Protein AF-0000000084739004 (afdb_homodimer)

Secondary structure (DSSP, 8-state):
--------------HHHHHHHHHHHHHHHHHHHHHHHH-BPPPHHHHHHHHHS-HHHHHHHHHHHHHHSPPB---TTTPPPEE-GGGHHHHHHSEEEHHHHHHHHHHHHHHHHHHHHHHHHHHHHHHHHHTTEEESSHHHHHHHHHHHHHHHHHHHHHHHHHHHHHHHHHHHHHHHHT--GGGHHHHHS-----SSEES-HHHHHHHHHHHHHHHHHHHHHHHHHHTTS------------------------------------------------------/--------------HHHHHHHHHHHHHHHHHHHHHHHH-BPPPHHHHHHHHHS-HHHHHHHHHHHHHHS--B---TTTPPPEE-GGGHHHHHH-EEEHHHHHHHHHHHHHHHHHHHHHHHHHHHHHHHHHTTEEESSHHHHHHHHHHHHHHHHHHHHHHHHHHHHHHHHHHHHHHHHT--GGGHHHHHS-----SSEES-HHHHHHHHHHHHHHHHHHHHHHHHHHTTS------------------------------------------------------

Sequence (566 aa):
MGDINDNEPERFLTAADALELFKRLQIEERIRKDEERYGSELPLEISEYLDSTPTYEHKEEFTRFKKQSARYRNDNWNKQHQINKEIIPELKKWKTDTHQVVTSIYKYSENTRIQARATTEIYEQLRYLQGKIQFENPEDKEIFDGIIDQAAKLAMFGFGQAKFQDNDARDYATKALKLPASMQYKGKFPEEDRAENTFDQEFMTDLHQARFQQRLLYNNTNNNQQHGRPYGRGGYRGANRGYTKFISRPFGGNFHQRGNGRGNRFASPINNPNTSTDNNQQQMGDINDNEPERFLTAADALELFKRLQIEERIRKDEERYGSELPLEISEYLDSTPTYEHKEEFTRFKKQSARYRNDNWNKQHQINKEIIPELKKWKTDTHQVVTSIYKYSENTRIQARATTEIYEQLRYLQGKIQFENPEDKEIFDGIIDQAAKLAMFGFGQAKFQDNDARDYATKALKLPASMQYKGKFPEEDRAENTFDQEFMTDLHQARFQQRLLYNNTNNNQQHGRPYGRGGYRGANRGYTKFISRPFGGNFHQRGNGRGNRFASPINNPNTSTDNNQQQ

Nearest PDB structures (foldseek):
  3g6b-assembly1_B  TM=4.082E-01  e=1.829E+00  Thermotoga maritima
  3g67-assembly1_B  TM=4.161E-01  e=2.634E+00  Thermotoga maritima
  3zx6-assembly1_A  TM=4.292E-01  e=6.726E+00  Archaeoglobus fulgidus DSM 4304
  3g6b-assembly1_B  TM=4.080E-01  e=1.830E+00  Thermotoga maritima
  6jx6-assembly1_A  TM=4.382E-01  e=3.766E+00  Homo sapiens

Solvent-accessible surface area (backbone atoms only — not comparable to full-atom values): 33488 Å² total; per-residue (Å²): 132,82,80,80,77,78,71,66,76,75,78,76,66,47,70,65,48,46,49,48,50,48,51,48,47,48,50,49,47,47,48,47,50,41,27,69,70,46,18,40,74,67,57,63,74,52,47,50,50,64,71,69,48,51,70,71,56,50,52,52,50,45,51,52,48,61,70,67,37,64,54,47,35,72,42,96,65,60,56,65,62,40,74,37,73,86,49,44,69,49,22,53,70,25,68,34,48,35,41,60,51,33,53,49,35,39,53,51,20,45,55,35,34,47,53,14,35,42,31,42,51,47,27,52,54,47,60,64,41,62,85,54,52,45,60,83,46,73,65,59,46,50,52,52,55,47,44,43,52,47,28,45,52,48,18,47,46,25,29,52,50,19,50,52,35,47,51,49,30,43,48,57,51,39,63,42,61,61,59,52,81,92,44,46,65,60,55,74,46,72,57,86,59,81,55,52,36,48,66,39,71,68,50,49,52,51,50,52,50,52,52,49,51,50,52,52,54,52,50,52,56,55,54,60,59,57,67,70,58,70,84,70,82,82,71,84,76,78,80,77,77,71,81,77,76,83,75,80,75,76,77,71,74,77,78,80,78,86,83,80,88,95,79,95,78,94,80,88,93,83,86,92,84,87,88,83,87,81,88,81,79,82,136,136,83,81,81,77,78,69,67,75,74,77,75,64,48,71,67,49,46,49,49,49,48,50,48,47,50,51,49,48,47,49,48,47,43,27,72,69,46,19,40,73,68,58,62,76,51,48,51,49,63,72,69,48,52,69,72,55,49,54,52,51,46,51,51,49,60,70,67,39,64,54,48,35,72,41,93,65,60,55,64,63,40,74,36,73,86,49,44,68,50,22,54,70,27,68,34,49,35,42,61,52,34,55,50,36,38,51,52,21,46,54,34,34,49,53,14,35,41,30,42,50,48,27,51,55,46,60,65,42,62,86,55,54,45,60,84,46,73,66,59,47,51,51,52,53,48,44,41,52,48,28,46,50,48,18,48,44,24,28,50,51,20,50,53,35,48,50,50,28,42,47,56,50,38,61,41,61,60,59,52,81,90,44,47,66,61,55,74,45,71,57,86,60,81,54,50,36,49,65,40,70,67,49,50,52,51,50,52,49,52,52,50,52,50,51,52,53,52,52,50,56,54,55,58,59,58,69,67,58,71,83,71,81,82,72,84,76,79,77,80,76,70,83,76,76,82,71,79,76,76,75,77,73,74,80,78,77,82,81,76,89,96,87,90,93,88,86,91,85,93,80,92,80,91,82,91,82,81,83,85,83,83,132

pLDDT: mean 70.31, std 27.02, range [16.25, 97.75]

Organism: Rhizopus delemar (strain RA 99-880 / ATCC MYA-4621 / FGSC 9543 / NRRL 43880) (NCBI:txid246409)

Foldseek 3Di:
DDDPPPCPPPPDQPPVSVVVVVVVVVVVVVQVVCCVVPNDDQPPVLVVCLVVDDLVVLVVLLVVVVVPDDDDPPDPVRDDDDDDPVCVVVVVPDDDDLVVVLVVLLVVLVVLLVVLVVLSVVLVVLVVCLVVDDDPDVVVNVVSVVSSVNSSSSSNSSNSVSVVSNQVSLVSVCVVLVADPVCVVCSNDPDVCPDPDDCDPVNVVVRVVRVVVVVVVVVVVVVVVVVPPPPPDPPPPDPPVPPPDPPPPDPPPDPDDPDDDDDDDDDDDDDDDDDDYDDYDDD/DDDPPPCPPPPDQDPVSVVVVVVVVVVVVVQVVCCVVPNDDQDPVLVVCLVVDDLVVLVVLLVVLVVPDDDDPPDPVRDDDDDDPVCVVVVVPDDDDLVVVLVVLLVVLVVLLVVLVVLSVVLVVLVVCLVVDDDPDVVVNVVSVVSSVNSSSSSNSSNSVSVVSNQVSLVSVCVVLVADPVCVVCSNDPDVCPDPDDCDPVNVVVRVVRVVVVVVVVVVVVVVVVVPPPPPDPPPPDPPVPPPDPPPPPPCPPPDDPDDDDDDDDDDDDDDDDDDDDDDDDD

Radius of gyration: 41.67 Å; Cα contacts (8 Å, |Δi|>4): 449; chains: 2; bounding box: 80×138×150 Å

Structure (mmCIF, N/CA/C/O backbone):
data_AF-0000000084739004-model_v1
#
loop_
_entity.id
_entity.type
_entity.pdbx_description
1 polymer 'Uncharacterized protein'
#
loop_
_atom_site.group_PDB
_atom_site.id
_atom_site.type_symbol
_atom_site.label_atom_id
_atom_site.label_alt_id
_atom_site.label_comp_id
_atom_site.label_asym_id
_atom_site.label_entity_id
_atom_site.label_seq_id
_atom_site.pdbx_PDB_ins_code
_atom_site.Cartn_x
_atom_site.Cartn_y
_atom_site.Cartn_z
_atom_site.occupancy
_atom_site.B_iso_or_equiv
_atom_site.auth_seq_id
_atom_site.auth_comp_id
_atom_site.auth_asym_id
_atom_site.auth_atom_id
_atom_site.pdbx_PDB_model_num
ATOM 1 N N . MET A 1 1 ? -22.547 47.844 44.844 1 30.45 1 MET A N 1
ATOM 2 C CA . MET A 1 1 ? -22.359 46.531 44.188 1 30.45 1 MET A CA 1
ATOM 3 C C . MET A 1 1 ? -23.172 46.438 42.906 1 30.45 1 MET A C 1
ATOM 5 O O . MET A 1 1 ? -24.391 46.312 42.969 1 30.45 1 MET A O 1
ATOM 9 N N . GLY A 1 2 ? -23.062 47.281 41.969 1 35.19 2 GLY A N 1
ATOM 10 C CA . GLY A 1 2 ? -23.891 47.406 40.781 1 35.19 2 GLY A CA 1
ATOM 11 C C . GLY A 1 2 ? -23.859 46.156 39.875 1 35.19 2 GLY A C 1
ATOM 12 O O . GLY A 1 2 ? -22.797 45.594 39.656 1 35.19 2 GLY A O 1
ATOM 13 N N . ASP A 1 3 ? -25.047 45.344 39.75 1 37.59 3 ASP A N 1
ATOM 14 C CA . ASP A 1 3 ? -25.375 44.156 38.969 1 37.59 3 ASP A CA 1
ATOM 15 C C . ASP A 1 3 ? -25.031 44.344 37.5 1 37.59 3 ASP A C 1
ATOM 17 O O . ASP A 1 3 ? -25.484 45.312 36.875 1 37.59 3 ASP A O 1
ATOM 21 N N . ILE A 1 4 ? -23.844 43.969 37.031 1 41.38 4 ILE A N 1
ATOM 22 C CA . ILE A 1 4 ? -23.422 43.969 35.656 1 41.38 4 ILE A CA 1
ATOM 23 C C . ILE A 1 4 ? -24.438 43.219 34.812 1 41.38 4 ILE A C 1
ATOM 25 O O . ILE A 1 4 ? -24.609 42 34.938 1 41.38 4 ILE A O 1
ATOM 29 N N . ASN A 1 5 ? -25.703 43.781 34.406 1 37.31 5 ASN A N 1
ATOM 30 C CA . ASN A 1 5 ? -26.672 43.281 33.438 1 37.31 5 ASN A CA 1
ATOM 31 C C . ASN A 1 5 ? -26 42.906 32.125 1 37.31 5 ASN A C 1
ATOM 33 O O . ASN A 1 5 ? -25.719 43.781 31.312 1 37.31 5 ASN A O 1
ATOM 37 N N . ASP A 1 6 ? -24.969 42.156 32.094 1 40.22 6 ASP A N 1
ATOM 38 C CA . ASP A 1 6 ? -24.406 41.625 30.859 1 40.22 6 ASP A CA 1
ATOM 39 C C . ASP A 1 6 ? -25.484 41.094 29.922 1 40.22 6 ASP A C 1
ATOM 41 O O . ASP A 1 6 ? -25.938 39.938 30.078 1 40.22 6 ASP A O 1
ATOM 45 N N . ASN A 1 7 ? -26.578 41.875 29.562 1 38.41 7 ASN A N 1
ATOM 46 C CA . ASN A 1 7 ? -27.594 41.594 28.547 1 38.41 7 ASN A CA 1
ATOM 47 C C . ASN A 1 7 ? -26.984 41.188 27.219 1 38.41 7 ASN A C 1
ATOM 49 O O . ASN A 1 7 ? -26.609 42 26.391 1 38.41 7 ASN A O 1
ATOM 53 N N . GLU A 1 8 ? -26.094 40.281 27.141 1 42.22 8 GLU A N 1
ATOM 54 C CA . GLU A 1 8 ? -25.891 39.719 25.797 1 42.22 8 GLU A CA 1
ATOM 55 C C . GLU A 1 8 ? -27.219 39.594 25.062 1 42.22 8 GLU A C 1
ATOM 57 O O . GLU A 1 8 ? -28.203 39.094 25.609 1 42.22 8 GLU A O 1
ATOM 62 N N . PRO A 1 9 ? -27.609 40.438 24.109 1 43.38 9 PRO A N 1
ATOM 63 C CA . PRO A 1 9 ? -28.906 40.344 23.453 1 43.38 9 PRO A CA 1
ATOM 64 C C . PRO A 1 9 ? -29.297 38.906 23.125 1 43.38 9 PRO A C 1
ATOM 66 O O . PRO A 1 9 ? -28.469 38.125 22.641 1 43.38 9 PRO A O 1
ATOM 69 N N . GLU A 1 10 ? -30.078 38.188 23.922 1 45.47 10 GLU A N 1
ATOM 70 C CA . GLU A 1 10 ? -30.766 36.969 23.516 1 45.47 10 GLU A CA 1
ATOM 71 C C . GLU A 1 10 ? -31.109 36.969 22.031 1 45.47 10 GLU A C 1
ATOM 73 O O . GLU A 1 10 ? -31.844 37.875 21.578 1 45.47 10 GLU A O 1
ATOM 78 N N . ARG A 1 11 ? -30.156 36.875 21.219 1 55.22 11 ARG A N 1
ATOM 79 C CA . ARG A 1 11 ? -30.531 36.75 19.812 1 55.22 11 ARG A CA 1
ATOM 80 C C . ARG A 1 11 ? -31.781 35.906 19.656 1 55.22 11 ARG A C 1
ATOM 82 O O . ARG A 1 11 ? -31.766 34.688 19.953 1 55.22 11 ARG A O 1
ATOM 89 N N . PHE A 1 12 ? -32.938 36.344 19.781 1 56.91 12 PHE A N 1
ATOM 90 C CA . PHE A 1 12 ? -34.25 35.719 19.562 1 56.91 12 PHE A CA 1
ATOM 91 C C . PHE A 1 12 ? -34.344 35.125 18.156 1 56.91 12 PHE A C 1
ATOM 93 O O . PHE A 1 12 ? -34.031 35.781 17.172 1 56.91 12 PHE A O 1
ATOM 100 N N . LEU A 1 13 ? -34.156 33.875 18.062 1 60.5 13 LEU A N 1
ATOM 101 C CA . LEU A 1 13 ? -34.375 33.188 16.797 1 60.5 13 LEU A CA 1
ATOM 102 C C . LEU A 1 13 ? -35.844 33.125 16.469 1 60.5 13 LEU A C 1
ATOM 104 O O . LEU A 1 13 ? -36.688 32.875 17.344 1 60.5 13 LEU A O 1
ATOM 108 N N . THR A 1 14 ? -36.219 33.844 15.469 1 62.19 14 THR A N 1
ATOM 109 C CA . THR A 1 14 ? -37.625 33.688 15.016 1 62.19 14 THR A CA 1
ATOM 110 C C . THR A 1 14 ? -37.938 32.219 14.773 1 62.19 14 THR A C 1
ATOM 112 O O . THR A 1 14 ? -37.062 31.391 14.688 1 62.19 14 THR A O 1
ATOM 115 N N . ALA A 1 15 ? -39.219 31.906 14.883 1 62.81 15 ALA A N 1
ATOM 116 C CA . ALA A 1 15 ? -39.688 30.562 14.57 1 62.81 15 ALA A CA 1
ATOM 117 C C . ALA A 1 15 ? -39.125 30.078 13.234 1 62.81 15 ALA A C 1
ATOM 119 O O . ALA A 1 15 ? -38.781 28.906 13.094 1 62.81 15 ALA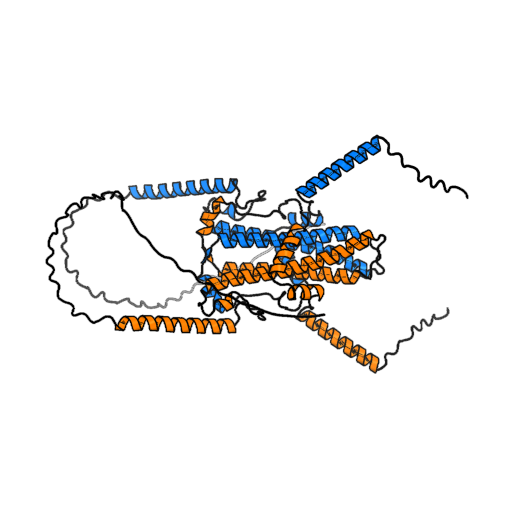 A O 1
ATOM 120 N N . ALA A 1 16 ? -39.094 31.047 12.375 1 65.94 16 ALA A N 1
ATOM 121 C CA . ALA A 1 16 ? -38.562 30.719 11.055 1 65.94 16 ALA A CA 1
ATOM 122 C C . ALA A 1 16 ? -37.062 30.375 11.133 1 65.94 16 ALA A C 1
ATOM 124 O O . ALA A 1 16 ? -36.594 29.438 10.484 1 65.94 16 ALA A O 1
ATOM 125 N N . ASP A 1 17 ? -36.438 31.203 11.984 1 64.94 17 ASP A N 1
ATOM 126 C CA . ASP A 1 17 ? -35.031 30.953 12.164 1 64.94 17 ASP A CA 1
ATOM 127 C C . ASP A 1 17 ? -34.781 29.609 12.852 1 64.94 17 ASP A C 1
ATOM 129 O O . ASP A 1 17 ? -33.875 28.875 12.484 1 64.94 17 ASP A O 1
ATOM 133 N N . ALA A 1 18 ? -35.594 29.375 13.844 1 67.31 18 ALA A N 1
ATOM 134 C CA . ALA A 1 18 ? -35.5 28.109 14.562 1 67.31 18 ALA A CA 1
ATOM 135 C C . ALA A 1 18 ? -35.781 26.922 13.633 1 67.31 18 ALA A C 1
ATOM 137 O O . ALA A 1 18 ? -35.094 25.906 13.695 1 67.31 18 ALA A O 1
ATOM 138 N N . LEU A 1 19 ? -36.844 27.125 12.859 1 67.31 19 LEU A N 1
ATOM 139 C CA . LEU A 1 19 ? -37.188 26.062 11.914 1 67.31 19 LEU A CA 1
ATOM 140 C C . LEU A 1 19 ? -36.062 25.844 10.922 1 67.31 19 LEU A C 1
ATOM 142 O O . LEU A 1 19 ? -35.75 24.703 10.578 1 67.31 19 LEU A O 1
ATOM 146 N N . GLU A 1 20 ? -35.469 26.906 10.438 1 67.25 20 GLU A N 1
ATOM 147 C CA . GLU A 1 20 ? -34.344 26.797 9.508 1 67.25 20 GLU A CA 1
ATOM 148 C C . GLU A 1 20 ? -33.156 26.141 10.164 1 67.25 20 GLU A C 1
ATOM 150 O O . GLU A 1 20 ? -32.469 25.297 9.555 1 67.25 20 GLU A O 1
ATOM 155 N N . LEU A 1 21 ? -32.906 26.547 11.359 1 69.94 21 LEU A N 1
ATOM 156 C CA . LEU A 1 21 ? -31.844 25.922 12.117 1 69.94 21 LEU A CA 1
ATOM 157 C C . LEU A 1 21 ? -32.125 24.438 12.328 1 69.94 21 LEU A C 1
ATOM 159 O O . LEU A 1 21 ? -31.203 23.609 12.234 1 69.94 21 LEU A O 1
ATOM 163 N N . PHE A 1 22 ? -33.375 24.141 12.648 1 65.69 22 PHE A N 1
ATOM 164 C CA . PHE A 1 22 ? -33.781 22.75 12.836 1 65.69 22 PHE A CA 1
ATOM 165 C C . PHE A 1 22 ? -33.594 21.953 11.547 1 65.69 22 PHE A C 1
ATOM 167 O O . PHE A 1 22 ? -33.094 20.828 11.57 1 65.69 22 PHE A O 1
ATOM 174 N N . LYS A 1 23 ? -34.031 22.531 10.453 1 65.44 23 LYS A N 1
ATOM 175 C CA . LYS A 1 23 ? -33.875 21.875 9.156 1 65.44 23 LYS A CA 1
ATOM 176 C C . LYS A 1 23 ? -32.375 21.656 8.859 1 65.44 23 LYS A C 1
ATOM 178 O O . LYS A 1 23 ? -32 20.578 8.375 1 65.44 23 LYS A O 1
ATOM 183 N N . ARG A 1 24 ? -31.594 22.641 9.164 1 68.12 24 ARG A N 1
ATOM 184 C CA . ARG A 1 24 ? -30.156 22.516 8.961 1 68.12 24 ARG A CA 1
ATOM 185 C C . ARG A 1 24 ? -29.562 21.422 9.836 1 68.12 24 ARG A C 1
ATOM 187 O O . ARG A 1 24 ? -28.719 20.641 9.383 1 68.12 24 ARG A O 1
ATOM 194 N N . LEU A 1 25 ? -30.062 21.391 11.023 1 69.19 25 LEU A N 1
ATOM 195 C CA . LEU A 1 25 ? -29.594 20.359 11.945 1 69.19 25 LEU A CA 1
ATOM 196 C C . LEU A 1 25 ? -30 18.969 11.469 1 69.19 25 LEU A C 1
ATOM 198 O O . LEU A 1 25 ? -29.234 18.016 11.594 1 69.19 25 LEU A O 1
ATOM 202 N N . GLN A 1 26 ? -31.188 18.906 10.969 1 66.62 26 GLN A N 1
ATOM 203 C CA . GLN A 1 26 ? -31.672 17.625 10.445 1 66.62 26 GLN A CA 1
ATOM 204 C C . GLN A 1 26 ? -30.828 17.172 9.258 1 66.62 26 GLN A C 1
ATOM 206 O O . GLN A 1 26 ? -30.5 15.992 9.141 1 66.62 26 GLN A O 1
ATOM 211 N N . ILE A 1 27 ? -30.562 18.094 8.391 1 65.44 27 ILE A N 1
ATOM 212 C CA . ILE A 1 27 ? -29.75 17.797 7.219 1 65.44 27 ILE A CA 1
ATOM 213 C C . ILE A 1 27 ? -28.344 17.391 7.664 1 65.44 27 ILE A C 1
ATOM 215 O O . ILE A 1 27 ? -27.781 16.406 7.16 1 65.44 27 ILE A O 1
ATOM 219 N N . GLU A 1 28 ? -27.859 18.141 8.625 1 65.56 28 GLU A N 1
ATOM 220 C CA . GLU A 1 28 ? -26.531 17.828 9.164 1 65.56 28 GLU A CA 1
ATOM 221 C C . GLU A 1 28 ? -26.516 16.453 9.812 1 65.56 28 GLU A C 1
ATOM 223 O O . GLU A 1 28 ? -25.547 15.703 9.664 1 65.56 28 GLU A O 1
ATOM 228 N N . GLU A 1 29 ? -27.578 16.203 10.508 1 65.38 29 GLU A N 1
ATOM 229 C CA . GLU A 1 29 ? -27.672 14.898 11.148 1 65.38 29 GLU A CA 1
ATOM 230 C C . GLU A 1 29 ? -27.734 13.781 10.109 1 65.38 29 GLU A C 1
ATOM 232 O O . GLU A 1 29 ? -27.125 12.727 10.297 1 65.38 29 GLU A O 1
ATOM 237 N N . ARG A 1 30 ? -28.547 14.062 9.133 1 61.84 30 ARG A N 1
ATOM 238 C CA . ARG A 1 30 ? -28.656 13.07 8.062 1 61.84 30 ARG A CA 1
ATOM 239 C C . ARG A 1 30 ? -27.312 12.859 7.371 1 61.84 30 ARG A C 1
ATOM 241 O O . ARG A 1 30 ? -26.938 11.719 7.09 1 61.84 30 ARG A O 1
ATOM 248 N N . ILE A 1 31 ? -26.703 13.945 7.109 1 61.91 31 ILE A N 1
ATOM 249 C CA . ILE A 1 31 ? -25.391 13.867 6.492 1 61.91 31 ILE A CA 1
ATOM 250 C C . ILE A 1 31 ? -24.438 13.094 7.398 1 61.91 31 ILE A C 1
ATOM 252 O O . ILE A 1 31 ? -23.703 12.219 6.934 1 61.91 31 ILE A O 1
ATOM 256 N N . ARG A 1 32 ? -24.578 13.461 8.641 1 65.81 32 ARG A N 1
ATOM 257 C CA . ARG A 1 32 ? -23.734 12.781 9.617 1 65.81 32 ARG A CA 1
ATOM 258 C C . ARG A 1 32 ? -24.031 11.289 9.648 1 65.81 32 ARG A C 1
ATOM 260 O O . ARG A 1 32 ? -23.109 10.469 9.688 1 65.81 32 ARG A O 1
ATOM 267 N N . LYS A 1 33 ? -25.266 11 9.648 1 63.94 33 LYS A N 1
ATOM 268 C CA . LYS A 1 33 ? -25.656 9.586 9.664 1 63.94 33 LYS A CA 1
ATOM 269 C C . LYS A 1 33 ? -25.203 8.875 8.391 1 63.94 33 LYS A C 1
ATOM 271 O O . LYS A 1 33 ? -24.766 7.73 8.438 1 63.94 33 LYS A O 1
ATOM 276 N N . ASP A 1 34 ? -25.406 9.594 7.336 1 62.38 34 ASP A N 1
ATOM 277 C CA . ASP A 1 34 ? -24.969 9.016 6.062 1 62.38 34 ASP A CA 1
ATOM 278 C C . ASP A 1 34 ? -23.453 8.836 6.016 1 62.38 34 ASP A C 1
ATOM 280 O O . ASP A 1 34 ? -22.969 7.809 5.539 1 62.38 34 ASP A O 1
ATOM 284 N N . GLU A 1 35 ? -22.875 9.867 6.543 1 64.56 35 GLU A N 1
ATOM 285 C CA . GLU A 1 35 ? -21.406 9.789 6.621 1 64.56 35 GLU A CA 1
ATOM 286 C C . GLU A 1 35 ? -20.969 8.656 7.539 1 64.56 35 GLU A C 1
ATOM 288 O O . GLU A 1 35 ? -19.969 7.984 7.273 1 64.56 35 GLU A O 1
ATOM 293 N N . GLU A 1 36 ? -21.719 8.555 8.539 1 65.5 36 GLU A N 1
ATOM 294 C CA . GLU A 1 36 ? -21.422 7.457 9.453 1 65.5 36 GLU A CA 1
ATOM 295 C C . GLU A 1 36 ? -21.609 6.102 8.773 1 65.5 36 GLU A C 1
ATOM 297 O O . GLU A 1 36 ? -20.812 5.18 8.992 1 65.5 36 GLU A O 1
ATOM 302 N N . ARG A 1 37 ? -22.641 6.234 7.953 1 62.88 37 ARG A N 1
ATOM 303 C CA . ARG A 1 37 ? -23 4.961 7.324 1 62.88 37 ARG A CA 1
ATOM 304 C C . ARG A 1 37 ? -22.125 4.707 6.09 1 62.88 37 ARG A C 1
ATOM 306 O O . ARG A 1 37 ? -21.641 3.594 5.887 1 62.88 37 ARG A O 1
ATOM 313 N N . TYR A 1 38 ? -22.031 5.809 5.336 1 66.12 38 TYR A N 1
ATOM 314 C CA . TYR A 1 38 ? -21.438 5.574 4.023 1 66.12 38 TYR A CA 1
ATOM 315 C C . TYR A 1 38 ? -20.062 6.234 3.918 1 66.12 38 TYR A C 1
ATOM 317 O O . TYR A 1 38 ? -19.297 5.953 2.99 1 66.12 38 TYR A O 1
ATOM 325 N N . GLY A 1 39 ? -19.734 6.988 4.859 1 75.5 39 GLY A N 1
ATOM 326 C CA . GLY A 1 39 ? -18.484 7.727 4.809 1 75.5 39 GLY A CA 1
ATOM 327 C C . GLY A 1 39 ? -18.609 9.078 4.133 1 75.5 39 GLY A C 1
ATOM 328 O O . GLY A 1 39 ? -19.625 9.359 3.494 1 75.5 39 GLY A O 1
ATOM 329 N N . SER A 1 40 ? -17.781 9.961 4.336 1 82.44 40 SER A N 1
ATOM 330 C CA . SER A 1 40 ? -17.75 11.281 3.723 1 82.44 40 SER A CA 1
ATOM 331 C C . SER A 1 40 ? -17.266 11.211 2.277 1 82.44 40 SER A C 1
ATOM 333 O O . SER A 1 40 ? -16.734 10.188 1.846 1 82.44 40 SER A O 1
ATOM 335 N N . GLU A 1 41 ? -17.656 12.227 1.493 1 86.31 41 GLU A N 1
ATOM 336 C CA . GLU A 1 41 ? -17.078 12.336 0.153 1 86.31 41 GLU A CA 1
ATOM 337 C C . GLU A 1 41 ? -15.609 12.727 0.208 1 86.31 41 GLU A C 1
ATOM 339 O O . GLU A 1 41 ? -15.188 13.461 1.104 1 86.31 41 GLU A O 1
ATOM 344 N N . LEU A 1 42 ? -14.953 12.203 -0.758 1 90.88 42 LEU A N 1
ATOM 345 C CA . LEU A 1 42 ? -13.562 12.633 -0.858 1 90.88 42 LEU A CA 1
ATOM 346 C C . LEU A 1 42 ? -13.477 14.133 -1.128 1 90.88 42 LEU A C 1
ATOM 348 O O . LEU A 1 42 ? -14.328 14.695 -1.826 1 90.88 42 LEU A O 1
ATOM 352 N N . PRO A 1 43 ? -12.5 14.758 -0.549 1 91.69 43 PRO A N 1
ATOM 353 C CA . PRO A 1 43 ? -12.305 16.156 -0.917 1 91.69 43 PRO A CA 1
ATOM 354 C C . PRO A 1 43 ? -12.234 16.375 -2.428 1 91.69 43 PRO A C 1
ATOM 356 O O . PRO A 1 43 ? -11.648 15.547 -3.141 1 91.69 43 PRO A O 1
ATOM 359 N N . LEU A 1 44 ? -12.781 17.453 -2.887 1 91.94 44 LEU A N 1
ATOM 360 C CA . LEU A 1 44 ? -12.93 17.75 -4.309 1 91.94 44 LEU A CA 1
ATOM 361 C C . LEU A 1 44 ? -11.57 17.75 -5.008 1 91.94 44 LEU A C 1
ATOM 363 O O . LEU A 1 44 ? -11.438 17.234 -6.121 1 91.94 44 LEU A O 1
ATOM 367 N N . GLU A 1 45 ? -10.633 18.312 -4.398 1 91.94 45 GLU A N 1
ATOM 368 C CA . GLU A 1 45 ? -9.297 18.406 -4.98 1 91.94 45 GLU A CA 1
ATOM 369 C C . GLU A 1 45 ? -8.75 17.016 -5.309 1 91.94 45 GLU A C 1
ATOM 371 O O . GLU A 1 45 ? -8.133 16.812 -6.355 1 91.94 45 GLU A O 1
ATOM 376 N N . ILE A 1 46 ? -8.961 16.094 -4.445 1 93.19 46 ILE A N 1
ATOM 377 C CA . ILE A 1 46 ? -8.445 14.734 -4.609 1 93.19 46 ILE A CA 1
ATOM 378 C C . ILE A 1 46 ? -9.305 13.977 -5.621 1 93.19 46 ILE A C 1
ATOM 380 O O . ILE A 1 46 ? -8.781 13.367 -6.559 1 93.19 46 ILE A O 1
ATOM 384 N N . SER A 1 47 ? -10.609 14.102 -5.508 1 90.81 47 SER A N 1
ATOM 385 C CA . SER A 1 47 ? -11.5 13.352 -6.387 1 90.81 47 SER A CA 1
ATOM 386 C C . SER A 1 47 ? -11.422 13.867 -7.82 1 90.81 47 SER A C 1
ATOM 388 O O . SER A 1 47 ? -11.414 13.078 -8.766 1 90.81 47 SER A O 1
ATOM 390 N N . GLU A 1 48 ? -11.414 15.141 -8 1 90.62 48 GLU A N 1
ATOM 391 C CA . GLU A 1 48 ? -11.336 15.719 -9.336 1 90.62 48 GLU A CA 1
ATOM 392 C C . GLU A 1 48 ? -10.039 15.328 -10.039 1 90.62 48 GLU A C 1
ATOM 394 O O . GLU A 1 48 ? -10.047 15 -11.227 1 90.62 48 GLU A O 1
ATOM 399 N N . TYR A 1 49 ? -9 15.344 -9.32 1 91.56 49 TYR A N 1
ATOM 400 C CA . TYR A 1 49 ? -7.73 14.945 -9.906 1 91.56 49 TYR A CA 1
ATOM 401 C C . TYR A 1 49 ? -7.77 13.484 -10.352 1 91.56 49 TYR A C 1
ATOM 403 O O . TYR A 1 49 ? -7.363 13.156 -11.469 1 91.56 49 TYR A O 1
ATOM 411 N N . LEU A 1 50 ? -8.227 12.641 -9.523 1 91.38 50 LEU A N 1
ATOM 412 C CA . LEU A 1 50 ? -8.25 11.211 -9.797 1 91.38 50 LEU A CA 1
ATOM 413 C C . LEU A 1 50 ? -9.164 10.891 -10.977 1 91.38 50 LEU A C 1
ATOM 415 O O . LEU A 1 50 ? -8.844 10.039 -11.805 1 91.38 50 LEU A O 1
ATOM 419 N N . ASP A 1 51 ? -10.227 11.594 -11.094 1 87.25 51 ASP A N 1
ATOM 420 C CA . ASP A 1 51 ? -11.219 11.312 -12.117 1 87.25 51 ASP A CA 1
ATOM 421 C C . ASP A 1 51 ? -10.82 11.938 -13.453 1 87.25 51 ASP A C 1
ATOM 423 O O . ASP A 1 51 ? -11.117 11.383 -14.516 1 87.25 51 ASP A O 1
ATOM 427 N N . SER A 1 52 ? -10.203 13.023 -13.391 1 88.31 52 SER A N 1
ATOM 428 C CA . SER A 1 52 ? -9.953 13.781 -14.609 1 88.31 52 SER A CA 1
ATOM 429 C C . SER A 1 52 ? -8.609 13.414 -15.227 1 88.31 52 SER A C 1
ATOM 431 O O . SER A 1 52 ? -8.359 13.695 -16.406 1 88.31 52 SER A O 1
ATOM 433 N N . THR A 1 53 ? -7.762 12.812 -14.516 1 87.56 53 THR A N 1
ATOM 434 C CA . THR A 1 53 ? -6.43 12.492 -15.008 1 87.56 53 THR A CA 1
ATOM 435 C C . THR A 1 53 ? -6.422 11.133 -15.703 1 87.56 53 THR A C 1
ATOM 437 O O . THR A 1 53 ? -6.855 10.133 -15.125 1 87.56 53 THR A O 1
ATOM 440 N N . PRO A 1 54 ? -5.953 11.188 -16.891 1 86.06 54 PRO A N 1
ATOM 441 C CA . PRO A 1 54 ? -5.855 9.906 -17.578 1 86.06 54 PRO A CA 1
ATOM 442 C C . PRO A 1 54 ? -4.875 8.945 -16.906 1 86.06 54 PRO A C 1
ATOM 444 O O . PRO A 1 54 ? -3.941 9.383 -16.234 1 86.06 54 PRO A O 1
ATOM 447 N N . THR A 1 55 ? -5.008 7.688 -17.188 1 85.69 55 THR A N 1
ATOM 448 C CA . THR A 1 55 ? -4.238 6.633 -16.531 1 85.69 55 THR A CA 1
ATOM 449 C C . THR A 1 55 ? -2.746 6.797 -16.812 1 85.69 55 THR A C 1
ATOM 451 O O . THR A 1 55 ? -1.917 6.613 -15.922 1 85.69 55 THR A O 1
ATOM 454 N N . TYR A 1 56 ? -2.379 7.148 -18.031 1 85.88 56 TYR A N 1
ATOM 455 C CA . TYR A 1 56 ? -0.97 7.281 -18.391 1 85.88 56 TYR A CA 1
ATOM 456 C C . TYR A 1 56 ? -0.329 8.438 -17.625 1 85.88 56 TYR A C 1
ATOM 458 O O . TYR A 1 56 ? 0.827 8.344 -17.203 1 85.88 56 TYR A O 1
ATOM 466 N N . GLU A 1 57 ? -1.056 9.438 -17.422 1 87.69 57 GLU A N 1
ATOM 467 C CA . GLU A 1 57 ? -0.55 10.578 -16.672 1 87.69 57 GLU A CA 1
ATOM 468 C C . GLU A 1 57 ? -0.426 10.242 -15.18 1 87.69 57 GLU A C 1
ATOM 470 O O . GLU A 1 57 ? 0.522 10.672 -14.523 1 87.69 57 GLU A O 1
ATOM 475 N N . HIS A 1 58 ? -1.378 9.477 -14.672 1 89.94 58 HIS A N 1
ATOM 476 C CA . HIS A 1 58 ? -1.248 8.992 -13.305 1 89.94 58 HIS A CA 1
ATOM 477 C C . HIS A 1 58 ? 0.074 8.258 -13.109 1 89.94 58 HIS A C 1
ATOM 479 O O . HIS A 1 58 ? 0.782 8.5 -12.125 1 89.94 58 HIS A O 1
ATOM 485 N N . LYS A 1 59 ? 0.404 7.449 -14.023 1 90.5 59 LYS A N 1
ATOM 486 C CA . LYS A 1 59 ? 1.619 6.648 -13.922 1 90.5 59 LYS A CA 1
ATOM 487 C C . LYS A 1 59 ? 2.863 7.531 -13.906 1 90.5 59 LYS A C 1
ATOM 489 O O . LYS A 1 59 ? 3.787 7.301 -13.125 1 90.5 59 LYS A O 1
ATOM 494 N N . GLU A 1 60 ? 2.844 8.523 -14.734 1 89.69 60 GLU A N 1
ATOM 495 C CA . GLU A 1 60 ? 3.971 9.453 -14.773 1 89.69 60 GLU A CA 1
ATOM 496 C C . GLU A 1 60 ? 4.09 10.234 -13.477 1 89.69 60 GLU A C 1
ATOM 498 O O . GLU A 1 60 ? 5.184 10.383 -12.93 1 89.69 60 GLU A O 1
ATOM 503 N N . GLU A 1 61 ? 2.979 10.695 -13.062 1 90.19 61 GLU A N 1
ATOM 504 C CA . GLU A 1 61 ? 2.963 11.469 -11.828 1 90.19 61 GLU A CA 1
ATOM 505 C C . GLU A 1 61 ? 3.385 10.617 -10.633 1 90.19 61 GLU A C 1
ATOM 507 O O . GLU A 1 61 ? 4.086 11.094 -9.742 1 90.19 61 GLU A O 1
ATOM 512 N N . PHE A 1 62 ? 2.945 9.406 -10.648 1 91.94 62 PHE A N 1
ATOM 513 C CA . PHE A 1 62 ? 3.293 8.508 -9.547 1 91.94 62 PHE A CA 1
ATOM 514 C C . PHE A 1 62 ? 4.781 8.18 -9.57 1 91.94 62 PHE A C 1
ATOM 516 O O . PHE A 1 62 ? 5.41 8.062 -8.516 1 91.94 62 PHE A O 1
ATOM 523 N N . THR A 1 63 ? 5.305 8.07 -10.75 1 92.44 63 THR A N 1
ATOM 524 C CA . THR A 1 63 ? 6.742 7.855 -10.867 1 92.44 63 THR A CA 1
ATOM 525 C C . THR A 1 63 ? 7.516 9.062 -10.328 1 92.44 63 THR A C 1
ATOM 527 O O . THR A 1 63 ? 8.508 8.898 -9.625 1 92.44 63 THR A O 1
ATOM 530 N N . ARG A 1 64 ? 7.027 10.219 -10.688 1 91.19 64 ARG A N 1
ATOM 531 C CA . ARG A 1 64 ? 7.641 11.438 -10.172 1 91.19 64 ARG A CA 1
ATOM 532 C C . ARG A 1 64 ? 7.531 11.508 -8.648 1 91.19 64 ARG A C 1
ATOM 534 O O . ARG A 1 64 ? 8.492 11.875 -7.973 1 91.19 64 ARG A O 1
ATOM 541 N N . PHE A 1 65 ? 6.398 11.164 -8.164 1 93.25 65 PHE A N 1
ATOM 542 C CA . PHE A 1 65 ? 6.164 11.164 -6.723 1 93.25 65 PHE A CA 1
ATOM 543 C C . PHE A 1 65 ? 7.141 10.234 -6.016 1 93.25 65 PHE A C 1
ATOM 545 O O . PHE A 1 65 ? 7.707 10.594 -4.98 1 93.25 65 PHE A O 1
ATOM 552 N N . LYS A 1 66 ? 7.387 9.07 -6.527 1 91.12 66 LYS A N 1
ATOM 553 C CA . LYS A 1 66 ? 8.305 8.086 -5.961 1 91.12 66 LYS A CA 1
ATOM 554 C C . LYS A 1 66 ? 9.727 8.633 -5.902 1 91.12 66 LYS A C 1
ATOM 556 O O . LYS A 1 66 ? 10.438 8.438 -4.914 1 91.12 66 LYS A O 1
ATOM 561 N N . LYS A 1 67 ? 10.094 9.375 -6.926 1 87.75 67 LYS A N 1
ATOM 562 C CA . LYS A 1 67 ? 11.445 9.922 -7.016 1 87.75 67 LYS A CA 1
ATOM 563 C C . LYS A 1 67 ? 11.641 11.07 -6.031 1 87.75 67 LYS A C 1
ATOM 565 O O . LYS A 1 67 ? 12.742 11.289 -5.535 1 87.75 67 LYS A O 1
ATOM 570 N N . GLN A 1 68 ? 10.539 11.719 -5.742 1 86.69 68 GLN A N 1
ATOM 571 C CA . GLN A 1 68 ? 10.617 12.922 -4.914 1 86.69 68 GLN A CA 1
ATOM 572 C C . GLN A 1 68 ? 10.445 12.578 -3.438 1 86.69 68 GLN A C 1
ATOM 574 O O . GLN A 1 68 ? 10.75 13.406 -2.568 1 86.69 68 GLN A O 1
ATOM 579 N N . SER A 1 69 ? 9.945 11.383 -3.178 1 86.44 69 SER A N 1
ATOM 580 C CA . SER A 1 69 ? 9.727 11.008 -1.785 1 86.44 69 SER A CA 1
ATOM 581 C C . SER A 1 69 ? 11.047 10.867 -1.04 1 86.44 69 SER A C 1
ATOM 583 O O . SER A 1 69 ? 12.039 10.383 -1.604 1 86.44 69 SER A O 1
ATOM 585 N N . ALA A 1 70 ? 11.008 11.305 0.167 1 84.81 70 ALA A N 1
ATOM 586 C CA . ALA A 1 70 ? 12.203 11.266 1.002 1 84.81 70 ALA A CA 1
ATOM 587 C C . ALA A 1 70 ? 12.742 9.844 1.117 1 84.81 70 ALA A C 1
ATOM 589 O O . ALA A 1 70 ? 11.969 8.875 1.102 1 84.81 70 ALA A O 1
ATOM 590 N N . ARG A 1 71 ? 14.086 9.789 1.214 1 84.94 71 ARG A N 1
ATOM 591 C CA . ARG A 1 71 ? 14.758 8.508 1.411 1 84.94 71 ARG A CA 1
ATOM 592 C C . ARG A 1 71 ? 15.211 8.344 2.857 1 84.94 71 ARG A C 1
ATOM 594 O O . ARG A 1 71 ? 15.688 9.297 3.477 1 84.94 71 ARG A O 1
ATOM 601 N N . TYR A 1 72 ? 14.961 7.23 3.338 1 86 72 TYR A N 1
ATOM 602 C CA . TYR A 1 72 ? 15.414 6.891 4.68 1 86 72 TYR A CA 1
ATOM 603 C C . TYR A 1 72 ? 16.344 5.684 4.652 1 86 72 TYR A C 1
ATOM 605 O O . TYR A 1 72 ? 16.266 4.848 3.75 1 86 72 TYR A O 1
ATOM 613 N N . ARG A 1 73 ? 17.328 5.773 5.551 1 79.5 73 ARG A N 1
ATOM 614 C CA . ARG A 1 73 ? 18.328 4.703 5.598 1 79.5 73 ARG A CA 1
ATOM 615 C C . ARG A 1 73 ? 17.641 3.338 5.715 1 79.5 73 ARG A C 1
ATOM 617 O O . ARG A 1 73 ? 16.594 3.215 6.344 1 79.5 73 ARG A O 1
ATOM 624 N N . ASN A 1 74 ? 18.344 2.516 4.895 1 62.66 74 ASN A N 1
ATOM 625 C CA . ASN A 1 74 ? 17.891 1.137 4.742 1 62.66 74 ASN A CA 1
ATOM 626 C C . ASN A 1 74 ? 17.938 0.38 6.066 1 62.66 74 ASN A C 1
ATOM 628 O O . ASN A 1 74 ? 19 -0.102 6.473 1 62.66 74 ASN A O 1
ATOM 632 N N . ASP A 1 75 ? 17.047 0.712 6.902 1 66.56 75 ASP A N 1
ATOM 633 C CA . ASP A 1 75 ? 16.906 -0.123 8.094 1 66.56 75 ASP A CA 1
ATOM 634 C C . ASP A 1 75 ? 15.984 -1.311 7.82 1 66.56 75 ASP A C 1
ATOM 636 O O . ASP A 1 75 ? 15.578 -1.542 6.68 1 66.56 75 ASP A O 1
ATOM 640 N N . ASN A 1 76 ? 15.789 -2.256 8.656 1 69.88 76 ASN A N 1
ATOM 641 C CA . ASN A 1 76 ? 14.977 -3.469 8.594 1 69.88 76 ASN A CA 1
ATOM 642 C C . ASN A 1 76 ? 13.578 -3.182 8.07 1 69.88 76 ASN A C 1
ATOM 644 O O . ASN A 1 76 ? 12.93 -4.059 7.492 1 69.88 76 ASN A O 1
ATOM 648 N N . TRP A 1 77 ? 13.188 -1.896 7.992 1 80 77 TRP A N 1
ATOM 649 C CA . TRP A 1 77 ? 11.797 -1.583 7.688 1 80 77 TRP A CA 1
ATOM 650 C C . TRP A 1 77 ? 11.68 -0.852 6.355 1 80 77 TRP A C 1
ATOM 652 O O . TRP A 1 77 ? 10.609 -0.828 5.742 1 80 77 TRP A O 1
ATOM 662 N N . ASN A 1 78 ? 12.766 -0.306 5.867 1 78.81 78 ASN A N 1
ATOM 663 C CA . ASN A 1 78 ? 12.719 0.508 4.656 1 78.81 78 ASN A CA 1
ATOM 664 C C . ASN A 1 78 ? 13.5 -0.141 3.518 1 78.81 78 ASN A C 1
ATOM 666 O O . ASN A 1 78 ? 13.617 0.431 2.432 1 78.81 78 ASN A O 1
ATOM 670 N N . LYS A 1 79 ? 13.898 -1.268 3.701 1 76.81 79 LYS A N 1
ATOM 671 C CA . LYS A 1 79 ? 14.695 -1.947 2.684 1 76.81 79 LYS A CA 1
ATOM 672 C C . LYS A 1 79 ? 13.805 -2.588 1.624 1 76.81 79 LYS A C 1
ATOM 674 O O . LYS A 1 79 ? 12.828 -3.27 1.952 1 76.81 79 LYS A O 1
ATOM 679 N N . GLN A 1 80 ? 14.211 -2.252 0.398 1 77 80 GLN A N 1
ATOM 680 C CA . GLN A 1 80 ? 13.516 -2.9 -0.711 1 77 80 GLN A CA 1
ATOM 681 C C . GLN A 1 80 ? 14.055 -4.309 -0.946 1 77 80 GLN A C 1
ATOM 683 O O . GLN A 1 80 ? 15.273 -4.516 -0.993 1 77 80 GLN A O 1
ATOM 688 N N . HIS A 1 81 ? 13.148 -5.23 -1.013 1 80 81 HIS A N 1
ATOM 689 C CA . HIS A 1 81 ? 13.555 -6.613 -1.224 1 80 81 HIS A CA 1
ATOM 690 C C . HIS A 1 81 ? 13.383 -7.023 -2.682 1 80 81 HIS A C 1
ATOM 692 O O . HIS A 1 81 ? 12.492 -6.52 -3.371 1 80 81 HIS A O 1
ATOM 698 N N . GLN A 1 82 ? 14.391 -7.773 -3.082 1 79 82 GLN A N 1
ATOM 699 C CA . GLN A 1 82 ? 14.312 -8.398 -4.398 1 79 82 GLN A CA 1
ATOM 700 C C . GLN A 1 82 ? 14.641 -9.883 -4.32 1 79 82 GLN A C 1
ATOM 702 O O . GLN A 1 82 ? 15.305 -10.328 -3.379 1 79 82 GLN A O 1
ATOM 707 N N . ILE A 1 83 ? 14.172 -10.516 -5.227 1 82.62 83 ILE A N 1
ATOM 708 C CA . ILE A 1 83 ? 14.414 -11.953 -5.246 1 82.62 83 ILE A CA 1
ATOM 709 C C . ILE A 1 83 ? 15.797 -12.227 -5.832 1 82.62 83 ILE A C 1
ATOM 711 O O . ILE A 1 83 ? 16.234 -11.547 -6.766 1 82.62 83 ILE A O 1
ATOM 715 N N . ASN A 1 84 ? 16.438 -13.156 -5.18 1 84.06 84 ASN A N 1
ATOM 716 C CA . ASN A 1 84 ? 17.688 -13.656 -5.727 1 84.06 84 ASN A CA 1
ATOM 717 C C . ASN A 1 84 ? 17.5 -14.266 -7.113 1 84.06 84 ASN A C 1
ATOM 719 O O . ASN A 1 84 ? 16.703 -15.195 -7.281 1 84.06 84 ASN A O 1
ATOM 723 N N . LYS A 1 85 ? 18.266 -13.781 -8.016 1 86.19 85 LYS A N 1
ATOM 724 C CA . LYS A 1 85 ? 18.094 -14.164 -9.414 1 86.19 85 LYS A CA 1
ATOM 725 C C . LYS A 1 85 ? 18.344 -15.656 -9.617 1 86.19 85 LYS A C 1
ATOM 727 O O . LYS A 1 85 ? 17.812 -16.25 -10.562 1 86.19 85 LYS A O 1
ATOM 732 N N . GLU A 1 86 ? 19.047 -16.281 -8.734 1 87.56 86 GLU A N 1
ATOM 733 C CA . GLU A 1 86 ? 19.422 -17.688 -8.867 1 87.56 86 GLU A CA 1
ATOM 734 C C . GLU A 1 86 ? 18.203 -18.594 -8.727 1 87.56 86 GLU A C 1
ATOM 736 O O . GLU A 1 86 ? 18.203 -19.734 -9.219 1 87.56 86 GLU A O 1
ATOM 741 N N . ILE A 1 87 ? 17.219 -18.062 -8.102 1 89.94 87 ILE A N 1
ATOM 742 C CA . ILE A 1 87 ? 16.109 -18.969 -7.82 1 89.94 87 ILE A CA 1
ATOM 743 C C . ILE A 1 87 ? 14.992 -18.75 -8.828 1 89.94 87 ILE A C 1
ATOM 745 O O . ILE A 1 87 ? 13.969 -19.438 -8.797 1 89.94 87 ILE A O 1
ATOM 749 N N . ILE A 1 88 ? 15.141 -17.828 -9.797 1 91.38 88 ILE A N 1
ATOM 750 C CA . ILE A 1 88 ? 14.094 -17.422 -10.727 1 91.38 88 ILE A CA 1
ATOM 751 C C . ILE A 1 88 ? 13.625 -18.625 -11.539 1 91.38 88 ILE A C 1
ATOM 753 O O . ILE A 1 88 ? 12.422 -18.844 -11.695 1 91.38 88 ILE A O 1
ATOM 757 N N . PRO A 1 89 ? 14.586 -19.469 -12.008 1 90.12 89 PRO A N 1
ATOM 758 C CA . PRO A 1 89 ? 14.125 -20.625 -12.781 1 90.12 89 PRO A CA 1
ATOM 759 C C . PRO A 1 89 ? 13.211 -21.547 -11.984 1 90.12 89 PRO A C 1
ATOM 761 O O . PRO A 1 89 ? 12.227 -22.062 -12.516 1 90.12 89 PRO A O 1
ATOM 764 N N . GLU A 1 90 ? 13.484 -21.75 -10.758 1 90.25 90 GLU A N 1
ATOM 765 C CA . GLU A 1 90 ? 12.664 -22.594 -9.906 1 90.25 90 GLU A CA 1
ATOM 766 C C . GLU A 1 90 ? 11.312 -21.953 -9.617 1 90.25 90 GLU A C 1
ATOM 768 O O . GLU A 1 90 ? 10.281 -22.625 -9.594 1 90.25 90 GLU A O 1
ATOM 773 N N . LEU A 1 91 ? 11.336 -20.688 -9.461 1 92.62 91 LEU A N 1
ATOM 774 C CA . LEU A 1 91 ? 10.086 -19.969 -9.219 1 92.62 91 LEU A CA 1
ATOM 775 C C . LEU A 1 91 ? 9.172 -20.047 -10.43 1 92.62 91 LEU A C 1
ATOM 777 O O . LEU A 1 91 ? 7.953 -20.156 -10.289 1 92.62 91 LEU A O 1
ATOM 781 N N . LYS A 1 92 ? 9.734 -19.969 -11.578 1 91.56 92 LYS A N 1
ATOM 782 C CA . LYS A 1 92 ? 8.953 -20.016 -12.812 1 91.56 92 LYS A CA 1
ATOM 783 C C . LYS A 1 92 ? 8.312 -21.375 -13.016 1 91.56 92 LYS A C 1
ATOM 785 O O . LYS A 1 92 ? 7.246 -21.5 -13.617 1 91.56 92 LYS A O 1
ATOM 790 N N . LYS A 1 93 ? 8.906 -22.422 -12.5 1 91.06 93 LYS A N 1
ATOM 791 C CA . LYS A 1 93 ? 8.422 -23.797 -12.656 1 91.06 93 LYS A CA 1
ATOM 792 C C . LYS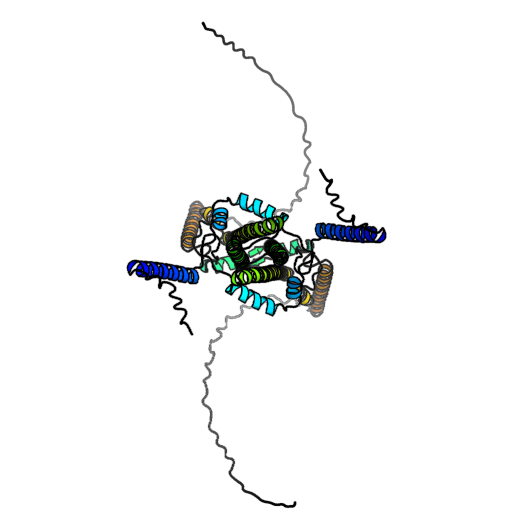 A 1 93 ? 7.262 -24.078 -11.703 1 91.06 93 LYS A C 1
ATOM 794 O O . LYS A 1 93 ? 6.371 -24.875 -12.016 1 91.06 93 LYS A O 1
ATOM 799 N N . TRP A 1 94 ? 7.324 -23.406 -10.625 1 90.31 94 TRP A N 1
ATOM 800 C CA . TRP A 1 94 ? 6.301 -23.641 -9.617 1 90.31 94 TRP A CA 1
ATOM 801 C C . TRP A 1 94 ? 5.059 -22.797 -9.898 1 90.31 94 TRP A C 1
ATOM 803 O O . TRP A 1 94 ? 5.156 -21.594 -10.148 1 90.31 94 TRP A O 1
ATOM 813 N N . LYS A 1 95 ? 3.926 -23.594 -9.797 1 89.25 95 LYS A N 1
ATOM 814 C CA . LYS A 1 95 ? 2.67 -22.922 -10.109 1 89.25 95 LYS A CA 1
ATOM 815 C C . LYS A 1 95 ? 1.837 -22.703 -8.852 1 89.25 95 LYS A C 1
ATOM 817 O O . LYS A 1 95 ? 1.728 -23.594 -8.008 1 89.25 95 LYS A O 1
ATOM 822 N N . THR A 1 96 ? 1.393 -21.469 -8.742 1 92 96 THR A N 1
ATOM 823 C CA . THR A 1 96 ? 0.583 -21.078 -7.598 1 92 96 THR A CA 1
ATOM 824 C C . THR A 1 96 ? -0.882 -20.922 -7.996 1 92 96 THR A C 1
ATOM 826 O O . THR A 1 96 ? -1.184 -20.484 -9.109 1 92 96 THR A O 1
ATOM 829 N N . ASP A 1 97 ? -1.692 -21.234 -7.008 1 91.5 97 ASP A N 1
ATOM 830 C CA . ASP A 1 97 ? -3.137 -21.094 -7.164 1 91.5 97 ASP A CA 1
ATOM 831 C C . ASP A 1 97 ? -3.521 -19.641 -7.387 1 91.5 97 ASP A C 1
ATOM 833 O O . ASP A 1 97 ? -3.27 -18.781 -6.531 1 91.5 97 ASP A O 1
ATOM 837 N N . THR A 1 98 ? -4.312 -19.406 -8.5 1 93.81 98 THR A N 1
ATOM 838 C CA . THR A 1 98 ? -4.633 -18.031 -8.867 1 93.81 98 THR A CA 1
ATOM 839 C C . THR A 1 98 ? -5.609 -17.406 -7.875 1 93.81 98 THR A C 1
ATOM 841 O O . THR A 1 98 ? -5.586 -16.203 -7.641 1 93.81 98 THR A O 1
ATOM 844 N N . HIS A 1 99 ? -6.461 -18.188 -7.297 1 94.38 99 HIS A N 1
ATOM 845 C CA . HIS A 1 99 ? -7.387 -17.672 -6.297 1 94.38 99 HIS A CA 1
ATOM 846 C C . HIS A 1 99 ? -6.637 -17.047 -5.125 1 94.38 99 HIS A C 1
ATOM 848 O O . HIS A 1 99 ? -6.988 -15.961 -4.66 1 94.38 99 HIS A O 1
ATOM 854 N N . GLN A 1 100 ? -5.613 -17.766 -4.691 1 93.62 100 GLN A N 1
ATOM 855 C CA . GLN A 1 100 ? -4.805 -17.25 -3.588 1 93.62 100 GLN A CA 1
ATOM 856 C C . GLN A 1 100 ? -4.121 -15.945 -3.967 1 93.62 100 GLN A C 1
ATOM 858 O O . GLN A 1 100 ? -4.082 -15.008 -3.166 1 93.62 100 GLN A O 1
ATOM 863 N N . VAL A 1 101 ? -3.662 -15.875 -5.168 1 94.94 101 VAL A N 1
ATOM 864 C CA . VAL A 1 101 ? -2.957 -14.695 -5.656 1 94.94 101 VAL A CA 1
ATOM 865 C C . VAL A 1 101 ? -3.912 -13.508 -5.703 1 94.94 101 VAL A C 1
ATOM 867 O O . VAL A 1 101 ? -3.617 -12.445 -5.156 1 94.94 101 VAL A O 1
ATOM 870 N N . VAL A 1 102 ? -5.074 -13.68 -6.27 1 94.5 102 VAL A N 1
ATOM 871 C CA . VAL A 1 102 ? -6.059 -12.617 -6.441 1 94.5 102 VAL A CA 1
ATOM 872 C C . VAL A 1 102 ? -6.535 -12.133 -5.074 1 94.5 102 VAL A C 1
ATOM 874 O O . VAL A 1 102 ? -6.629 -10.922 -4.836 1 94.5 102 VAL A O 1
ATOM 877 N N . THR A 1 103 ? -6.809 -13.008 -4.191 1 93.56 103 THR A N 1
ATOM 878 C CA . THR A 1 103 ? -7.258 -12.664 -2.846 1 93.56 103 THR A CA 1
ATOM 879 C C . THR A 1 103 ? -6.203 -11.836 -2.117 1 93.56 103 THR A C 1
ATOM 881 O O . THR A 1 103 ? -6.531 -10.844 -1.462 1 93.56 103 THR A O 1
ATOM 884 N N . SER A 1 104 ? -4.965 -12.211 -2.244 1 94.19 104 SER A N 1
ATOM 885 C CA . SER A 1 104 ? -3.881 -11.469 -1.604 1 94.19 104 SER A CA 1
ATOM 886 C C . SER A 1 104 ? -3.766 -10.062 -2.166 1 94.19 104 SER A C 1
ATOM 888 O O . SER A 1 104 ? -3.586 -9.102 -1.413 1 94.19 104 SER A O 1
ATOM 890 N N . ILE A 1 105 ? -3.879 -9.945 -3.453 1 95.31 105 ILE A N 1
ATOM 891 C CA . ILE A 1 105 ? -3.738 -8.641 -4.086 1 95.31 105 ILE A CA 1
ATOM 892 C C . ILE A 1 105 ? -4.859 -7.715 -3.621 1 95.31 105 ILE A C 1
ATOM 894 O O . ILE A 1 105 ? -4.629 -6.535 -3.336 1 95.31 105 ILE A O 1
ATOM 898 N N . TYR A 1 106 ? -6.066 -8.211 -3.52 1 92.88 106 TYR A N 1
ATOM 899 C CA . TYR A 1 106 ? -7.172 -7.383 -3.041 1 92.88 106 TYR A CA 1
ATOM 900 C C . TYR A 1 106 ? -6.957 -6.973 -1.591 1 92.88 106 TYR A C 1
ATOM 902 O O . TYR A 1 106 ? -7.328 -5.867 -1.191 1 92.88 106 TYR A O 1
ATOM 910 N N . LYS A 1 107 ? -6.395 -7.855 -0.827 1 92.75 107 LYS A N 1
ATOM 911 C CA . LYS A 1 107 ? -6.043 -7.484 0.542 1 92.75 107 LYS A CA 1
ATOM 912 C C . LYS A 1 107 ? -5.031 -6.344 0.561 1 92.75 107 LYS A C 1
ATOM 914 O O . LYS A 1 107 ? -5.168 -5.398 1.338 1 92.75 107 LYS A O 1
ATOM 919 N N . TYR A 1 108 ? -4 -6.449 -0.305 1 95.81 108 TYR A N 1
ATOM 920 C CA . TYR A 1 108 ? -2.996 -5.395 -0.401 1 95.81 108 TYR A CA 1
ATOM 921 C C . TYR A 1 108 ? -3.625 -4.078 -0.846 1 95.81 108 TYR A C 1
ATOM 923 O O . TYR A 1 108 ? -3.311 -3.02 -0.301 1 95.81 108 TYR A O 1
ATOM 931 N N . SER A 1 109 ? -4.508 -4.211 -1.85 1 94.5 109 SER A N 1
ATOM 932 C CA . SER A 1 109 ? -5.156 -3.016 -2.379 1 94.5 109 SER A CA 1
ATOM 933 C C . SER A 1 109 ? -6 -2.326 -1.309 1 94.5 109 SER A C 1
ATOM 935 O O . SER A 1 109 ? -6.039 -1.096 -1.241 1 94.5 109 SER A O 1
ATOM 937 N N . GLU A 1 110 ? -6.633 -3.092 -0.485 1 93.25 110 GLU A N 1
ATOM 938 C CA . GLU A 1 110 ? -7.434 -2.518 0.592 1 93.25 110 GLU A CA 1
ATOM 939 C C . GLU A 1 110 ? -6.555 -1.791 1.606 1 93.25 110 GLU A C 1
ATOM 941 O O . GLU A 1 110 ? -6.902 -0.701 2.066 1 93.25 110 GLU A O 1
ATOM 946 N N . ASN A 1 111 ? -5.492 -2.428 1.989 1 94.88 111 ASN A N 1
ATOM 947 C CA . ASN A 1 111 ? -4.57 -1.781 2.916 1 94.88 111 ASN A CA 1
ATOM 948 C C . ASN A 1 111 ? -4.016 -0.482 2.338 1 94.88 111 ASN A C 1
ATOM 950 O O . ASN A 1 111 ? -3.83 0.495 3.066 1 94.88 111 ASN A O 1
ATOM 954 N N . THR A 1 112 ? -3.707 -0.497 1.048 1 96.5 112 THR A N 1
ATOM 955 C CA . THR A 1 112 ? -3.244 0.702 0.358 1 96.5 112 THR A CA 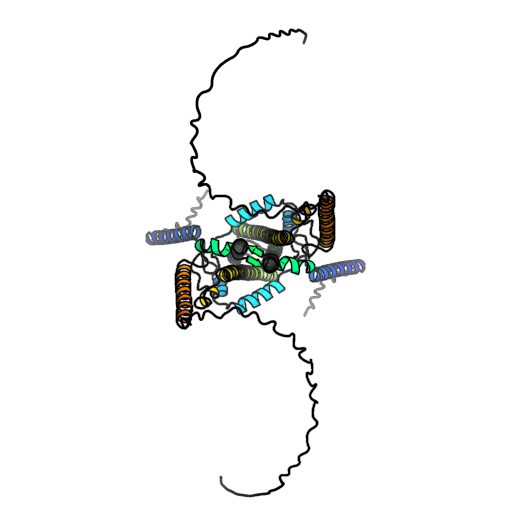1
ATOM 956 C C . THR A 1 112 ? -4.305 1.797 0.403 1 96.5 112 THR A C 1
ATOM 958 O O . THR A 1 112 ? -3.988 2.967 0.623 1 96.5 112 THR A O 1
ATOM 961 N N . ARG A 1 113 ? -5.566 1.427 0.251 1 94.06 113 ARG A N 1
ATOM 962 C CA . ARG A 1 113 ? -6.672 2.377 0.309 1 94.06 113 ARG A CA 1
ATOM 963 C C . ARG A 1 113 ? -6.832 2.947 1.714 1 94.06 113 ARG A C 1
ATOM 965 O O . ARG A 1 113 ? -7.145 4.129 1.879 1 94.06 113 ARG A O 1
ATOM 972 N N . ILE A 1 114 ? -6.664 2.082 2.652 1 94.69 114 ILE A N 1
ATOM 973 C CA . ILE A 1 114 ? -6.762 2.533 4.035 1 94.69 114 ILE A CA 1
ATOM 974 C C . ILE A 1 114 ? -5.711 3.607 4.305 1 94.69 114 ILE A C 1
ATOM 976 O O . ILE A 1 114 ? -5.992 4.609 4.965 1 94.69 114 ILE A O 1
ATOM 980 N N . GLN A 1 115 ? -4.48 3.438 3.799 1 97.25 115 GLN A N 1
ATOM 981 C CA . GLN A 1 115 ? -3.439 4.453 3.934 1 97.25 115 GLN A CA 1
ATOM 982 C C . GLN A 1 115 ? -3.846 5.75 3.246 1 97.25 115 GLN A C 1
ATOM 984 O O . GLN A 1 115 ? -3.623 6.84 3.781 1 97.25 115 GLN A O 1
ATOM 989 N N . ALA A 1 116 ? -4.461 5.598 2.066 1 96.44 116 ALA A N 1
ATOM 990 C CA . ALA A 1 116 ? -4.914 6.77 1.318 1 96.44 116 ALA A CA 1
ATOM 991 C C . ALA A 1 116 ? -6.012 7.508 2.072 1 96.44 116 ALA A C 1
ATOM 993 O O . ALA A 1 116 ? -6.008 8.742 2.135 1 96.44 116 ALA A O 1
ATOM 994 N N . ARG A 1 117 ? -6.926 6.801 2.682 1 94.75 117 ARG A N 1
ATOM 995 C CA . ARG A 1 117 ? -8.008 7.402 3.455 1 94.75 117 ARG A CA 1
ATOM 996 C C . ARG A 1 117 ? -7.469 8.141 4.676 1 94.75 117 ARG A C 1
ATOM 998 O O . ARG A 1 117 ? -7.891 9.258 4.969 1 94.75 117 ARG A O 1
ATOM 1005 N N . ALA A 1 118 ? -6.582 7.445 5.328 1 96 118 ALA A N 1
ATOM 1006 C CA . ALA A 1 118 ? -5.988 8.07 6.508 1 96 118 ALA A CA 1
ATOM 1007 C C . ALA A 1 118 ? -5.25 9.352 6.129 1 96 118 ALA A C 1
ATOM 1009 O O . ALA A 1 118 ? -5.301 10.344 6.863 1 96 118 ALA A O 1
ATOM 1010 N N . THR A 1 119 ? -4.555 9.328 5.023 1 97.69 119 THR A N 1
ATOM 1011 C CA . THR A 1 119 ? -3.859 10.516 4.527 1 97.69 119 THR A CA 1
ATOM 1012 C C . THR A 1 119 ? -4.855 11.617 4.168 1 97.69 119 THR A C 1
ATOM 1014 O O . THR A 1 119 ? -4.586 12.797 4.387 1 97.69 119 THR A O 1
ATOM 1017 N N . THR A 1 120 ? -5.945 11.195 3.562 1 96.25 120 THR A N 1
ATOM 1018 C CA . THR A 1 120 ? -6.992 12.148 3.221 1 96.25 120 THR A CA 1
ATOM 1019 C C . THR A 1 120 ? -7.508 12.852 4.473 1 96.25 120 THR A C 1
ATOM 1021 O O . THR A 1 120 ? -7.746 14.062 4.457 1 96.25 120 THR A O 1
ATOM 1024 N N . GLU A 1 121 ? -7.672 12.078 5.512 1 95.12 121 GLU A N 1
ATOM 1025 C CA . GLU A 1 121 ? -8.102 12.656 6.781 1 95.12 121 GLU A CA 1
ATOM 1026 C C . GLU A 1 121 ? -7.098 13.695 7.281 1 95.12 121 GLU A C 1
ATOM 1028 O O . GLU A 1 121 ? -7.488 14.773 7.734 1 95.12 121 GLU A O 1
ATOM 1033 N N . ILE A 1 122 ? -5.824 13.391 7.184 1 96.31 122 ILE A N 1
ATOM 1034 C CA . ILE A 1 122 ? -4.77 14.328 7.559 1 96.31 122 ILE A CA 1
ATOM 1035 C C . ILE A 1 122 ? -4.879 15.594 6.719 1 96.31 122 ILE A C 1
ATOM 1037 O O . ILE A 1 122 ? -4.797 16.703 7.246 1 96.31 122 ILE A O 1
ATOM 1041 N N . TYR A 1 123 ? -5.105 15.438 5.422 1 97.44 123 TYR A N 1
ATOM 1042 C CA . TYR A 1 123 ? -5.27 16.547 4.5 1 97.44 123 TYR A CA 1
ATOM 1043 C C . TYR A 1 123 ? -6.414 17.453 4.938 1 97.44 123 TYR A C 1
ATOM 1045 O O . TYR A 1 123 ? -6.258 18.688 4.992 1 97.44 123 TYR A O 1
ATOM 1053 N N . GLU A 1 124 ? -7.527 16.859 5.242 1 95.38 124 GLU A N 1
ATOM 1054 C CA . GLU A 1 124 ? -8.719 17.609 5.625 1 95.38 124 GLU A CA 1
ATOM 1055 C C . GLU A 1 124 ? -8.484 18.391 6.914 1 95.38 124 GLU A C 1
ATOM 1057 O O . GLU A 1 124 ? -8.883 19.562 7.027 1 95.38 124 GLU A O 1
ATOM 1062 N N . GLN A 1 125 ? -7.863 17.75 7.871 1 95.38 125 GLN A N 1
ATOM 1063 C CA . GLN A 1 125 ? -7.59 18.406 9.148 1 95.38 125 GLN A CA 1
ATOM 1064 C C . GLN A 1 125 ? -6.605 19.547 8.984 1 95.38 125 GLN A C 1
ATOM 1066 O O . GLN A 1 125 ? -6.766 20.609 9.602 1 95.38 125 GLN A O 1
ATOM 1071 N N . LEU A 1 126 ? -5.605 19.344 8.148 1 96.81 126 LEU A N 1
ATOM 1072 C CA . LEU A 1 126 ? -4.641 20.406 7.883 1 96.81 126 LEU A CA 1
ATOM 1073 C C . LEU A 1 126 ? -5.312 21.594 7.188 1 96.81 126 LEU A C 1
ATOM 1075 O O . LEU A 1 126 ? -5.047 22.75 7.52 1 96.81 126 LEU A O 1
ATOM 1079 N N . ARG A 1 127 ? -6.18 21.312 6.238 1 94.56 127 ARG A N 1
ATOM 1080 C CA . ARG A 1 127 ? -6.922 22.359 5.547 1 94.56 127 ARG A CA 1
ATOM 1081 C C . ARG A 1 127 ? -7.797 23.156 6.516 1 94.56 127 ARG A C 1
ATOM 1083 O O . ARG A 1 127 ? -7.906 24.375 6.406 1 94.56 127 ARG A O 1
ATOM 1090 N N . TYR A 1 128 ? -8.367 22.406 7.391 1 94 128 TYR A N 1
ATOM 1091 C CA . TYR A 1 128 ? -9.195 23.031 8.422 1 94 128 TYR A CA 1
ATOM 1092 C C . TYR A 1 128 ? -8.375 24.016 9.25 1 94 128 TYR A C 1
ATOM 1094 O O . TYR A 1 128 ? -8.844 25.109 9.562 1 94 128 TYR A O 1
ATOM 1102 N N . LEU A 1 129 ? -7.168 23.75 9.57 1 95.19 129 LEU A N 1
ATOM 1103 C CA . LEU A 1 129 ? -6.32 24.531 10.461 1 95.19 129 LEU A CA 1
ATOM 1104 C C . LEU A 1 129 ? -5.648 25.672 9.703 1 95.19 129 LEU A C 1
ATOM 1106 O O . LEU A 1 129 ? -5.152 26.625 10.312 1 95.19 129 LEU A O 1
ATOM 1110 N N . GLN A 1 130 ? -5.523 25.594 8.359 1 93.06 130 GLN A N 1
ATOM 1111 C CA . GLN A 1 130 ? -4.758 26.516 7.516 1 93.06 130 GLN A CA 1
ATOM 1112 C C . GLN A 1 130 ? -5.148 27.953 7.785 1 93.06 130 GLN A C 1
ATOM 1114 O O . GLN A 1 130 ? -4.289 28.828 7.863 1 93.06 130 GLN A O 1
ATOM 1119 N N . GLY A 1 131 ? -6.395 28.266 8.07 1 89.75 131 GLY A N 1
ATOM 1120 C CA . GLY A 1 131 ? -6.844 29.625 8.312 1 89.75 131 GLY A CA 1
ATOM 1121 C C . GLY A 1 131 ? -6.902 29.984 9.781 1 89.75 131 GLY A C 1
ATOM 1122 O O . GLY A 1 131 ? -7.215 31.125 10.141 1 89.75 131 GLY A O 1
ATOM 1123 N N . LYS A 1 132 ? -6.484 29.047 10.617 1 91.44 132 LYS A N 1
ATOM 1124 C CA . LYS A 1 132 ? -6.711 29.234 12.047 1 91.44 132 LYS A CA 1
ATOM 1125 C C . LYS A 1 132 ? -5.387 29.312 12.805 1 91.44 132 LYS A C 1
ATOM 1127 O O . LYS A 1 132 ? -5.375 29.547 14.016 1 91.44 132 LYS A O 1
ATOM 1132 N N . ILE A 1 133 ? -4.301 29.078 12.117 1 92.12 133 ILE A N 1
ATOM 1133 C CA . ILE A 1 133 ? -2.971 29.062 12.719 1 92.12 133 ILE A CA 1
ATOM 1134 C C . ILE A 1 133 ? -2.211 30.328 12.344 1 92.12 133 ILE A C 1
ATOM 1136 O O . ILE A 1 133 ? -2.326 30.828 11.219 1 92.12 133 ILE A O 1
ATOM 1140 N N . GLN A 1 134 ? -1.54 30.891 13.273 1 93 134 GLN A N 1
ATOM 1141 C CA . GLN A 1 134 ? -0.659 32.031 13.055 1 93 134 GLN A CA 1
ATOM 1142 C C . GLN A 1 134 ? 0.804 31.594 13.023 1 93 134 GLN A C 1
ATOM 1144 O O . GLN A 1 134 ? 1.237 30.797 13.859 1 93 134 GLN A O 1
ATOM 1149 N N . PHE A 1 135 ? 1.386 32.094 12.016 1 90.81 135 PHE A N 1
ATOM 1150 C CA . PHE A 1 135 ? 2.793 31.75 11.844 1 90.81 135 PHE A CA 1
ATOM 1151 C C . PHE A 1 135 ? 3.684 32.938 12.195 1 90.81 135 PHE A C 1
ATOM 1153 O O . PHE A 1 135 ? 3.342 34.094 11.906 1 90.81 135 PHE A O 1
ATOM 1160 N N . GLU A 1 136 ? 4.754 32.688 12.883 1 86.38 136 GLU A N 1
ATOM 1161 C CA . GLU A 1 136 ? 5.691 33.75 13.25 1 86.38 136 GLU A CA 1
ATOM 1162 C C . GLU A 1 136 ? 6.477 34.25 12.031 1 86.38 136 GLU A C 1
ATOM 1164 O O . GLU A 1 136 ? 6.797 35.406 11.93 1 86.38 136 GLU A O 1
ATOM 1169 N N . ASN A 1 137 ? 6.863 33.344 11.148 1 90.38 137 ASN A N 1
ATOM 1170 C CA . ASN A 1 137 ? 7.629 33.688 9.945 1 90.38 137 ASN A CA 1
ATOM 1171 C C . ASN A 1 137 ? 6.996 33.062 8.695 1 90.38 137 ASN A C 1
ATOM 1173 O O . ASN A 1 137 ? 6.34 32.031 8.766 1 90.38 137 ASN A O 1
ATOM 1177 N N . PRO A 1 138 ? 7.184 33.781 7.578 1 91.69 138 PRO A N 1
ATOM 1178 C CA . PRO A 1 138 ? 6.59 33.312 6.316 1 91.69 138 PRO A CA 1
ATOM 1179 C C . PRO A 1 138 ? 7.109 31.953 5.887 1 91.69 138 PRO A C 1
ATOM 1181 O O . PRO A 1 138 ? 6.395 31.203 5.215 1 91.69 138 PRO A O 1
ATOM 1184 N N . GLU A 1 139 ? 8.281 31.625 6.262 1 90.38 139 GLU A N 1
ATOM 1185 C CA . GLU A 1 139 ? 8.867 30.344 5.898 1 90.38 139 GLU A CA 1
ATOM 1186 C C . GLU A 1 139 ? 8.102 29.188 6.535 1 90.38 139 GLU A C 1
ATOM 1188 O O . GLU A 1 139 ? 7.898 28.141 5.902 1 90.38 139 GLU A O 1
ATOM 1193 N N . ASP A 1 140 ? 7.68 29.375 7.762 1 91.81 140 ASP A N 1
ATOM 1194 C CA . ASP A 1 140 ? 6.914 28.344 8.453 1 91.81 140 ASP A CA 1
ATOM 1195 C C . ASP A 1 140 ? 5.551 28.125 7.793 1 91.81 140 ASP A C 1
ATOM 1197 O O . ASP A 1 140 ? 5.066 27 7.707 1 91.81 140 ASP A O 1
ATOM 1201 N N . LYS A 1 141 ? 5.012 29.188 7.305 1 93.38 141 LYS A N 1
ATOM 1202 C CA . LYS A 1 141 ? 3.748 29.078 6.582 1 93.38 141 LYS A CA 1
ATOM 1203 C C . LYS A 1 141 ? 3.926 28.297 5.285 1 93.38 141 LYS A C 1
ATOM 1205 O O . LYS A 1 141 ? 3.074 27.484 4.926 1 93.38 141 LYS A O 1
ATOM 1210 N N . GLU A 1 142 ? 5.004 28.547 4.625 1 92.88 142 GLU A N 1
ATOM 1211 C CA . GLU A 1 142 ? 5.289 27.828 3.383 1 92.88 142 GLU A CA 1
ATOM 1212 C C . GLU A 1 142 ? 5.441 26.328 3.633 1 92.88 142 GLU A C 1
ATOM 1214 O O . GLU A 1 142 ? 4.973 25.516 2.84 1 92.88 142 GLU A O 1
ATOM 1219 N N . ILE A 1 143 ? 6.105 25.969 4.691 1 94.75 143 ILE A N 1
ATOM 1220 C CA . ILE A 1 143 ? 6.27 24.578 5.062 1 94.75 143 ILE A CA 1
ATOM 1221 C C . ILE A 1 143 ? 4.902 23.953 5.32 1 94.75 143 ILE A C 1
ATOM 1223 O O . ILE A 1 143 ? 4.613 22.844 4.836 1 94.75 143 ILE A O 1
ATOM 1227 N N . PHE A 1 144 ? 4.07 24.672 6.023 1 96.31 144 PHE A N 1
ATOM 1228 C CA . PHE A 1 144 ? 2.746 24.156 6.352 1 96.31 144 PHE A CA 1
ATOM 1229 C C . PHE A 1 144 ? 1.92 23.938 5.09 1 96.31 144 PHE A C 1
ATOM 1231 O O . PHE A 1 144 ? 1.29 22.891 4.926 1 96.31 144 PHE A O 1
ATOM 1238 N N . ASP A 1 145 ? 1.938 24.938 4.238 1 95 145 ASP A N 1
ATOM 1239 C CA . ASP A 1 145 ? 1.222 24.797 2.971 1 95 145 ASP A CA 1
ATOM 1240 C C . ASP A 1 145 ? 1.771 23.641 2.143 1 95 145 ASP A C 1
ATOM 1242 O O . ASP A 1 145 ? 1.015 22.938 1.472 1 95 145 ASP A O 1
ATOM 1246 N N . GLY A 1 146 ? 3.064 23.453 2.188 1 94.75 146 GLY A N 1
ATOM 1247 C CA . GLY A 1 146 ? 3.691 22.344 1.499 1 94.75 146 GLY A CA 1
ATOM 1248 C C . GLY A 1 146 ? 3.244 20.984 2.021 1 94.75 146 GLY A C 1
ATOM 1249 O O . GLY A 1 146 ? 3.104 20.031 1.254 1 94.75 146 GLY A O 1
ATOM 1250 N N . ILE A 1 147 ? 3.025 20.938 3.35 1 96.5 147 ILE A N 1
ATOM 1251 C CA . ILE A 1 147 ? 2.545 19.688 3.959 1 96.5 147 ILE A CA 1
ATOM 1252 C C . ILE A 1 147 ? 1.151 19.359 3.43 1 96.5 147 ILE A C 1
ATOM 1254 O O . ILE A 1 147 ? 0.843 18.203 3.156 1 96.5 147 ILE A O 1
ATOM 1258 N N . ILE A 1 148 ? 0.315 20.391 3.303 1 96.88 148 ILE A N 1
ATOM 1259 C CA . ILE A 1 148 ? -1.039 20.203 2.793 1 96.88 148 ILE A CA 1
ATOM 1260 C C . ILE A 1 148 ? -0.985 19.625 1.381 1 96.88 148 ILE A C 1
ATOM 1262 O O . ILE A 1 148 ? -1.675 18.656 1.075 1 96.88 148 ILE A O 1
ATOM 1266 N N . ASP A 1 149 ? -0.139 20.172 0.583 1 95 149 ASP A N 1
ATOM 1267 C CA . ASP A 1 149 ? 0.012 19.719 -0.794 1 95 149 ASP A CA 1
ATOM 1268 C C . ASP A 1 149 ? 0.543 18.281 -0.839 1 95 149 ASP A C 1
ATOM 1270 O O . ASP A 1 149 ? 0.07 17.469 -1.63 1 95 149 ASP A O 1
ATOM 1274 N N . GLN A 1 150 ? 1.477 18.031 -0.036 1 95.31 150 GLN A N 1
ATOM 1275 C CA . GLN A 1 150 ? 2.066 16.703 0.019 1 95.31 150 GLN A CA 1
ATOM 1276 C C . GLN A 1 150 ? 1.039 15.656 0.454 1 95.31 150 GLN A C 1
ATOM 1278 O O . GLN A 1 150 ? 1.021 14.539 -0.064 1 95.31 150 GLN A O 1
ATOM 1283 N N . ALA A 1 151 ? 0.256 16.016 1.436 1 97.38 151 ALA A N 1
ATOM 1284 C CA . ALA A 1 151 ? -0.782 15.094 1.905 1 97.38 151 ALA A CA 1
ATOM 1285 C C . ALA A 1 151 ? -1.777 14.773 0.793 1 97.38 151 ALA A C 1
ATOM 1287 O O . ALA A 1 151 ? -2.186 13.625 0.627 1 97.38 151 ALA A O 1
ATOM 1288 N N . ALA A 1 152 ? -2.139 15.805 0.015 1 96.62 152 ALA A N 1
ATOM 1289 C CA . ALA A 1 152 ? -3.049 15.586 -1.108 1 96.62 152 ALA A CA 1
ATOM 1290 C C . ALA A 1 152 ? -2.428 14.656 -2.145 1 96.62 152 ALA A C 1
ATOM 1292 O O . ALA A 1 152 ? -3.062 13.688 -2.578 1 96.62 152 ALA A O 1
ATOM 1293 N N . LYS A 1 153 ? -1.21 14.93 -2.508 1 95.62 153 LYS A N 1
ATOM 1294 C CA . LYS A 1 153 ? -0.512 14.117 -3.502 1 95.62 153 LYS A CA 1
ATOM 1295 C C . LYS A 1 153 ? -0.345 12.68 -3.02 1 95.62 153 LYS A C 1
ATOM 1297 O O . LYS A 1 153 ? -0.485 11.734 -3.803 1 95.62 153 LYS A O 1
ATOM 1302 N N . LEU A 1 154 ? -0.029 12.547 -1.754 1 97.62 154 LEU A N 1
ATOM 1303 C CA . LEU A 1 154 ? 0.127 11.219 -1.168 1 97.62 154 LEU A CA 1
ATOM 1304 C C . LEU A 1 154 ? -1.186 10.445 -1.219 1 97.62 154 LEU A C 1
ATOM 1306 O O . LEU A 1 154 ? -1.196 9.25 -1.539 1 97.62 154 LEU A O 1
ATOM 1310 N N . ALA A 1 155 ? -2.291 11.117 -0.82 1 97 155 ALA A N 1
ATOM 1311 C CA . ALA A 1 155 ? -3.602 10.477 -0.912 1 97 155 ALA A CA 1
ATOM 1312 C C . ALA A 1 155 ? -3.896 10.031 -2.342 1 97 155 ALA A C 1
ATOM 1314 O O . ALA A 1 155 ? -4.324 8.898 -2.57 1 97 155 ALA A O 1
ATOM 1315 N N . MET A 1 156 ? -3.66 10.914 -3.346 1 95.88 156 MET A N 1
ATOM 1316 C CA . MET A 1 156 ? -3.881 10.609 -4.758 1 95.88 156 MET A CA 1
ATOM 1317 C C . MET A 1 156 ? -3.029 9.43 -5.195 1 95.88 156 MET A C 1
ATOM 1319 O O . MET A 1 156 ? -3.512 8.539 -5.898 1 95.88 156 MET A O 1
ATOM 1323 N N . PHE A 1 157 ? -1.787 9.438 -4.758 1 96.62 157 PHE A N 1
ATOM 1324 C CA . PHE A 1 157 ? -0.889 8.32 -5.039 1 96.62 157 PHE A CA 1
ATOM 1325 C C . PHE A 1 157 ? -1.445 7.023 -4.473 1 96.62 157 PHE A C 1
ATOM 1327 O O . PHE A 1 157 ? -1.453 5.996 -5.152 1 96.62 157 PHE A O 1
ATOM 1334 N N . GLY A 1 158 ? -1.887 7.062 -3.209 1 96.81 158 GLY A N 1
ATOM 1335 C CA . GLY A 1 158 ? -2.428 5.879 -2.561 1 96.81 158 GLY A CA 1
ATOM 1336 C C . GLY A 1 158 ? -3.643 5.309 -3.27 1 96.81 158 GLY A C 1
ATOM 1337 O O . GLY A 1 158 ? -3.691 4.113 -3.566 1 96.81 158 GLY A O 1
ATOM 1338 N N . PHE A 1 159 ? -4.629 6.148 -3.576 1 94.25 159 PHE A N 1
ATOM 1339 C CA . PHE A 1 159 ? -5.828 5.699 -4.273 1 94.25 159 PHE A CA 1
ATOM 1340 C C . PHE A 1 159 ? -5.484 5.172 -5.66 1 94.25 159 PHE A C 1
ATOM 1342 O O . PHE A 1 159 ? -6.004 4.141 -6.082 1 94.25 159 PHE A O 1
ATOM 1349 N N . GLY A 1 160 ? -4.645 5.883 -6.352 1 93.56 160 GLY A N 1
ATOM 1350 C CA . GLY A 1 160 ? -4.219 5.434 -7.668 1 93.56 160 GLY A CA 1
ATOM 1351 C C . GLY A 1 160 ? -3.543 4.078 -7.648 1 93.56 160 GLY A C 1
ATOM 1352 O O . GLY A 1 160 ? -3.85 3.213 -8.477 1 93.56 160 GLY A O 1
ATOM 1353 N N . GLN A 1 161 ? -2.631 3.898 -6.699 1 94.88 161 GLN A N 1
ATOM 1354 C CA . GLN A 1 161 ? -1.933 2.623 -6.578 1 94.88 161 GLN A CA 1
ATOM 1355 C C . GLN A 1 161 ? -2.904 1.492 -6.254 1 94.88 161 GLN A C 1
ATOM 1357 O O . GLN A 1 161 ? -2.76 0.378 -6.762 1 94.88 161 GLN A O 1
ATOM 1362 N N . ALA A 1 162 ? -3.857 1.755 -5.355 1 94.31 162 ALA A N 1
ATOM 1363 C CA . ALA A 1 162 ? -4.863 0.746 -5.035 1 94.31 162 ALA A CA 1
ATOM 1364 C C . ALA A 1 162 ? -5.633 0.325 -6.281 1 94.31 162 ALA A C 1
ATOM 1366 O O . ALA A 1 162 ? -5.879 -0.865 -6.496 1 94.31 162 ALA A O 1
ATOM 1367 N N . LYS A 1 163 ? -5.953 1.264 -7.078 1 91.19 163 LYS A N 1
ATOM 1368 C CA . LYS A 1 163 ? -6.676 0.976 -8.312 1 91.19 163 LYS A CA 1
ATOM 1369 C C . LYS A 1 163 ? -5.824 0.134 -9.266 1 91.19 163 LYS A C 1
ATOM 1371 O O . LYS A 1 163 ? -6.332 -0.788 -9.906 1 91.19 163 LYS A O 1
ATOM 1376 N N . PHE A 1 164 ? -4.566 0.458 -9.391 1 91.88 164 PHE A N 1
ATOM 1377 C CA . PHE A 1 164 ? -3.672 -0.337 -10.227 1 91.88 164 PHE A CA 1
ATOM 1378 C C . PHE A 1 164 ? -3.6 -1.774 -9.719 1 91.88 164 PHE A C 1
ATOM 1380 O O . PHE A 1 164 ? -3.566 -2.715 -10.516 1 91.88 164 PHE A O 1
ATOM 1387 N N . GLN A 1 165 ? -3.572 -1.944 -8.391 1 93.56 165 GLN A N 1
ATOM 1388 C CA . GLN A 1 165 ? -3.555 -3.279 -7.801 1 93.56 165 GLN A CA 1
ATOM 1389 C C . GLN A 1 165 ? -4.844 -4.035 -8.117 1 93.56 165 GLN A C 1
ATOM 1391 O O . GLN A 1 165 ? -4.805 -5.223 -8.453 1 93.56 165 GLN A O 1
ATOM 1396 N N . ASP A 1 166 ? -5.941 -3.342 -8.055 1 91.31 166 ASP A N 1
ATOM 1397 C CA . ASP A 1 166 ? -7.211 -3.959 -8.422 1 91.31 166 ASP A CA 1
ATOM 1398 C C . ASP A 1 166 ? -7.188 -4.445 -9.867 1 91.31 166 ASP A C 1
ATOM 1400 O O . ASP A 1 166 ? -7.668 -5.543 -10.164 1 91.31 166 ASP A O 1
ATOM 1404 N N . ASN A 1 167 ? -6.656 -3.611 -10.688 1 89.81 167 ASN A N 1
ATOM 1405 C CA . ASN A 1 167 ? -6.559 -3.977 -12.094 1 89.81 167 ASN A CA 1
ATOM 1406 C C . ASN A 1 167 ? -5.664 -5.195 -12.297 1 89.81 167 ASN A C 1
ATOM 1408 O O . ASN A 1 167 ? -5.957 -6.051 -13.133 1 89.81 167 ASN A O 1
ATOM 1412 N N . ASP A 1 168 ? -4.598 -5.27 -11.539 1 92.62 168 ASP A N 1
ATOM 1413 C CA . ASP A 1 168 ? -3.719 -6.434 -11.609 1 92.62 168 ASP A CA 1
ATOM 1414 C C . ASP A 1 168 ? -4.457 -7.703 -11.195 1 92.62 168 ASP A C 1
ATOM 1416 O O . ASP A 1 168 ? -4.336 -8.742 -11.844 1 92.62 168 ASP A O 1
ATOM 1420 N N . ALA A 1 169 ? -5.164 -7.555 -10.062 1 92.75 169 ALA A N 1
ATOM 1421 C CA . ALA A 1 169 ? -5.945 -8.695 -9.602 1 92.75 169 ALA A CA 1
ATOM 1422 C C . ALA A 1 169 ? -6.934 -9.156 -10.672 1 92.75 169 ALA A C 1
ATOM 1424 O O . ALA A 1 169 ? -7.074 -10.352 -10.922 1 92.75 169 ALA A O 1
ATOM 1425 N N . ARG A 1 170 ? -7.551 -8.234 -11.297 1 90 170 ARG A N 1
ATOM 1426 C CA . ARG A 1 170 ? -8.5 -8.531 -12.367 1 90 170 ARG A CA 1
ATOM 1427 C C . ARG A 1 170 ? -7.801 -9.227 -13.531 1 90 170 ARG A C 1
ATOM 1429 O O . ARG A 1 170 ? -8.359 -10.141 -14.141 1 90 170 ARG A O 1
ATOM 1436 N N . ASP A 1 171 ? -6.633 -8.789 -13.867 1 90.62 171 ASP A N 1
ATOM 1437 C CA . ASP A 1 171 ? -5.863 -9.391 -14.945 1 90.62 171 ASP A CA 1
ATOM 1438 C C . ASP A 1 171 ? -5.551 -10.859 -14.648 1 90.62 171 ASP A C 1
ATOM 1440 O O . ASP A 1 171 ? -5.684 -11.711 -15.523 1 90.62 171 ASP A O 1
ATOM 1444 N N . TYR A 1 172 ? -5.125 -11.094 -13.43 1 92.38 172 TYR A N 1
ATOM 1445 C CA . TYR A 1 172 ? -4.883 -12.477 -13.023 1 92.38 172 TYR A CA 1
ATOM 1446 C C . TYR A 1 172 ? -6.145 -13.312 -13.172 1 92.38 172 TYR A C 1
ATOM 1448 O O . TYR A 1 172 ? -6.098 -14.43 -13.688 1 92.38 172 TYR A O 1
ATOM 1456 N N . ALA A 1 173 ? -7.238 -12.742 -12.758 1 91.19 173 ALA A N 1
ATOM 1457 C CA . ALA A 1 173 ? -8.508 -13.469 -12.805 1 91.19 173 ALA A CA 1
ATOM 1458 C C . ALA A 1 173 ? -8.953 -13.703 -14.242 1 91.19 173 ALA A C 1
ATOM 1460 O O . ALA A 1 173 ? -9.438 -14.781 -14.586 1 91.19 173 ALA A O 1
ATOM 1461 N N . THR A 1 174 ? -8.805 -12.68 -15.031 1 90.25 174 THR A N 1
ATOM 1462 C CA . THR A 1 174 ? -9.211 -12.766 -16.422 1 90.25 174 THR A CA 1
ATOM 1463 C C . THR A 1 174 ? -8.422 -13.859 -17.156 1 90.25 174 THR A C 1
ATOM 1465 O O . THR A 1 174 ? -8.984 -14.617 -17.938 1 90.25 174 THR A O 1
ATOM 1468 N N . LYS A 1 175 ? -7.188 -13.922 -16.953 1 88.88 175 LYS A N 1
ATOM 1469 C CA . LYS A 1 175 ? -6.355 -14.961 -17.562 1 88.88 175 LYS A CA 1
ATOM 1470 C C . LYS A 1 175 ? -6.836 -16.359 -17.172 1 88.88 175 LYS A C 1
ATOM 1472 O O . LYS A 1 175 ? -6.848 -17.266 -18 1 88.88 175 LYS A O 1
ATOM 1477 N N . ALA A 1 176 ? -7.207 -16.469 -15.945 1 90.12 176 ALA A N 1
ATOM 1478 C CA . ALA A 1 176 ? -7.668 -17.75 -15.43 1 90.12 176 ALA A CA 1
ATOM 1479 C C . ALA A 1 176 ? -8.992 -18.156 -16.078 1 90.12 176 ALA A C 1
ATOM 1481 O O . ALA A 1 176 ? -9.281 -19.344 -16.219 1 90.12 176 ALA A O 1
ATOM 1482 N N . LEU A 1 177 ? -9.797 -17.219 -16.438 1 90.06 177 LEU A N 1
ATOM 1483 C CA . LEU A 1 177 ? -11.117 -17.484 -17 1 90.06 177 LEU A CA 1
ATOM 1484 C C . LEU A 1 177 ? -11.023 -17.844 -18.469 1 90.06 177 LEU A C 1
ATOM 1486 O O . LEU A 1 177 ? -12 -18.328 -19.062 1 90.06 177 LEU A O 1
ATOM 1490 N N . LYS A 1 178 ? -9.891 -17.734 -19.047 1 86.12 178 LYS A N 1
ATOM 1491 C CA . LYS A 1 178 ? -9.734 -18.016 -20.484 1 86.12 178 LYS A CA 1
ATOM 1492 C C . LYS A 1 178 ? -10.906 -17.469 -21.281 1 86.12 178 LYS A C 1
ATOM 1494 O O . LYS A 1 178 ? -11.57 -18.203 -22.016 1 86.12 178 LYS A O 1
ATOM 1499 N N . LEU A 1 179 ? -11.039 -16.219 -21.172 1 87.12 179 LEU A N 1
ATOM 1500 C CA . LEU A 1 179 ? -12.195 -15.578 -21.781 1 87.12 179 LEU A CA 1
ATOM 1501 C C . LEU A 1 179 ? -12.227 -15.852 -23.297 1 87.12 179 LEU A C 1
ATOM 1503 O O . LEU A 1 179 ? -11.195 -15.781 -23.953 1 87.12 179 LEU A O 1
ATOM 1507 N N . PRO A 1 180 ? -13.469 -16.141 -23.703 1 86.81 180 PRO A N 1
ATOM 1508 C CA . PRO A 1 180 ? -13.625 -16.234 -25.156 1 86.81 180 PRO A CA 1
ATOM 1509 C C . PRO A 1 180 ? -13.234 -14.945 -25.875 1 86.81 180 PRO A C 1
ATOM 1511 O O . PRO A 1 180 ? -13.227 -13.875 -25.266 1 86.81 180 PRO A O 1
ATOM 1514 N N . ALA A 1 181 ? -12.906 -15.055 -27.156 1 81.44 181 ALA A N 1
ATOM 1515 C CA . ALA A 1 181 ? -12.43 -13.922 -27.938 1 81.44 181 ALA A CA 1
ATOM 1516 C C . ALA A 1 181 ? -13.438 -12.781 -27.922 1 81.44 181 ALA A C 1
ATOM 1518 O O . ALA A 1 181 ? -13.062 -11.609 -27.875 1 81.44 181 ALA A O 1
ATOM 1519 N N . SER A 1 182 ? -14.711 -13.102 -27.938 1 80.38 182 SER A N 1
ATOM 1520 C CA . SER A 1 182 ? -15.781 -12.109 -27.984 1 80.38 182 SER A CA 1
ATOM 1521 C C . SER A 1 182 ? -15.859 -11.305 -26.688 1 80.38 182 SER A C 1
ATOM 1523 O O . SER A 1 182 ? -16.469 -10.234 -26.641 1 80.38 182 SER A O 1
ATOM 1525 N N . MET A 1 183 ? -15.211 -11.836 -25.609 1 85.31 183 MET A N 1
ATOM 1526 C CA . MET A 1 183 ? -15.352 -11.203 -24.297 1 85.31 183 MET A CA 1
ATOM 1527 C C . MET A 1 183 ? -14.031 -10.578 -23.844 1 85.31 183 MET A C 1
ATOM 1529 O O . MET A 1 183 ? -13.953 -10 -22.75 1 85.31 183 MET A O 1
ATOM 1533 N N . GLN A 1 184 ? -13 -10.656 -24.578 1 80.81 184 GLN A N 1
ATOM 1534 C CA . GLN A 1 184 ? -11.672 -10.211 -24.172 1 80.81 184 GLN A CA 1
ATOM 1535 C C . GLN A 1 184 ? -11.664 -8.727 -23.828 1 80.81 184 GLN A C 1
ATOM 1537 O O . GLN A 1 184 ? -10.977 -8.305 -22.906 1 80.81 184 GLN A O 1
ATOM 1542 N N . TYR A 1 185 ? -12.492 -7.996 -24.562 1 77.38 185 TYR A N 1
ATOM 1543 C CA . TYR A 1 185 ? -12.531 -6.555 -24.328 1 77.38 185 TYR A CA 1
ATOM 1544 C C . TYR A 1 185 ? -13.125 -6.246 -22.969 1 77.38 185 TYR A C 1
ATOM 1546 O O . TYR A 1 185 ? -12.734 -5.27 -22.312 1 77.38 185 TYR A O 1
ATOM 1554 N N . LYS A 1 186 ? -13.992 -6.988 -22.469 1 75.75 186 LYS A N 1
ATOM 1555 C CA . LYS A 1 186 ? -14.641 -6.773 -21.172 1 75.75 186 LYS A CA 1
ATOM 1556 C C . LYS A 1 186 ? -13.703 -7.141 -20.031 1 75.75 186 LYS A C 1
ATOM 1558 O O . LYS A 1 186 ? -13.844 -6.629 -18.922 1 75.75 186 LYS A O 1
ATOM 1563 N N . GLY A 1 187 ? -12.781 -8.062 -20.312 1 69.69 187 GLY A N 1
ATOM 1564 C CA . GLY A 1 187 ? -11.812 -8.445 -19.297 1 69.69 187 GLY A CA 1
ATOM 1565 C C . GLY A 1 187 ? -10.797 -7.355 -19 1 69.69 187 GLY A C 1
ATOM 1566 O O . GLY A 1 187 ? -10.336 -7.223 -17.859 1 69.69 187 GLY A O 1
ATOM 1567 N N . LYS A 1 188 ? -10.391 -6.613 -19.953 1 63.75 188 LYS A N 1
ATOM 1568 C CA . LYS A 1 188 ? -9.328 -5.629 -19.844 1 63.75 188 LYS A CA 1
ATOM 1569 C C . LYS A 1 188 ? -9.859 -4.301 -19.297 1 63.75 188 LYS A C 1
ATOM 1571 O O . LYS A 1 188 ? -9.117 -3.543 -18.672 1 63.75 188 LYS A O 1
ATOM 1576 N N . PHE A 1 189 ? -11.031 -3.988 -19.766 1 59.62 189 PHE A N 1
ATOM 1577 C CA . PHE A 1 189 ? -11.516 -2.648 -19.438 1 59.62 189 PHE A CA 1
ATOM 1578 C C . PHE A 1 189 ? -12.664 -2.707 -18.453 1 59.62 189 PHE A C 1
ATOM 1580 O O . PHE A 1 189 ? -13.797 -3.018 -18.812 1 59.62 189 PHE A O 1
ATOM 1587 N N . PRO A 1 190 ? -12.172 -2.756 -17.188 1 56.25 190 PRO A N 1
ATOM 1588 C CA . PRO A 1 190 ? -13.305 -2.766 -16.266 1 56.25 190 PRO A CA 1
ATOM 1589 C C . PRO A 1 190 ? -14.242 -1.579 -16.469 1 56.25 190 PRO A C 1
ATOM 1591 O O . PRO A 1 190 ? -13.789 -0.437 -16.578 1 56.25 190 PRO A O 1
ATOM 1594 N N . GLU A 1 191 ? -15.242 -1.672 -17.203 1 50.75 191 GLU A N 1
ATOM 1595 C CA . GLU A 1 191 ? -16.234 -0.601 -17.078 1 50.75 191 GLU A CA 1
ATOM 1596 C C . GLU A 1 191 ? -16.266 -0.049 -15.656 1 50.75 191 GLU A C 1
ATOM 1598 O O . GLU A 1 191 ? -15.82 -0.706 -14.711 1 50.75 191 GLU A O 1
ATOM 1603 N N . GLU A 1 192 ? -16.703 1.264 -15.484 1 51.25 192 GLU A N 1
ATOM 1604 C CA . GLU A 1 192 ? -16.984 1.904 -14.203 1 51.25 192 GLU A CA 1
ATOM 1605 C C . GLU A 1 192 ? -17.516 0.895 -13.188 1 51.25 192 GLU A C 1
ATOM 1607 O O . GLU A 1 192 ? -18.625 0.375 -13.336 1 51.25 192 GLU A O 1
ATOM 1612 N N . ASP A 1 193 ? -16.766 0.073 -12.945 1 51.47 193 ASP A N 1
ATOM 1613 C CA . ASP A 1 193 ? -17.172 -1.011 -12.055 1 51.47 193 ASP A CA 1
ATOM 1614 C C . ASP A 1 193 ? -17.969 -0.479 -10.867 1 51.47 193 ASP A C 1
ATOM 1616 O O . ASP A 1 193 ? -17.422 0.171 -9.977 1 51.47 193 ASP A O 1
ATOM 1620 N N . ARG A 1 194 ? -19.078 -0.095 -11.133 1 50.56 194 ARG A N 1
ATOM 1621 C CA . ARG A 1 194 ? -20.031 0.275 -10.086 1 50.56 194 ARG A CA 1
ATOM 1622 C C . ARG A 1 194 ? -20.062 -0.771 -8.977 1 50.56 194 ARG A C 1
ATOM 1624 O O . ARG A 1 194 ? -20.5 -0.489 -7.859 1 50.56 194 ARG A O 1
ATOM 1631 N N . ALA A 1 195 ? -19.625 -2.01 -9.328 1 54.84 195 ALA A N 1
ATOM 1632 C CA . ALA A 1 195 ? -19.984 -3.037 -8.359 1 54.84 195 ALA A CA 1
ATOM 1633 C C . ALA A 1 195 ? -18.781 -3.402 -7.48 1 54.84 195 ALA A C 1
ATOM 1635 O O . ALA A 1 195 ? -17.641 -3.264 -7.902 1 54.84 195 ALA A O 1
ATOM 1636 N N . GLU A 1 196 ? -19.078 -3.719 -6.367 1 60.38 196 GLU A N 1
ATOM 1637 C CA . GLU A 1 196 ? -18.188 -4.223 -5.336 1 60.38 196 GLU A CA 1
ATOM 1638 C C . GLU A 1 196 ? -17.453 -5.484 -5.805 1 60.38 196 GLU A C 1
ATOM 1640 O O . GLU A 1 196 ? -16.297 -5.691 -5.477 1 60.38 196 GLU A O 1
ATOM 1645 N N . ASN A 1 197 ? -18.141 -6.215 -6.66 1 66.31 197 ASN A N 1
ATOM 1646 C CA . ASN A 1 197 ? -17.531 -7.465 -7.105 1 66.31 197 ASN A CA 1
ATOM 1647 C C . ASN A 1 197 ? -16.844 -7.297 -8.461 1 66.31 197 ASN A C 1
ATOM 1649 O O . ASN A 1 197 ? -17.438 -6.758 -9.398 1 66.31 197 ASN A O 1
ATOM 1653 N N . THR A 1 198 ? -15.617 -7.699 -8.391 1 76.75 198 THR A N 1
ATOM 1654 C CA . THR A 1 198 ? -14.961 -7.879 -9.68 1 76.75 198 THR A CA 1
ATOM 1655 C C . THR A 1 198 ? -15.641 -8.984 -10.484 1 76.75 198 THR A C 1
ATOM 1657 O O . THR A 1 198 ? -15.875 -10.078 -9.969 1 76.75 198 THR A O 1
ATOM 1660 N N . PHE A 1 199 ? -16.109 -8.695 -11.688 1 80.56 199 PHE A N 1
ATOM 1661 C CA . PHE A 1 199 ? -16.891 -9.586 -12.539 1 80.56 199 PHE A CA 1
ATOM 1662 C C . PHE A 1 199 ? -18.297 -9.773 -11.992 1 80.56 199 PHE A C 1
ATOM 1664 O O . PHE A 1 199 ? -18.641 -10.852 -11.5 1 80.56 199 PHE A O 1
ATOM 1671 N N . ASP A 1 200 ? -19 -8.812 -12.07 1 79.44 200 ASP A N 1
ATOM 1672 C CA . ASP A 1 200 ? -20.344 -8.805 -11.508 1 79.44 200 ASP A CA 1
ATOM 1673 C C . ASP A 1 200 ? -21.266 -9.781 -12.242 1 79.44 200 ASP A C 1
ATOM 1675 O O . ASP A 1 200 ? -20.812 -10.523 -13.109 1 79.44 200 ASP A O 1
ATOM 1679 N N . GLN A 1 201 ? -22.5 -9.797 -11.844 1 81.38 201 GLN A N 1
ATOM 1680 C CA . GLN A 1 201 ? -23.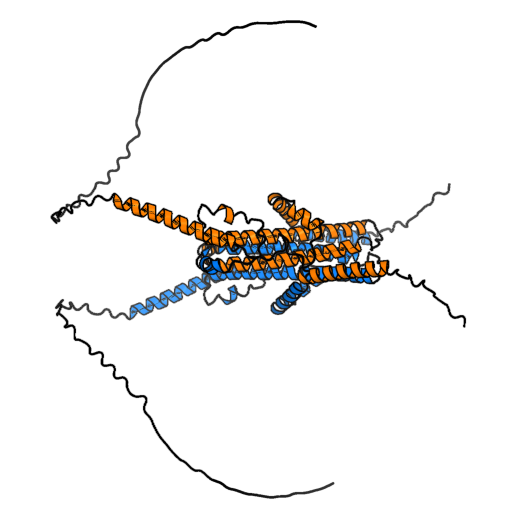453 -10.773 -12.359 1 81.38 201 GLN A CA 1
ATOM 1681 C C . GLN A 1 201 ? -23.672 -10.594 -13.859 1 81.38 201 GLN A C 1
ATOM 1683 O O . GLN A 1 201 ? -23.859 -11.57 -14.586 1 81.38 201 GLN A O 1
ATOM 1688 N N . GLU A 1 202 ? -23.656 -9.414 -14.273 1 81.25 202 GLU A N 1
ATOM 1689 C CA . GLU A 1 202 ? -23.812 -9.148 -15.695 1 81.25 202 GLU A CA 1
ATOM 1690 C C . GLU A 1 202 ? -22.656 -9.742 -16.5 1 81.25 202 GLU A C 1
ATOM 1692 O O . GLU A 1 202 ? -22.875 -10.375 -17.531 1 81.25 202 GLU A O 1
ATOM 1697 N N . PHE A 1 203 ? -21.5 -9.562 -15.945 1 85.06 203 PHE A N 1
ATOM 1698 C CA . PHE A 1 203 ? -20.312 -10.148 -16.578 1 85.06 203 PHE A CA 1
ATOM 1699 C C . PHE A 1 203 ? -20.438 -11.664 -16.625 1 85.06 203 PHE A C 1
ATOM 1701 O O . PHE A 1 203 ? -20.125 -12.281 -17.656 1 85.06 203 PHE A O 1
ATOM 1708 N N . MET A 1 204 ? -20.953 -12.211 -15.562 1 86 204 MET A N 1
ATOM 1709 C CA . MET A 1 204 ? -21.047 -13.672 -15.492 1 86 204 MET A CA 1
ATOM 1710 C C . MET A 1 204 ? -22.047 -14.195 -16.516 1 86 204 MET A C 1
ATOM 1712 O O . MET A 1 204 ? -21.828 -15.227 -17.141 1 86 204 MET A O 1
ATOM 1716 N N . THR A 1 205 ? -23.078 -13.508 -16.656 1 86.38 205 THR A N 1
ATOM 1717 C CA . THR A 1 205 ? -24.094 -13.883 -17.625 1 86.38 205 THR A CA 1
ATOM 1718 C C . THR A 1 205 ? -23.531 -13.836 -19.047 1 86.38 205 THR A C 1
ATOM 1720 O O . THR A 1 205 ? -23.734 -14.766 -19.828 1 86.38 205 THR A O 1
ATOM 1723 N N . ASP A 1 206 ? -22.859 -12.789 -19.297 1 86.25 206 ASP A N 1
ATOM 1724 C CA . ASP A 1 206 ? -22.234 -12.641 -20.609 1 86.25 206 ASP A CA 1
ATOM 1725 C C . ASP A 1 206 ? -21.203 -13.742 -20.859 1 86.25 206 ASP A C 1
ATOM 1727 O O . ASP A 1 206 ? -21.109 -14.273 -21.969 1 86.25 206 ASP A O 1
ATOM 1731 N N . LEU A 1 207 ? -20.484 -14.023 -19.828 1 88.88 207 LEU A N 1
ATOM 1732 C CA . LEU A 1 207 ? -19.453 -15.055 -19.938 1 88.88 207 LEU A CA 1
ATOM 1733 C C . LEU A 1 207 ? -20.062 -16.422 -20.219 1 88.88 207 LEU A C 1
ATOM 1735 O O . LEU A 1 207 ? -19.594 -17.141 -21.094 1 88.88 207 LEU A O 1
ATOM 1739 N N . HIS A 1 208 ? -21.125 -16.719 -19.562 1 89.81 208 HIS A N 1
ATOM 1740 C CA . HIS A 1 208 ? -21.812 -17.984 -19.781 1 89.81 208 HIS A CA 1
ATOM 1741 C C . HIS A 1 208 ? -22.375 -18.078 -21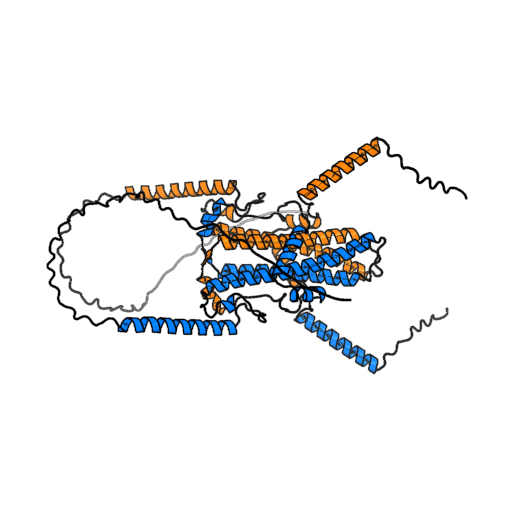.203 1 89.81 208 HIS A C 1
ATOM 1743 O O . HIS A 1 208 ? -22.266 -19.125 -21.844 1 89.81 208 HIS A O 1
ATOM 1749 N N . GLN A 1 209 ? -22.906 -16.984 -21.578 1 88.94 209 GLN A N 1
ATOM 1750 C CA . GLN A 1 209 ? -23.469 -16.953 -22.922 1 88.94 209 GLN A CA 1
ATOM 1751 C C . GLN A 1 209 ? -22.375 -17.109 -23.984 1 88.94 209 GLN A C 1
ATOM 1753 O O . GLN A 1 209 ? -22.547 -17.859 -24.938 1 88.94 209 GLN A O 1
ATOM 1758 N N . ALA A 1 210 ? -21.344 -16.422 -23.812 1 90.25 210 ALA A N 1
ATOM 1759 C CA . ALA A 1 210 ? -20.234 -16.469 -24.766 1 90.25 210 ALA A CA 1
ATOM 1760 C C . ALA A 1 210 ? -19.625 -17.875 -24.812 1 90.25 210 ALA A C 1
ATOM 1762 O O . ALA A 1 210 ? -19.297 -18.375 -25.891 1 90.25 210 ALA A O 1
ATOM 1763 N N . ARG A 1 211 ? -19.516 -18.516 -23.734 1 89.62 211 ARG A N 1
ATOM 1764 C CA . ARG A 1 211 ? -18.953 -19.875 -23.672 1 89.62 211 ARG A CA 1
ATOM 1765 C C . ARG A 1 211 ? -19.906 -20.875 -24.312 1 89.62 211 ARG A C 1
ATOM 1767 O O . ARG A 1 211 ? -19.469 -21.812 -24.984 1 89.62 211 ARG A O 1
ATOM 1774 N N . PHE A 1 212 ? -21.125 -20.594 -24.062 1 88.5 212 PHE A N 1
ATOM 1775 C CA . PHE A 1 212 ? -22.141 -21.438 -24.672 1 88.5 212 PHE A CA 1
ATOM 1776 C C . PHE A 1 212 ? -22.094 -21.328 -26.188 1 88.5 212 PHE A C 1
ATOM 1778 O O . PHE A 1 212 ? -22.109 -22.328 -26.906 1 88.5 212 PHE A O 1
ATOM 1785 N N . GLN A 1 213 ? -22.016 -20.172 -26.609 1 88.19 213 GLN A N 1
ATOM 1786 C CA . GLN A 1 213 ? -21.938 -19.938 -28.047 1 88.19 213 GLN A CA 1
ATOM 1787 C C . GLN A 1 213 ? -20.688 -20.562 -28.656 1 88.19 213 GLN A C 1
ATOM 1789 O O . GLN A 1 213 ? -20.719 -21.125 -29.75 1 88.19 213 GLN A O 1
ATOM 1794 N N . GLN A 1 214 ? -19.609 -20.484 -28.016 1 86.69 214 GLN A N 1
ATOM 1795 C CA . GLN A 1 214 ? -18.359 -21.062 -28.469 1 86.69 214 GLN A CA 1
ATOM 1796 C C . GLN A 1 214 ? -18.469 -22.594 -28.562 1 86.69 214 GLN A C 1
ATOM 1798 O O . GLN A 1 214 ? -17.953 -23.188 -29.5 1 86.69 214 GLN A O 1
ATOM 1803 N N . ARG A 1 215 ? -19.141 -23.188 -27.672 1 84.69 215 ARG A N 1
ATOM 1804 C CA . ARG A 1 215 ? -19.328 -24.625 -27.672 1 84.69 215 ARG A CA 1
ATOM 1805 C C . ARG A 1 215 ? -20.203 -25.062 -28.844 1 84.69 215 ARG A C 1
ATOM 1807 O O . ARG A 1 215 ? -19.953 -26.094 -29.469 1 84.69 215 ARG A O 1
ATOM 1814 N N . LEU A 1 216 ? -21.094 -24.172 -29.094 1 85.56 216 LEU A N 1
ATOM 1815 C CA . LEU A 1 216 ? -21.984 -24.469 -30.219 1 85.56 216 LEU A CA 1
ATOM 1816 C C . LEU A 1 216 ? -21.234 -24.391 -31.547 1 85.56 216 LEU A C 1
ATOM 1818 O O . LEU A 1 216 ? -21.422 -25.219 -32.438 1 85.56 216 LEU A O 1
ATOM 1822 N N . LEU A 1 217 ? -20.359 -23.438 -31.625 1 84.06 217 LEU A N 1
ATOM 1823 C CA . LEU A 1 217 ? -19.578 -23.25 -32.844 1 84.06 217 LEU A CA 1
ATOM 1824 C C . LEU A 1 217 ? -18.578 -24.391 -33.031 1 84.06 217 LEU A C 1
ATOM 1826 O O . LEU A 1 217 ? -18.391 -24.875 -34.156 1 84.06 217 LEU A O 1
ATOM 1830 N N . TYR A 1 218 ? -18.016 -24.875 -31.984 1 81.12 218 TYR A N 1
ATOM 1831 C CA . TYR A 1 218 ? -17.062 -25.969 -32.062 1 81.12 218 TYR A CA 1
ATOM 1832 C C . TYR A 1 218 ? -17.766 -27.281 -32.406 1 81.12 218 TYR A C 1
ATOM 1834 O O . TYR A 1 218 ? -17.25 -28.078 -33.188 1 81.12 218 TYR A O 1
ATOM 1842 N N . ASN A 1 219 ? -18.891 -27.516 -31.875 1 75.75 219 ASN A N 1
ATOM 1843 C CA . ASN A 1 219 ? -19.672 -28.719 -32.156 1 75.75 219 ASN A CA 1
ATOM 1844 C C . ASN A 1 219 ? -20.156 -28.734 -33.594 1 75.75 219 ASN A C 1
ATOM 1846 O O . ASN A 1 219 ? -20.172 -29.781 -34.25 1 75.75 219 ASN A O 1
ATOM 1850 N N . ASN A 1 220 ? -20.438 -27.641 -34.062 1 73.38 220 ASN A N 1
ATOM 1851 C CA . ASN A 1 220 ? -20.891 -27.547 -35.469 1 73.38 220 ASN A CA 1
ATOM 1852 C C . ASN A 1 220 ? -19.734 -27.781 -36.438 1 73.38 220 ASN A C 1
ATOM 1854 O O . ASN A 1 220 ? -19.922 -28.406 -37.5 1 73.38 220 ASN A O 1
ATOM 1858 N N . THR A 1 221 ? -18.609 -27.297 -36.125 1 71.25 221 THR A N 1
ATOM 1859 C CA . THR A 1 221 ? -17.438 -27.469 -37 1 71.25 221 THR A CA 1
ATOM 1860 C C . THR A 1 221 ? -16.969 -28.922 -36.969 1 71.25 221 THR A C 1
ATOM 1862 O O . THR A 1 221 ? -16.547 -29.453 -38 1 71.25 221 THR A O 1
ATOM 1865 N N . ASN A 1 222 ? -17.062 -29.547 -35.875 1 68.94 222 ASN A N 1
ATOM 1866 C CA . ASN A 1 222 ? -16.656 -30.938 -35.75 1 68.94 222 ASN A CA 1
ATOM 1867 C C . ASN A 1 222 ? -17.703 -31.875 -36.375 1 68.94 222 ASN A C 1
ATOM 1869 O O . ASN A 1 222 ? -17.344 -32.906 -36.969 1 68.94 222 ASN A O 1
ATOM 1873 N N . ASN A 1 223 ? -18.906 -31.594 -36.281 1 66.12 223 ASN A N 1
ATOM 1874 C CA . ASN A 1 223 ? -19.953 -32.406 -36.906 1 66.12 223 ASN A CA 1
ATOM 1875 C C . ASN A 1 223 ? -19.938 -32.25 -38.406 1 66.12 223 ASN A C 1
ATOM 1877 O O . ASN A 1 223 ? -20.203 -33.219 -39.125 1 66.12 223 ASN A O 1
ATOM 1881 N N . ASN A 1 224 ? -19.641 -31.203 -38.875 1 58.25 224 ASN A N 1
ATOM 1882 C CA . ASN A 1 224 ? -19.594 -31.047 -40.344 1 58.25 224 ASN A CA 1
ATOM 1883 C C . ASN A 1 224 ? -18.359 -31.688 -40.938 1 58.25 224 ASN A C 1
ATOM 1885 O O . ASN A 1 224 ? -18.328 -32 -42.125 1 58.25 224 ASN A O 1
ATOM 1889 N N . GLN A 1 225 ? -17.375 -31.844 -40.219 1 56.31 225 GLN A N 1
ATOM 1890 C CA . GLN A 1 225 ? -16.188 -32.5 -40.75 1 56.31 225 GLN A CA 1
ATOM 1891 C C . GLN A 1 225 ? -16.344 -34 -40.75 1 56.31 225 GLN A C 1
ATOM 1893 O O . GLN A 1 225 ? -15.672 -34.719 -41.531 1 56.31 225 GLN A O 1
ATOM 1898 N N . GLN A 1 226 ? -17.281 -34.5 -40.031 1 52.44 226 GLN A N 1
ATOM 1899 C CA . GLN A 1 226 ? -17.469 -35.938 -40.062 1 52.44 226 GLN A CA 1
ATOM 1900 C C . GLN A 1 226 ? -18.328 -36.375 -41.25 1 52.44 226 GLN A C 1
ATOM 1902 O O . GLN A 1 226 ? -18.328 -37.531 -41.625 1 52.44 226 GLN A O 1
ATOM 1907 N N . HIS A 1 227 ? -19 -35.438 -41.844 1 48.72 227 HIS A N 1
ATOM 1908 C CA . HIS A 1 227 ? -19.844 -36 -42.906 1 48.72 227 HIS A CA 1
ATOM 1909 C C . HIS A 1 227 ? -19.031 -36.344 -44.156 1 48.72 227 HIS A C 1
ATOM 1911 O O . HIS A 1 227 ? -19.547 -36.906 -45.094 1 48.72 227 HIS A O 1
ATOM 1917 N N . GLY A 1 228 ? -17.844 -35.75 -44.344 1 42.97 228 GLY A N 1
ATOM 1918 C CA . GLY A 1 228 ? -17.188 -36.094 -45.594 1 42.97 228 GLY A CA 1
ATOM 1919 C C . GLY A 1 228 ? -16.391 -37.375 -45.531 1 42.97 228 GLY A C 1
ATOM 1920 O O . GLY A 1 228 ? -15.539 -37.625 -46.375 1 42.97 228 GLY A O 1
ATOM 1921 N N . ARG A 1 229 ? -16.422 -38.031 -44.312 1 43.03 229 ARG A N 1
ATOM 1922 C CA . ARG A 1 229 ? -15.688 -39.281 -44.5 1 43.03 229 ARG A CA 1
ATOM 1923 C C . ARG A 1 229 ? -16.484 -40.281 -45.312 1 43.03 229 ARG A C 1
ATOM 1925 O O . ARG A 1 229 ? -17.609 -40.625 -44.969 1 43.03 229 ARG A O 1
ATOM 1932 N N . PRO A 1 230 ? -16.281 -40.312 -46.625 1 40.16 230 PRO A N 1
ATOM 1933 C CA . PRO A 1 230 ? -16.906 -41.406 -47.406 1 40.16 230 PRO A CA 1
ATOM 1934 C C . PRO A 1 230 ? -16.797 -42.75 -46.719 1 40.16 230 PRO A C 1
ATOM 1936 O O . PRO A 1 230 ? -15.852 -43 -46 1 40.16 230 PRO A O 1
ATOM 1939 N N . TYR A 1 231 ? -17.875 -43.344 -46.312 1 37.34 231 TYR A N 1
ATOM 1940 C CA . TYR A 1 231 ? -17.922 -44.75 -45.906 1 37.34 231 TYR A CA 1
ATOM 1941 C C . TYR A 1 231 ? -17.125 -45.625 -46.87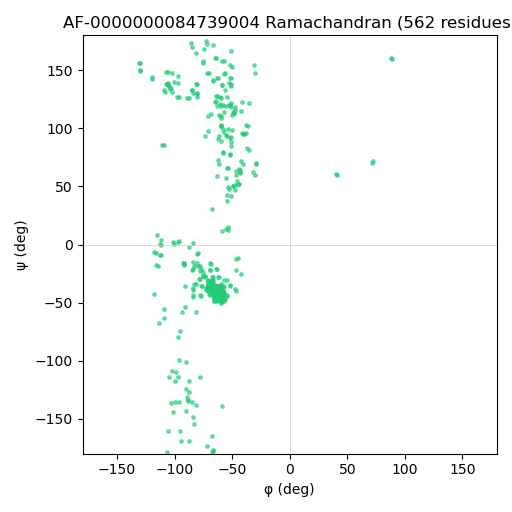5 1 37.34 231 TYR A C 1
ATOM 1943 O O . TYR A 1 231 ? -17.562 -45.875 -48 1 37.34 231 TYR A O 1
ATOM 1951 N N . GLY A 1 232 ? -15.836 -45.5 -47.062 1 33.78 232 GLY A N 1
ATOM 1952 C CA . GLY A 1 232 ? -15.055 -46.406 -47.875 1 33.78 232 GLY A CA 1
ATOM 1953 C C . GLY A 1 232 ? -15.32 -47.875 -47.594 1 33.78 232 GLY A C 1
ATOM 1954 O O . GLY A 1 232 ? -15.594 -48.219 -46.438 1 33.78 232 GLY A O 1
ATOM 1955 N N . ARG A 1 233 ? -15.805 -48.688 -48.531 1 36 233 ARG A N 1
ATOM 1956 C CA . ARG A 1 233 ? -15.93 -50.156 -48.688 1 36 233 ARG A CA 1
ATOM 1957 C C . ARG A 1 233 ? -14.703 -50.844 -48.125 1 36 233 ARG A C 1
ATOM 1959 O O . ARG A 1 233 ? -13.57 -50.562 -48.531 1 36 233 ARG A O 1
ATOM 1966 N N . GLY A 1 234 ? -14.742 -51.312 -46.875 1 33.75 234 GLY A N 1
ATOM 1967 C CA . GLY A 1 234 ? -13.758 -52.125 -46.188 1 33.75 234 GLY A CA 1
ATOM 1968 C C . GLY A 1 234 ? -13.258 -53.312 -47 1 33.75 234 GLY A C 1
ATOM 1969 O O . GLY A 1 234 ? -13.992 -54.281 -47.219 1 33.75 234 GLY A O 1
ATOM 1970 N N . GLY A 1 235 ? -12.641 -53.062 -48.219 1 31.73 235 GLY A N 1
ATOM 1971 C CA . GLY A 1 235 ? -11.984 -54.156 -48.938 1 31.73 235 GLY A CA 1
ATOM 1972 C C . GLY A 1 235 ? -11.062 -54.969 -48.062 1 31.73 235 GLY A C 1
ATOM 1973 O O . GLY A 1 235 ? -10.422 -54.469 -47.156 1 31.73 235 GLY A O 1
ATOM 1974 N N . TYR A 1 236 ? -11.367 -56.281 -47.781 1 33.28 236 TYR A N 1
ATOM 1975 C CA . TYR A 1 236 ? -10.617 -57.375 -47.156 1 33.28 236 TYR A CA 1
ATOM 1976 C C . TYR A 1 236 ? -9.203 -57.469 -47.719 1 33.28 236 TYR A C 1
ATOM 1978 O O . TYR A 1 236 ? -9.008 -57.906 -48.844 1 33.28 236 TYR A O 1
ATOM 1986 N N . ARG A 1 237 ? -8.375 -56.438 -47.719 1 29.34 237 ARG A N 1
ATOM 1987 C CA . ARG A 1 237 ? -7.027 -56.531 -48.25 1 29.34 237 ARG A CA 1
ATOM 1988 C C . ARG A 1 237 ? -6.238 -57.625 -47.531 1 29.34 237 ARG A C 1
ATOM 1990 O O . ARG A 1 237 ? -6.238 -57.688 -46.281 1 29.34 237 ARG A O 1
ATOM 1997 N N . GLY A 1 238 ? -6.098 -58.875 -48.125 1 30.47 238 GLY A N 1
ATOM 1998 C CA . GLY A 1 238 ? -5.219 -60 -47.906 1 30.47 238 GLY A CA 1
ATOM 1999 C C . GLY A 1 238 ? -3.814 -59.594 -47.5 1 30.47 238 GLY A C 1
ATOM 2000 O O . GLY A 1 238 ? -3.346 -58.5 -47.875 1 30.47 238 GLY A O 1
ATOM 2001 N N . ALA A 1 239 ? -3.273 -60.031 -46.312 1 29.09 239 ALA A N 1
ATOM 2002 C CA . ALA A 1 239 ? -2.094 -59.875 -45.438 1 29.09 239 ALA A CA 1
ATOM 2003 C C . ALA A 1 239 ? -0.813 -60.125 -46.25 1 29.09 239 ALA A C 1
ATOM 2005 O O . ALA A 1 239 ? -0.116 -61.125 -46.031 1 29.09 239 ALA A O 1
ATOM 2006 N N . ASN A 1 240 ? -0.815 -60.188 -47.594 1 27.5 240 ASN A N 1
ATOM 2007 C CA . ASN A 1 240 ? 0.474 -60.719 -48.062 1 27.5 240 ASN A CA 1
ATOM 2008 C C . ASN A 1 240 ? 1.624 -59.812 -47.594 1 27.5 240 ASN A C 1
ATOM 2010 O O . ASN A 1 240 ? 1.674 -58.625 -47.969 1 27.5 240 ASN A O 1
ATOM 2014 N N . ARG A 1 241 ? 2.199 -60.031 -46.406 1 29.14 241 ARG A N 1
ATOM 2015 C CA . ARG A 1 241 ? 3.322 -59.469 -45.688 1 29.14 241 ARG A CA 1
ATOM 2016 C C . ARG A 1 241 ? 4.586 -59.438 -46.531 1 29.14 241 ARG A C 1
ATOM 2018 O O . ARG A 1 241 ? 5.301 -60.438 -46.594 1 29.14 241 ARG A O 1
ATOM 2025 N N . GLY A 1 242 ? 4.449 -59.062 -47.844 1 26.12 242 GLY A N 1
ATOM 2026 C CA . GLY A 1 242 ? 5.711 -59.219 -48.562 1 26.12 242 GLY A CA 1
ATOM 2027 C C . GLY A 1 242 ? 6.848 -58.438 -47.906 1 26.12 242 GLY A C 1
ATOM 2028 O O . GLY A 1 242 ? 6.613 -57.469 -47.188 1 26.12 242 GLY A O 1
ATOM 2029 N N . TYR A 1 243 ? 8.078 -59.031 -47.688 1 28.05 243 TYR A N 1
ATOM 2030 C CA . TYR A 1 243 ? 9.414 -58.781 -47.188 1 28.05 243 TYR A CA 1
ATOM 2031 C C . TYR A 1 243 ? 10.047 -57.594 -47.906 1 28.05 243 TYR A C 1
ATOM 2033 O O . TYR A 1 243 ? 10.297 -57.656 -49.094 1 28.05 243 TYR A O 1
ATOM 2041 N N . THR A 1 244 ? 9.445 -56.375 -47.688 1 26.42 244 THR A N 1
ATOM 2042 C CA . THR A 1 244 ? 9.906 -55.219 -48.469 1 26.42 244 THR A CA 1
ATOM 2043 C C . THR A 1 244 ? 11.391 -54.969 -48.219 1 26.42 244 THR A C 1
ATOM 2045 O O . THR A 1 244 ? 11.844 -54.969 -47.062 1 26.42 244 THR A O 1
ATOM 2048 N N . LYS A 1 245 ? 12.227 -55.219 -49.219 1 27.14 245 LYS A N 1
ATOM 2049 C CA . LYS A 1 245 ? 13.664 -55.094 -49.438 1 27.14 245 LYS A CA 1
ATOM 2050 C C . LYS A 1 245 ? 14.141 -53.688 -49.094 1 27.14 245 LYS A C 1
ATOM 2052 O O . LYS A 1 245 ? 13.438 -52.688 -49.344 1 27.14 245 LYS A O 1
ATOM 2057 N N . PHE A 1 246 ? 15.07 -53.531 -48.125 1 27.44 246 PHE A N 1
ATOM 2058 C CA . PHE A 1 246 ? 15.828 -52.469 -47.5 1 27.44 246 PHE A CA 1
ATOM 2059 C C . PHE A 1 246 ? 16.562 -51.625 -48.531 1 27.44 246 PHE A C 1
ATOM 2061 O O . PHE A 1 246 ? 17.609 -52.031 -49.031 1 27.44 246 PHE A O 1
ATOM 2068 N N . ILE A 1 247 ? 15.875 -51.188 -49.625 1 22.7 247 ILE A N 1
ATOM 2069 C CA . ILE A 1 247 ? 16.734 -50.594 -50.656 1 22.7 247 ILE A CA 1
ATOM 2070 C C . ILE A 1 247 ? 17.453 -49.375 -50.062 1 22.7 247 ILE A C 1
ATOM 2072 O O . ILE A 1 247 ? 16.844 -48.562 -49.375 1 22.7 247 ILE A O 1
ATOM 2076 N N . SER A 1 248 ? 18.859 -49.375 -50.062 1 24.2 248 SER A N 1
ATOM 2077 C CA . SER A 1 248 ? 20.016 -48.562 -49.719 1 24.2 248 SER A CA 1
ATOM 2078 C C . SER A 1 248 ? 19.953 -47.188 -50.375 1 24.2 248 SER A C 1
ATOM 2080 O O . SER A 1 248 ? 20 -47.094 -51.594 1 24.2 248 SER A O 1
ATOM 2082 N N . ARG A 1 249 ? 18.969 -46.375 -49.969 1 23.75 249 ARG A N 1
ATOM 2083 C CA . ARG A 1 249 ? 18.781 -45.156 -50.719 1 23.75 249 ARG A CA 1
ATOM 2084 C C . ARG A 1 249 ? 20.047 -44.281 -50.688 1 23.75 249 ARG A C 1
ATOM 2086 O O . ARG A 1 249 ? 20.594 -44.031 -49.625 1 23.75 249 ARG A O 1
ATOM 2093 N N . PRO A 1 250 ? 20.734 -44.375 -51.812 1 23.95 250 PRO A N 1
ATOM 2094 C CA . PRO A 1 250 ? 22 -43.656 -51.969 1 23.95 250 PRO A CA 1
ATOM 2095 C C . PRO A 1 250 ? 21.875 -42.156 -51.656 1 23.95 250 PRO A C 1
ATOM 2097 O O . PRO A 1 250 ? 20.781 -41.594 -51.781 1 23.95 250 PRO A O 1
ATOM 2100 N N . PHE A 1 251 ? 22.609 -41.625 -50.688 1 24.52 251 PHE A N 1
ATOM 2101 C CA . PHE A 1 251 ? 22.812 -40.344 -50.031 1 24.52 251 PHE A CA 1
ATOM 2102 C C . PHE A 1 251 ? 23.125 -39.25 -51.062 1 24.52 251 PHE A C 1
ATOM 2104 O O . PHE A 1 251 ? 23.531 -38.156 -50.719 1 24.52 251 PHE A O 1
ATOM 2111 N N . GLY A 1 252 ? 22.859 -39.531 -52.375 1 21.73 252 GLY A N 1
ATOM 2112 C CA . GLY A 1 252 ? 23.719 -38.719 -53.219 1 21.73 252 GLY A CA 1
ATOM 2113 C C . GLY A 1 252 ? 23.391 -37.25 -53.156 1 21.73 252 GLY A C 1
ATOM 2114 O O . GLY A 1 252 ? 22.75 -36.688 -54.062 1 21.73 252 GLY A O 1
ATOM 2115 N N . GLY A 1 253 ? 22.906 -36.625 -52.125 1 21.77 253 GLY A N 1
ATOM 2116 C CA . GLY A 1 253 ? 22.453 -35.281 -52.469 1 21.77 253 GLY A CA 1
ATOM 2117 C C . GLY A 1 253 ? 23.547 -34.406 -53.031 1 21.77 253 GLY A C 1
ATOM 2118 O O . GLY A 1 253 ? 24.672 -34.406 -52.531 1 21.77 253 GLY A O 1
ATOM 2119 N N . ASN A 1 254 ? 23.516 -34.25 -54.375 1 20.05 254 ASN A N 1
ATOM 2120 C CA . ASN A 1 254 ? 24.375 -33.406 -55.219 1 20.05 254 ASN A CA 1
ATOM 2121 C C . ASN A 1 254 ? 24.438 -31.969 -54.688 1 20.05 254 ASN A C 1
ATOM 2123 O O . ASN A 1 254 ? 23.422 -31.406 -54.281 1 20.05 254 ASN A O 1
ATOM 2127 N N . PHE A 1 255 ? 25.562 -31.469 -54.156 1 23.91 255 PHE A N 1
ATOM 2128 C CA . PHE A 1 255 ? 26.047 -30.156 -53.75 1 23.91 255 PHE A CA 1
ATOM 2129 C C . PHE A 1 255 ? 25.922 -29.156 -54.906 1 23.91 255 PHE A C 1
ATOM 2131 O O . PHE A 1 255 ? 26.797 -29.094 -55.781 1 23.91 255 PHE A O 1
ATOM 2138 N N . HIS A 1 256 ? 24.766 -29.062 -55.562 1 21.48 256 HIS A N 1
ATOM 2139 C CA . HIS A 1 256 ? 24.922 -28.203 -56.719 1 21.48 256 HIS A CA 1
ATOM 2140 C C . HIS A 1 256 ? 25.578 -26.875 -56.312 1 21.48 256 HIS A C 1
ATOM 2142 O O . HIS A 1 256 ? 25.359 -26.375 -55.219 1 21.48 256 HIS A O 1
ATOM 2148 N N . GLN A 1 257 ? 26.578 -26.391 -57.156 1 18.91 257 GLN A N 1
ATOM 2149 C CA . GLN A 1 257 ? 27.562 -25.344 -57.469 1 18.91 257 GLN A CA 1
ATOM 2150 C C . GLN A 1 257 ? 26.891 -23.984 -57.562 1 18.91 257 GLN A C 1
ATOM 2152 O O . GLN A 1 257 ? 25.75 -23.875 -58.031 1 18.91 257 GLN A O 1
ATOM 2157 N N . ARG A 1 258 ? 27.281 -22.984 -56.688 1 21.53 258 ARG A N 1
ATOM 2158 C CA . ARG A 1 258 ? 27.141 -21.531 -56.594 1 21.53 258 ARG A CA 1
ATOM 2159 C C . ARG A 1 258 ? 27.469 -20.875 -57.938 1 21.53 258 ARG A C 1
ATOM 2161 O O . ARG A 1 258 ? 28.641 -20.797 -58.312 1 21.53 258 ARG A O 1
ATOM 2168 N N . GLY A 1 259 ? 26.75 -21.109 -59 1 17.39 259 GLY A N 1
ATOM 2169 C CA . GLY A 1 259 ? 27.188 -20.5 -60.25 1 17.39 259 GLY A CA 1
ATOM 2170 C C . GLY A 1 259 ? 27.438 -19 -60.125 1 17.39 259 GLY A C 1
ATOM 2171 O O . GLY A 1 259 ? 26.969 -18.359 -59.188 1 17.39 259 GLY A O 1
ATOM 2172 N N . ASN A 1 260 ? 28.203 -18.281 -61.25 1 17.92 260 ASN A N 1
ATOM 2173 C CA . ASN A 1 260 ? 29.094 -17.266 -61.812 1 17.92 260 ASN A CA 1
ATOM 2174 C C . ASN A 1 260 ? 28.312 -16.016 -62.25 1 17.92 260 ASN A C 1
ATOM 2176 O O . ASN A 1 260 ? 28.906 -14.961 -62.438 1 17.92 260 ASN A O 1
ATOM 2180 N N . GLY A 1 261 ? 27.094 -15.984 -62.781 1 16.81 261 GLY A N 1
ATOM 2181 C CA . GLY A 1 261 ? 27 -15.375 -64.125 1 16.81 261 GLY A CA 1
ATOM 2182 C C . GLY A 1 261 ? 27.297 -13.891 -64.062 1 16.81 261 GLY A C 1
ATOM 2183 O O . GLY A 1 261 ? 27.312 -13.258 -63.031 1 16.81 261 GLY A O 1
ATOM 2184 N N . ARG A 1 262 ? 26.891 -12.992 -65.312 1 17.06 262 ARG A N 1
ATOM 2185 C CA . ARG A 1 262 ? 27.328 -12.242 -66.5 1 17.06 262 ARG A CA 1
ATOM 2186 C C . ARG A 1 262 ? 27.234 -10.742 -66.25 1 17.06 262 ARG A C 1
ATOM 2188 O O . ARG A 1 262 ? 26.547 -10.297 -65.312 1 17.06 262 ARG A O 1
ATOM 2195 N N . GLY A 1 263 ? 27.641 -9.875 -67.438 1 17.42 263 GLY A N 1
ATOM 2196 C CA . GLY A 1 263 ? 28.203 -8.711 -68.125 1 17.42 263 GLY A CA 1
ATOM 2197 C C . GLY A 1 263 ? 27.234 -7.551 -68.188 1 17.42 263 GLY A C 1
ATOM 2198 O O . GLY A 1 263 ? 27.641 -6.387 -68.25 1 17.42 263 GLY A O 1
ATOM 2199 N N . ASN A 1 264 ? 25.969 -7.543 -68.75 1 16.95 264 ASN A N 1
ATOM 2200 C CA . ASN A 1 264 ? 25.844 -6.629 -69.938 1 16.95 264 ASN A CA 1
ATOM 2201 C C . ASN A 1 264 ? 25.859 -5.172 -69.438 1 16.95 264 ASN A C 1
ATOM 2203 O O . ASN A 1 264 ? 25.516 -4.871 -68.312 1 16.95 264 ASN A O 1
ATOM 2207 N N . ARG A 1 265 ? 25.859 -4.109 -70.562 1 16.73 265 ARG A N 1
ATOM 2208 C CA . ARG A 1 265 ? 26.359 -2.947 -71.312 1 16.73 265 ARG A CA 1
ATOM 2209 C C . ARG A 1 265 ? 25.453 -1.741 -71.125 1 16.73 265 ARG A C 1
ATOM 2211 O O . ARG A 1 265 ? 25.922 -0.603 -71.062 1 16.73 265 ARG A O 1
ATOM 2218 N N . PHE A 1 266 ? 24.109 -1.67 -71.375 1 17.44 266 PHE A N 1
ATOM 2219 C CA . PHE A 1 266 ? 23.828 -0.64 -72.375 1 17.44 266 PHE A CA 1
ATOM 2220 C C . PHE A 1 266 ? 24.016 0.751 -71.812 1 17.44 266 PHE A C 1
ATOM 2222 O O . PHE A 1 266 ? 23.953 0.924 -70.562 1 17.44 266 PHE A O 1
ATOM 2229 N N . ALA A 1 267 ? 23.594 1.949 -72.75 1 17.11 267 ALA A N 1
ATOM 2230 C CA . ALA A 1 267 ? 23.922 3.107 -73.562 1 17.11 267 ALA A CA 1
ATOM 2231 C C . ALA A 1 267 ? 23.359 4.391 -72.938 1 17.11 267 ALA A C 1
ATOM 2233 O O . ALA A 1 267 ? 24 5.441 -73 1 17.11 267 ALA A O 1
ATOM 2234 N N . SER A 1 268 ? 22.016 4.617 -72.875 1 17.28 268 SER A N 1
ATOM 2235 C CA . SER A 1 268 ? 21.594 5.727 -73.688 1 17.28 268 SER A CA 1
ATOM 2236 C C . SER A 1 268 ? 22.016 7.07 -73.125 1 17.28 268 SER A C 1
ATOM 2238 O O . SER A 1 268 ? 22.125 7.203 -71.875 1 17.28 268 SER A O 1
ATOM 2240 N N . PRO A 1 269 ? 21.766 8.25 -74 1 18.06 269 PRO A N 1
ATOM 2241 C CA . PRO A 1 269 ? 22.359 9.477 -74.562 1 18.06 269 PRO A CA 1
ATOM 2242 C C . PRO A 1 269 ? 22.172 10.68 -73.625 1 18.06 269 PRO A C 1
ATOM 2244 O O . PRO A 1 269 ? 21.359 10.625 -72.688 1 18.06 269 PRO A O 1
ATOM 2247 N N . ILE A 1 270 ? 22.531 11.953 -74.312 1 18.88 270 ILE A N 1
ATOM 2248 C CA . ILE A 1 270 ? 23.203 13.25 -74.25 1 18.88 270 ILE A CA 1
ATOM 2249 C C . ILE A 1 270 ? 22.219 14.344 -73.875 1 18.88 270 ILE A C 1
ATOM 2251 O O . ILE A 1 270 ? 22.516 15.195 -73.062 1 18.88 270 ILE A O 1
ATOM 2255 N N . ASN A 1 271 ? 21.219 14.812 -74.938 1 16.25 271 ASN A N 1
ATOM 2256 C CA . ASN A 1 271 ? 21.359 16.156 -75.438 1 16.25 271 ASN A CA 1
ATOM 2257 C C . ASN A 1 271 ? 20.812 17.219 -74.5 1 16.25 271 ASN A C 1
ATOM 2259 O O . ASN A 1 271 ? 21.5 18.203 -74.188 1 16.25 271 ASN A O 1
ATOM 2263 N N . ASN A 1 272 ? 19.625 17.969 -75 1 16.95 272 ASN A N 1
ATOM 2264 C CA . ASN A 1 272 ? 19.562 19.297 -75.625 1 16.95 272 ASN A CA 1
ATOM 2265 C C . ASN A 1 272 ? 19.266 20.391 -74.625 1 16.95 272 ASN A C 1
ATOM 2267 O O . ASN A 1 272 ? 18.688 20.125 -73.562 1 16.95 272 ASN A O 1
ATOM 2271 N N . PRO A 1 273 ? 18.953 21.656 -75.25 1 18.88 273 PRO A N 1
ATOM 2272 C CA . PRO A 1 273 ? 19.281 23.078 -75.375 1 18.88 273 PRO A CA 1
ATOM 2273 C C . PRO A 1 273 ? 18.391 23.953 -74.5 1 18.88 273 PRO A C 1
ATOM 2275 O O . PRO A 1 273 ? 18.891 24.859 -73.812 1 18.88 273 PRO A O 1
ATOM 2278 N N . ASN A 1 274 ? 17.031 24.266 -75 1 16.8 274 ASN A N 1
ATOM 2279 C CA . ASN A 1 274 ? 16.703 25.578 -75.562 1 16.8 274 ASN A CA 1
ATOM 2280 C C . ASN A 1 274 ? 16.406 26.594 -74.438 1 16.8 274 ASN A C 1
ATOM 2282 O O . ASN A 1 274 ? 16.172 26.219 -73.312 1 16.8 274 ASN A O 1
ATOM 2286 N N . THR A 1 275 ? 15.242 27.422 -74.812 1 18.08 275 THR A N 1
ATOM 2287 C CA . THR A 1 275 ? 14.938 28.75 -75.375 1 18.08 275 THR A CA 1
ATOM 2288 C C . THR A 1 275 ? 14.531 29.703 -74.25 1 18.08 275 THR A C 1
ATOM 2290 O O . THR A 1 275 ? 14.18 29.281 -73.188 1 18.08 275 THR A O 1
ATOM 2293 N N . SER A 1 276 ? 13.5 30.656 -74.625 1 17.75 276 SER A N 1
ATOM 2294 C CA . SER A 1 276 ? 13.352 32.062 -75 1 17.75 276 SER A CA 1
ATOM 2295 C C . SER A 1 276 ? 12.828 32.875 -73.812 1 17.75 276 SER A C 1
ATOM 2297 O O . SER A 1 276 ? 13.406 33.906 -73.438 1 17.75 276 SER A O 1
ATOM 2299 N N . THR A 1 277 ? 11.516 33.312 -73.938 1 18.66 277 THR A N 1
ATOM 2300 C CA . THR A 1 277 ? 11.023 34.625 -74.438 1 18.66 277 THR A CA 1
ATOM 2301 C C . THR A 1 277 ? 10.766 35.531 -73.25 1 18.66 277 THR A C 1
ATOM 2303 O O . THR A 1 277 ? 10.617 35.094 -72.125 1 18.66 277 THR A O 1
ATOM 2306 N N . ASP A 1 278 ? 9.562 36.25 -73.312 1 17.91 278 ASP A N 1
ATOM 2307 C CA . ASP A 1 278 ? 9.156 37.625 -73.625 1 17.91 278 ASP A CA 1
ATOM 2308 C C . ASP A 1 278 ? 8.938 38.406 -72.312 1 17.91 278 ASP A C 1
ATOM 2310 O O . ASP A 1 278 ? 9.461 39.531 -72.188 1 17.91 278 ASP A O 1
ATOM 2314 N N . ASN A 1 279 ? 7.668 38.656 -72.125 1 19.39 279 ASN A N 1
ATOM 2315 C CA . ASN A 1 279 ? 7.062 39.969 -72.375 1 19.39 279 ASN A CA 1
ATOM 2316 C C . ASN A 1 279 ? 7.219 40.906 -71.188 1 19.39 279 ASN A C 1
ATOM 2318 O O . ASN A 1 279 ? 7.457 40.469 -70.062 1 19.39 279 ASN A O 1
ATOM 2322 N N . ASN A 1 280 ? 6.211 41.719 -71.125 1 19.58 280 ASN A N 1
ATOM 2323 C CA . ASN A 1 280 ? 5.895 43.156 -71.188 1 19.58 280 ASN A CA 1
ATOM 2324 C C . ASN A 1 280 ? 5.992 43.844 -69.875 1 19.58 280 ASN A C 1
ATOM 2326 O O . ASN A 1 280 ? 6.684 44.844 -69.75 1 19.58 280 ASN A O 1
ATOM 2330 N N . GLN A 1 281 ? 4.867 44.5 -69.625 1 19.08 281 GLN A N 1
ATOM 2331 C CA . GLN A 1 281 ? 4.523 45.906 -69.625 1 19.08 281 GLN A CA 1
ATOM 2332 C C . GLN A 1 281 ? 4.762 46.562 -68.25 1 19.08 281 GLN A C 1
ATOM 2334 O O . GLN A 1 281 ? 5.441 47.594 -68.188 1 19.08 281 GLN A O 1
ATOM 2339 N N . GLN A 1 282 ? 3.584 47.312 -67.875 1 20.97 282 GLN A N 1
ATOM 2340 C CA . GLN A 1 282 ? 3.299 48.719 -67.688 1 20.97 282 GLN A CA 1
ATOM 2341 C C . GLN A 1 282 ? 3.689 49.156 -66.25 1 20.97 282 GLN A C 1
ATOM 2343 O O . GLN A 1 282 ? 4.172 48.344 -65.438 1 20.97 282 GLN A O 1
ATOM 2348 N N . GLN A 1 283 ? 2.568 50.062 -65.625 1 23.84 283 GLN A N 1
ATOM 2349 C CA . GLN A 1 283 ? 2.736 51.281 -64.812 1 23.84 283 GLN A CA 1
ATOM 2350 C C . GLN A 1 283 ? 3.258 50.969 -63.406 1 23.84 283 GLN A C 1
ATOM 2352 O O . GLN A 1 283 ? 2.812 50.031 -62.781 1 23.84 283 GLN A O 1
ATOM 2357 N N . MET B 1 1 ? 23.141 64.625 7.926 1 30.52 1 MET B N 1
ATOM 2358 C CA . MET B 1 1 ? 23.094 63.281 7.277 1 30.52 1 MET B CA 1
ATOM 2359 C C . MET B 1 1 ? 23.859 62.25 8.094 1 30.52 1 MET B C 1
ATOM 2361 O O . MET B 1 1 ? 25.094 62.219 8.07 1 30.52 1 MET B O 1
ATOM 2365 N N . GLY B 1 2 ? 23.656 62.094 9.367 1 34.81 2 GLY B N 1
ATOM 2366 C CA . GLY B 1 2 ? 24.422 61.281 10.297 1 34.81 2 GLY B CA 1
ATOM 2367 C C . GLY B 1 2 ? 24.438 59.812 9.922 1 34.81 2 GLY B C 1
ATOM 2368 O O . GLY B 1 2 ? 23.391 59.25 9.586 1 34.81 2 GLY B O 1
ATOM 2369 N N . ASP B 1 3 ? 25.641 59.188 9.414 1 36.38 3 ASP B N 1
ATOM 2370 C CA . ASP B 1 3 ? 25.969 57.812 9.039 1 36.38 3 ASP B CA 1
ATOM 2371 C C . ASP B 1 3 ? 25.609 56.844 10.164 1 36.38 3 ASP B C 1
ATOM 2373 O O . ASP B 1 3 ? 26.078 57 11.289 1 36.38 3 ASP B O 1
ATOM 2377 N N . ILE B 1 4 ? 24.406 56.25 10.219 1 40.16 4 ILE B N 1
ATOM 2378 C CA . ILE B 1 4 ? 23.984 55.219 11.141 1 40.16 4 ILE B CA 1
ATOM 2379 C C . ILE B 1 4 ? 25 54.062 11.133 1 40.16 4 ILE B C 1
ATOM 2381 O O . ILE B 1 4 ? 25.172 53.375 10.117 1 40.16 4 ILE B O 1
ATOM 2385 N N . ASN B 1 5 ? 26.25 54.156 11.828 1 36.78 5 ASN B N 1
ATOM 2386 C CA . ASN B 1 5 ? 27.203 53.062 12.086 1 36.78 5 ASN B CA 1
ATOM 2387 C C . ASN B 1 5 ? 26.516 51.812 12.641 1 36.78 5 ASN B C 1
ATOM 2389 O O . ASN B 1 5 ? 26.203 51.75 13.828 1 36.78 5 ASN B O 1
ATOM 2393 N N . ASP B 1 6 ? 25.484 51.281 12.055 1 39.41 6 ASP B N 1
ATOM 2394 C CA . ASP B 1 6 ? 24.906 50 12.438 1 39.41 6 ASP B CA 1
ATOM 2395 C C . ASP B 1 6 ? 25.984 48.938 12.664 1 39.41 6 ASP B C 1
ATOM 2397 O O . ASP B 1 6 ? 26.453 48.312 11.719 1 39.41 6 ASP B O 1
ATOM 2401 N N . ASN B 1 7 ? 27.062 49.156 13.508 1 38.25 7 ASN B N 1
ATOM 2402 C CA . ASN B 1 7 ? 28.062 48.219 14 1 38.25 7 ASN B CA 1
ATOM 2403 C C . ASN B 1 7 ? 27.406 46.938 14.523 1 38.25 7 ASN B C 1
ATOM 2405 O O . ASN B 1 7 ? 27.016 46.875 15.688 1 38.25 7 ASN B O 1
ATOM 2409 N N . GLU B 1 8 ? 26.5 46.312 13.883 1 42.22 8 GLU B N 1
ATOM 2410 C CA . GLU B 1 8 ? 26.281 44.938 14.336 1 42.22 8 GLU B CA 1
ATOM 2411 C C . GLU B 1 8 ? 27.578 44.281 14.75 1 42.22 8 GLU B C 1
ATOM 2413 O O . GLU B 1 8 ? 28.578 44.344 14.031 1 42.22 8 GLU B O 1
ATOM 2418 N N . PRO B 1 9 ? 27.953 44.125 16.031 1 44.09 9 PRO B N 1
ATOM 2419 C CA . PRO B 1 9 ? 29.25 43.531 16.406 1 44.09 9 PRO B CA 1
ATOM 2420 C C . PRO B 1 9 ? 29.641 42.344 15.539 1 44.09 9 PRO B C 1
ATOM 2422 O O . PRO B 1 9 ? 28.812 41.469 15.273 1 44.09 9 PRO B O 1
ATOM 2425 N N . GLU B 1 10 ? 30.422 42.469 14.477 1 46.62 10 GLU B N 1
ATOM 2426 C CA . GLU B 1 10 ? 31.125 41.375 13.844 1 46.62 10 GLU B CA 1
ATOM 2427 C C . GLU B 1 10 ? 31.469 40.281 14.859 1 46.62 10 GLU B C 1
ATOM 2429 O O . GLU B 1 10 ? 32.188 40.531 15.828 1 46.62 10 GLU B O 1
ATOM 2434 N N . ARG B 1 11 ? 30.531 39.594 15.328 1 55.34 11 ARG B N 1
ATOM 2435 C CA . ARG B 1 11 ? 30.891 38.438 16.172 1 55.34 11 ARG B CA 1
ATOM 2436 C C . ARG B 1 11 ? 32.156 37.781 15.672 1 55.34 11 ARG B C 1
ATOM 2438 O O . ARG B 1 11 ? 32.156 37.188 14.578 1 55.34 11 ARG B O 1
ATOM 2445 N N . PHE B 1 12 ? 33.312 38.188 15.914 1 57.12 12 PHE B N 1
ATOM 2446 C CA . PHE B 1 12 ? 34.625 37.594 15.641 1 57.12 12 PHE B CA 1
ATOM 2447 C C . PHE B 1 12 ? 34.688 36.156 16.125 1 57.12 12 PHE B C 1
ATOM 2449 O O . PHE B 1 12 ? 34.344 35.875 17.281 1 57.12 12 PHE B O 1
ATOM 2456 N N . LEU B 1 13 ? 34.5 35.25 15.266 1 60.56 13 LEU B N 1
ATOM 2457 C CA . LEU B 1 13 ? 34.719 33.844 15.609 1 60.56 13 LEU B CA 1
ATOM 2458 C C . LEU B 1 13 ? 36.188 33.562 15.828 1 60.56 13 LEU B C 1
ATOM 2460 O O . LEU B 1 13 ? 37.062 34.062 15.086 1 60.56 13 LEU B O 1
ATOM 2464 N N . THR B 1 14 ? 36.531 33.281 17.031 1 63.06 14 THR B N 1
ATOM 2465 C CA . THR B 1 14 ? 37.906 32.812 17.234 1 63.06 14 THR B CA 1
ATOM 2466 C C . THR B 1 14 ? 38.25 31.688 16.266 1 63.06 14 THR B C 1
ATOM 2468 O O . THR B 1 14 ? 37.375 31.109 15.656 1 63.06 14 THR B O 1
ATOM 2471 N N . ALA B 1 15 ? 39.531 31.578 15.969 1 62.56 15 ALA B N 1
ATOM 2472 C CA . ALA B 1 15 ? 40 30.484 15.125 1 62.56 15 ALA B CA 1
ATOM 2473 C C . ALA B 1 15 ? 39.406 29.156 15.578 1 62.56 15 ALA B C 1
ATOM 2475 O O . ALA B 1 15 ? 39.062 28.312 14.75 1 62.56 15 ALA B O 1
ATOM 2476 N N . ALA B 1 16 ? 39.375 29.094 16.875 1 66.5 16 ALA B N 1
ATOM 2477 C CA . ALA B 1 16 ? 38.812 27.859 17.438 1 66.5 16 ALA B CA 1
ATOM 2478 C C . ALA B 1 16 ? 37.344 27.719 17.109 1 66.5 16 ALA B C 1
ATOM 2480 O O . ALA B 1 16 ? 36.875 26.641 16.766 1 66.5 16 ALA B O 1
ATOM 2481 N N . ASP B 1 17 ? 36.719 28.906 17.188 1 65.88 17 ASP B N 1
ATOM 2482 C CA . ASP B 1 17 ? 35.281 28.891 16.875 1 65.88 17 ASP B CA 1
ATOM 2483 C C . ASP B 1 17 ? 35.062 28.609 15.391 1 65.88 17 ASP B C 1
ATOM 2485 O O . ASP B 1 17 ? 34.156 27.859 15.031 1 65.88 17 ASP B O 1
ATOM 2489 N N . ALA B 1 18 ? 35.906 29.219 14.617 1 67.69 18 ALA B N 1
ATOM 2490 C CA . ALA B 1 18 ? 35.812 29 13.172 1 67.69 18 ALA B CA 1
ATOM 2491 C C . ALA B 1 18 ? 36.094 27.531 12.836 1 67.69 18 ALA B C 1
ATOM 2493 O O . ALA B 1 18 ? 35.406 26.953 11.992 1 67.69 18 ALA B O 1
ATOM 2494 N N . LEU B 1 19 ? 37.156 27.031 13.477 1 67.62 19 LEU B N 1
ATOM 2495 C CA . LEU B 1 19 ? 37.469 25.641 13.242 1 67.62 19 LEU B CA 1
ATOM 2496 C C . LEU B 1 19 ? 36.312 24.734 13.68 1 67.62 19 LEU B C 1
ATOM 2498 O O . LEU B 1 19 ? 36 23.75 13 1 67.62 19 LEU B O 1
ATOM 2502 N N . GLU B 1 20 ? 35.75 25.047 14.828 1 67.25 20 GLU B N 1
ATOM 2503 C CA . GLU B 1 20 ? 34.625 24.25 15.312 1 67.25 20 GLU B CA 1
ATOM 2504 C C . GLU B 1 20 ? 33.406 24.375 14.383 1 67.25 20 GLU B C 1
ATOM 2506 O O . GLU B 1 20 ? 32.75 23.375 14.117 1 67.25 20 GLU B O 1
ATOM 2511 N N . LEU B 1 21 ? 33.188 25.578 13.945 1 70.88 21 LEU B N 1
ATOM 2512 C CA . LEU B 1 21 ? 32.125 25.781 12.969 1 70.88 21 LEU B CA 1
ATOM 2513 C C . LEU B 1 21 ? 32.406 25 11.688 1 70.88 21 LEU B C 1
ATOM 2515 O O . LEU B 1 21 ? 31.5 24.422 11.102 1 70.88 21 LEU B O 1
ATOM 2519 N N . PHE B 1 22 ? 33.656 25.078 11.266 1 66.12 22 PHE B N 1
ATOM 2520 C CA . PHE B 1 22 ? 34.062 24.344 10.07 1 66.12 22 PHE B CA 1
ATOM 2521 C C . PHE B 1 22 ? 33.844 22.844 10.258 1 66.12 22 PHE B C 1
ATOM 2523 O O . PHE B 1 22 ? 33.344 22.172 9.359 1 66.12 22 PHE B O 1
ATOM 2530 N N . LYS B 1 23 ? 34.312 22.344 11.398 1 65.62 23 LYS B N 1
ATOM 2531 C CA . LYS B 1 23 ? 34.125 20.922 11.695 1 65.62 23 LYS B CA 1
ATOM 2532 C C . LYS B 1 23 ? 32.625 20.562 11.695 1 65.62 23 LYS B C 1
ATOM 2534 O O . LYS B 1 23 ? 32.25 19.516 11.164 1 65.62 23 LYS B O 1
ATOM 2539 N N . ARG B 1 24 ? 31.828 21.438 12.273 1 68.94 24 ARG B N 1
ATOM 2540 C CA . ARG B 1 24 ? 30.375 21.203 12.297 1 68.94 24 ARG B CA 1
ATOM 2541 C C . ARG B 1 24 ? 29.797 21.203 10.891 1 68.94 24 ARG B C 1
ATOM 2543 O O . ARG B 1 24 ? 28.953 20.375 10.555 1 68.94 24 ARG B O 1
ATOM 2550 N N . LEU B 1 25 ? 30.312 22.109 10.133 1 69.81 25 LEU B N 1
ATOM 2551 C CA . LEU B 1 25 ? 29.844 22.203 8.758 1 69.81 25 LEU B CA 1
ATOM 2552 C C . LEU B 1 25 ? 30.25 20.953 7.965 1 69.81 25 LEU B C 1
ATOM 2554 O O . LEU B 1 25 ? 29.484 20.469 7.141 1 69.81 25 LEU B O 1
ATOM 2558 N N . GLN B 1 26 ? 31.453 20.531 8.219 1 67 26 GLN B N 1
ATOM 2559 C CA . GLN B 1 26 ? 31.922 19.328 7.555 1 67 26 GLN B CA 1
ATOM 2560 C C . GLN B 1 26 ? 31.078 18.125 7.938 1 67 26 GLN B C 1
ATOM 2562 O O . GLN B 1 26 ? 30.734 17.297 7.086 1 67 26 GLN B O 1
ATOM 2567 N N . ILE B 1 27 ? 30.797 18.016 9.219 1 65.88 27 ILE B N 1
ATOM 2568 C CA . ILE B 1 27 ? 29.969 16.922 9.703 1 65.88 27 ILE B CA 1
ATOM 2569 C C . ILE B 1 27 ? 28.578 17.016 9.102 1 65.88 27 ILE B C 1
ATOM 2571 O O . ILE B 1 27 ? 28.016 16.016 8.648 1 65.88 27 ILE B O 1
ATOM 2575 N N . GLU B 1 28 ? 28.094 18.234 9.086 1 66.12 28 GLU B N 1
ATOM 2576 C CA . GLU B 1 28 ? 26.766 18.484 8.5 1 66.12 28 GLU B CA 1
ATOM 2577 C C . GLU B 1 28 ? 26.75 18.125 7.016 1 66.12 28 GLU B C 1
ATOM 2579 O O . GLU B 1 28 ? 25.781 17.562 6.52 1 66.12 28 GLU B O 1
ATOM 2584 N N . GLU B 1 29 ? 27.812 18.531 6.406 1 65.31 29 GLU B N 1
ATOM 2585 C CA . GLU B 1 29 ? 27.906 18.219 4.984 1 65.31 29 GLU B CA 1
ATOM 2586 C C . GLU B 1 29 ? 27.969 16.703 4.75 1 65.31 29 GLU B C 1
ATOM 2588 O O . GLU B 1 29 ? 27.359 16.203 3.805 1 65.31 29 GLU B O 1
ATOM 2593 N N . ARG B 1 30 ? 28.75 16.109 5.594 1 62.28 30 ARG B N 1
ATOM 2594 C CA . ARG B 1 30 ? 28.859 14.656 5.48 1 62.28 30 ARG B CA 1
ATOM 2595 C C . ARG B 1 30 ? 27.5 13.992 5.742 1 62.28 30 ARG B C 1
ATOM 2597 O O . ARG B 1 30 ? 27.109 13.07 5.023 1 62.28 30 ARG B O 1
ATOM 2604 N N . ILE B 1 31 ? 26.906 14.461 6.75 1 62.38 31 ILE B N 1
ATOM 2605 C CA . ILE B 1 31 ? 25.578 13.93 7.07 1 62.38 31 ILE B CA 1
ATOM 2606 C C . ILE B 1 31 ? 24.641 14.164 5.895 1 62.38 31 ILE B C 1
ATOM 2608 O O . ILE B 1 31 ? 23.891 13.266 5.5 1 62.38 31 ILE B O 1
ATOM 2612 N N . ARG B 1 32 ? 24.781 15.359 5.406 1 66.44 32 ARG B N 1
ATOM 2613 C CA . ARG B 1 32 ? 23.938 15.703 4.266 1 66.44 32 ARG B CA 1
ATOM 2614 C C . ARG B 1 32 ? 24.219 14.797 3.074 1 66.44 32 ARG B C 1
ATOM 2616 O O . ARG B 1 32 ? 23.297 14.328 2.404 1 66.44 32 ARG B O 1
ATOM 2623 N N . LYS B 1 33 ? 25.453 14.617 2.855 1 64.06 33 LYS B N 1
ATOM 2624 C CA . LYS B 1 33 ? 25.844 13.758 1.74 1 64.06 33 LYS B CA 1
ATOM 2625 C C . LYS B 1 33 ? 25.391 12.32 1.971 1 64.06 33 LYS B C 1
ATOM 2627 O O . LYS B 1 33 ? 24.938 11.648 1.04 1 64.06 33 LYS B O 1
ATOM 2632 N N . ASP B 1 34 ? 25.594 11.922 3.182 1 62.66 34 ASP B N 1
ATOM 2633 C CA . ASP B 1 34 ? 25.172 10.57 3.52 1 62.66 34 ASP B CA 1
ATOM 2634 C C . ASP B 1 34 ? 23.656 10.43 3.396 1 62.66 34 ASP B C 1
ATOM 2636 O O . ASP B 1 34 ? 23.156 9.414 2.895 1 62.66 34 ASP B O 1
ATOM 2640 N N . GLU B 1 35 ? 23.031 11.484 3.869 1 65.31 35 GLU B N 1
ATOM 2641 C CA . GLU B 1 35 ? 21.578 11.5 3.752 1 65.31 35 GLU B CA 1
ATOM 2642 C C . GLU B 1 35 ? 21.141 11.516 2.291 1 65.31 35 GLU B C 1
ATOM 2644 O O . GLU B 1 35 ? 20.141 10.891 1.927 1 65.31 35 GLU B O 1
ATOM 2649 N N . GLU B 1 36 ? 21.906 12.258 1.596 1 66.25 36 GLU B N 1
ATOM 2650 C CA . GLU B 1 36 ? 21.594 12.305 0.169 1 66.25 36 GLU B CA 1
ATOM 2651 C C . GLU B 1 36 ? 21.797 10.93 -0.478 1 66.25 36 GLU B C 1
ATOM 2653 O O . GLU B 1 36 ? 21 10.531 -1.342 1 66.25 36 GLU B O 1
ATOM 2658 N N . ARG B 1 37 ? 22.844 10.352 0.13 1 63.75 37 ARG B N 1
ATOM 2659 C CA . ARG B 1 37 ? 23.188 9.078 -0.485 1 63.75 37 ARG B CA 1
ATOM 2660 C C . ARG B 1 37 ? 22.328 7.949 0.068 1 63.75 37 ARG B C 1
ATOM 2662 O O . ARG B 1 37 ? 21.844 7.098 -0.685 1 63.75 37 ARG B O 1
ATOM 2669 N N . TYR B 1 38 ? 22.203 8.031 1.389 1 66.44 38 TYR B N 1
ATOM 2670 C CA . TYR B 1 38 ? 21.625 6.852 2.006 1 66.44 38 TYR B CA 1
ATOM 2671 C C . TYR B 1 38 ? 20.25 7.164 2.588 1 66.44 38 TYR B C 1
ATOM 2673 O O . TYR B 1 38 ? 19.484 6.258 2.936 1 66.44 38 TYR B O 1
ATOM 2681 N N . GLY B 1 39 ? 19.922 8.375 2.598 1 76.12 39 GLY B N 1
ATOM 2682 C CA . GLY B 1 39 ? 18.672 8.781 3.207 1 76.12 39 GLY B CA 1
ATOM 2683 C C . GLY B 1 39 ? 18.781 9.062 4.695 1 76.12 39 GLY B C 1
ATOM 2684 O O . GLY B 1 39 ? 19.812 8.742 5.309 1 76.12 39 GLY B O 1
ATOM 2685 N N . SER B 1 40 ? 17.938 9.742 5.285 1 82.81 40 SER B N 1
ATOM 2686 C CA . SER B 1 40 ? 17.906 10.055 6.707 1 82.81 40 SER B CA 1
ATOM 2687 C C . SER B 1 40 ? 17.438 8.859 7.527 1 82.81 40 SER B C 1
ATOM 2689 O O . SER B 1 40 ? 16.922 7.879 6.977 1 82.81 40 SER B O 1
ATOM 2691 N N . GLU B 1 41 ? 17.797 8.875 8.812 1 86.69 41 GLU B N 1
ATOM 2692 C CA . GLU B 1 41 ? 17.234 7.863 9.711 1 86.69 41 GLU B CA 1
ATOM 2693 C C . GLU B 1 41 ? 15.758 8.117 9.992 1 86.69 41 GLU B C 1
ATOM 2695 O O . GLU B 1 41 ? 15.32 9.273 10.039 1 86.69 41 GLU B O 1
ATOM 2700 N N . LEU B 1 42 ? 15.109 7.02 10.172 1 91.06 42 LEU B N 1
ATOM 2701 C CA . LEU B 1 42 ? 13.719 7.18 10.57 1 91.06 42 LEU B CA 1
ATOM 2702 C C . LEU B 1 42 ? 13.617 7.871 11.922 1 91.06 42 LEU B C 1
ATOM 2704 O O . LEU B 1 42 ? 14.461 7.66 12.797 1 91.06 42 LEU B O 1
ATOM 2708 N N . PRO B 1 43 ? 12.617 8.695 12.055 1 92 43 PRO B N 1
ATOM 2709 C CA . PRO B 1 43 ? 12.406 9.25 13.391 1 92 43 PRO B CA 1
ATOM 2710 C C . PRO B 1 43 ? 12.344 8.18 14.477 1 92 43 PRO B C 1
ATOM 2712 O O . PRO B 1 43 ? 11.773 7.105 14.258 1 92 43 PRO B O 1
ATOM 2715 N N . LEU B 1 44 ? 12.875 8.477 15.633 1 92.25 44 LEU B N 1
ATOM 2716 C CA . LEU B 1 44 ? 13.031 7.516 16.719 1 92.25 44 LEU B CA 1
ATOM 2717 C C . LEU B 1 44 ? 11.68 6.953 17.141 1 92.25 44 LEU B C 1
ATOM 2719 O O . LEU B 1 44 ? 11.555 5.754 17.406 1 92.25 44 LEU B O 1
ATOM 2723 N N . GLU B 1 45 ? 10.727 7.77 17.219 1 92.25 45 GLU B N 1
ATOM 2724 C CA . GLU B 1 45 ? 9.391 7.34 17.641 1 92.25 45 GLU B CA 1
ATOM 2725 C C . GLU B 1 45 ? 8.867 6.234 16.719 1 92.25 45 GLU B C 1
ATOM 2727 O O . GLU B 1 45 ? 8.266 5.27 17.203 1 92.25 45 GLU B O 1
ATOM 2732 N N . ILE B 1 46 ? 9.102 6.355 15.469 1 93.38 46 ILE B N 1
ATOM 2733 C CA . ILE B 1 46 ? 8.602 5.395 14.492 1 93.38 46 ILE B CA 1
ATOM 2734 C C . ILE B 1 46 ? 9.469 4.141 14.508 1 93.38 46 ILE B C 1
ATOM 2736 O O . ILE B 1 46 ? 8.953 3.023 14.586 1 93.38 46 ILE B O 1
ATOM 2740 N N . SER B 1 47 ? 10.781 4.32 14.562 1 91.12 47 SER B N 1
ATOM 2741 C CA . SER B 1 47 ? 11.688 3.174 14.508 1 91.12 47 SER B CA 1
ATOM 2742 C C . SER B 1 47 ? 11.609 2.35 15.789 1 91.12 47 SER B C 1
ATOM 2744 O O . SER B 1 47 ? 11.625 1.118 15.742 1 91.12 47 SER B O 1
ATOM 2746 N N . GLU B 1 48 ? 11.562 2.979 16.906 1 90.94 48 GLU B N 1
ATOM 2747 C CA . GLU B 1 48 ? 11.492 2.271 18.172 1 90.94 48 GLU B CA 1
ATOM 2748 C C . GLU B 1 48 ? 10.203 1.462 18.297 1 90.94 48 GLU B C 1
ATOM 2750 O O . GLU B 1 48 ? 10.219 0.318 18.75 1 90.94 48 GLU B O 1
ATOM 2755 N N . TYR B 1 49 ? 9.164 2.021 17.844 1 91.88 49 TYR B N 1
ATOM 2756 C CA . TYR B 1 49 ? 7.895 1.298 17.875 1 91.88 49 TYR B CA 1
ATOM 2757 C C . TYR B 1 49 ? 7.961 0.057 16.984 1 91.88 49 TYR B C 1
ATOM 2759 O O . TYR B 1 49 ? 7.566 -1.033 17.406 1 91.88 49 TYR B O 1
ATOM 2767 N N . LEU B 1 50 ? 8.43 0.216 15.82 1 91.5 50 LEU B N 1
ATOM 2768 C CA . LEU B 1 50 ? 8.477 -0.874 14.852 1 91.5 50 LEU B CA 1
ATOM 2769 C C . LEU B 1 50 ? 9.398 -1.988 15.328 1 91.5 50 LEU B C 1
ATOM 2771 O O . LEU B 1 50 ? 9.102 -3.17 15.156 1 91.5 50 LEU B O 1
ATOM 2775 N N . ASP B 1 51 ? 10.453 -1.636 15.953 1 87.5 51 ASP B N 1
ATOM 2776 C CA . ASP B 1 51 ? 11.461 -2.607 16.375 1 87.5 51 ASP B CA 1
ATOM 2777 C C . ASP B 1 51 ? 11.055 -3.295 17.672 1 87.5 51 ASP B C 1
ATOM 2779 O O . ASP B 1 51 ? 11.367 -4.469 17.875 1 87.5 51 ASP B O 1
ATOM 2783 N N . SER B 1 52 ? 10.414 -2.598 18.484 1 88.94 52 SER B N 1
ATOM 2784 C CA . SER B 1 52 ? 10.156 -3.107 19.828 1 88.94 52 SER B CA 1
ATOM 2785 C C . SER B 1 52 ? 8.82 -3.842 19.906 1 88.94 52 SER B C 1
ATOM 2787 O O . SER B 1 52 ? 8.578 -4.609 20.828 1 88.94 52 SER B O 1
ATOM 2789 N N . THR B 1 53 ? 7.98 -3.641 18.984 1 87.75 53 THR B N 1
ATOM 2790 C CA . THR B 1 53 ? 6.652 -4.246 19.016 1 87.75 53 THR B CA 1
ATOM 2791 C C . THR B 1 53 ? 6.672 -5.625 18.375 1 87.75 53 THR B C 1
ATOM 2793 O O . THR B 1 53 ? 7.117 -5.773 17.234 1 87.75 53 THR B O 1
ATOM 2796 N N . PRO B 1 54 ? 6.203 -6.516 19.125 1 85.75 54 PRO B N 1
ATOM 2797 C CA . PRO B 1 54 ? 6.133 -7.852 18.531 1 85.75 54 PRO B CA 1
ATOM 2798 C C . PRO B 1 54 ? 5.164 -7.926 17.359 1 85.75 54 PRO B C 1
ATOM 2800 O O . PRO B 1 54 ? 4.223 -7.133 17.281 1 85.75 54 PRO B O 1
ATOM 2803 N N . THR B 1 55 ? 5.312 -8.914 16.531 1 85.62 55 THR B N 1
ATOM 2804 C CA . THR B 1 55 ? 4.562 -9.047 15.281 1 85.62 55 THR B CA 1
ATOM 2805 C C . THR B 1 55 ? 3.07 -9.195 15.562 1 85.62 55 THR B C 1
ATOM 2807 O O . THR B 1 55 ? 2.24 -8.617 14.867 1 85.62 55 THR B O 1
ATOM 2810 N N . TYR B 1 56 ? 2.717 -9.961 16.578 1 86.44 56 TYR B N 1
ATOM 2811 C CA . TYR B 1 56 ? 1.306 -10.18 16.891 1 86.44 56 TYR B CA 1
ATOM 2812 C C . TYR B 1 56 ? 0.64 -8.883 17.328 1 86.44 56 TYR B C 1
ATOM 2814 O O . TYR B 1 56 ? -0.512 -8.617 16.969 1 86.44 56 TYR B O 1
ATOM 2822 N N . GLU B 1 57 ? 1.33 -8.109 18.016 1 87.81 57 GLU B N 1
ATOM 2823 C CA . GLU B 1 57 ? 0.801 -6.82 18.453 1 87.81 57 GLU B CA 1
ATOM 2824 C C . GLU B 1 57 ? 0.679 -5.852 17.281 1 87.81 57 GLU B C 1
ATOM 2826 O O . GLU B 1 57 ? -0.281 -5.082 17.203 1 87.81 57 GLU B O 1
ATOM 2831 N N . HIS B 1 58 ? 1.656 -5.891 16.375 1 90.31 58 HIS B N 1
ATOM 2832 C CA . HIS B 1 58 ? 1.533 -5.102 15.164 1 90.31 58 HIS B CA 1
ATOM 2833 C C . HIS B 1 58 ? 0.225 -5.406 14.438 1 90.31 58 HIS B C 1
ATOM 2835 O O . HIS B 1 58 ? -0.487 -4.488 14.023 1 90.31 58 HIS B O 1
ATOM 2841 N N . LYS B 1 59 ? -0.088 -6.621 14.352 1 90.44 59 LYS B N 1
ATOM 2842 C CA . LYS B 1 59 ? -1.287 -7.039 13.633 1 90.44 59 LYS B CA 1
ATOM 2843 C C . LYS B 1 59 ? -2.547 -6.512 14.312 1 90.44 59 LYS B C 1
ATOM 2845 O O . LYS B 1 59 ? -3.471 -6.043 13.641 1 90.44 59 LYS B O 1
ATOM 2850 N N . GLU B 1 60 ? -2.551 -6.582 15.602 1 89.69 60 GLU B N 1
ATOM 2851 C CA . GLU B 1 60 ? -3.695 -6.074 16.344 1 89.69 60 GLU B CA 1
ATOM 2852 C C . GLU B 1 60 ? -3.834 -4.562 16.188 1 89.69 60 GLU B C 1
ATOM 2854 O O . GLU B 1 60 ? -4.934 -4.055 15.961 1 89.69 60 GLU B O 1
ATOM 2859 N N . GLU B 1 61 ? -2.746 -3.93 16.328 1 90 61 GLU B N 1
ATOM 2860 C CA . GLU B 1 61 ? -2.75 -2.477 16.203 1 90 61 GLU B CA 1
ATOM 2861 C C . GLU B 1 61 ? -3.16 -2.051 14.789 1 90 61 GLU B C 1
ATOM 2863 O O . GLU B 1 61 ? -3.873 -1.06 14.617 1 90 61 GLU B O 1
ATOM 2868 N N . PHE B 1 62 ? -2.684 -2.77 13.836 1 91.62 62 PHE B N 1
ATOM 2869 C CA . PHE B 1 62 ? -3.018 -2.441 12.453 1 91.62 62 PHE B CA 1
ATOM 2870 C C . PHE B 1 62 ? -4.5 -2.676 12.188 1 91.62 62 PHE B C 1
ATOM 2872 O O . PHE B 1 62 ? -5.129 -1.912 11.453 1 91.62 62 PHE B O 1
ATOM 2879 N N . THR B 1 63 ? -5.016 -3.693 12.805 1 92.31 63 THR B N 1
ATOM 2880 C CA . THR B 1 63 ? -6.449 -3.939 12.688 1 92.31 63 THR B CA 1
ATOM 2881 C C . THR B 1 63 ? -7.246 -2.801 13.32 1 92.31 63 THR B C 1
ATOM 2883 O O . THR B 1 63 ? -8.242 -2.35 12.75 1 92.31 63 THR B O 1
ATOM 2886 N N . ARG B 1 64 ? -6.781 -2.375 14.461 1 91 64 ARG B N 1
ATOM 2887 C CA . ARG B 1 64 ? -7.418 -1.239 15.117 1 91 64 ARG B CA 1
ATOM 2888 C C . ARG B 1 64 ? -7.32 0.016 14.258 1 91 64 ARG B C 1
ATOM 2890 O O . ARG B 1 64 ? -8.289 0.769 14.141 1 91 64 ARG B O 1
ATOM 2897 N N . PHE B 1 65 ? -6.184 0.219 13.703 1 93 65 PHE B N 1
ATOM 2898 C CA . PHE B 1 65 ? -5.957 1.374 12.844 1 93 65 PHE B CA 1
ATOM 2899 C C . PHE B 1 65 ? -6.918 1.361 11.664 1 93 65 PHE B C 1
ATOM 2901 O O . PHE B 1 65 ? -7.5 2.393 11.312 1 93 65 PHE B O 1
ATOM 2908 N N . LYS B 1 66 ? -7.137 0.249 11.039 1 90.88 66 LYS B N 1
ATOM 2909 C CA . LYS B 1 66 ? -8.039 0.094 9.906 1 90.88 66 LYS B CA 1
ATOM 2910 C C . LYS B 1 66 ? -9.477 0.449 10.289 1 90.88 66 LYS B C 1
ATOM 2912 O O . LYS B 1 66 ? -10.18 1.113 9.531 1 90.88 66 LYS B O 1
ATOM 2917 N N . LYS B 1 67 ? -9.836 0.069 11.484 1 87.38 67 LYS B N 1
ATOM 2918 C CA . LYS B 1 67 ? -11.195 0.301 11.961 1 87.38 67 LYS B CA 1
ATOM 2919 C C . LYS B 1 67 ? -11.422 1.775 12.289 1 87.38 67 LYS B C 1
ATOM 2921 O O . LYS B 1 67 ? -12.539 2.281 12.156 1 87.38 67 LYS B O 1
ATOM 2926 N N . GLN B 1 68 ? -10.352 2.414 12.625 1 86.31 68 GLN B N 1
ATOM 2927 C CA . GLN B 1 68 ? -10.461 3.795 13.086 1 86.31 68 GLN B CA 1
ATOM 2928 C C . GLN B 1 68 ? -10.297 4.773 11.922 1 86.31 68 GLN B C 1
ATOM 2930 O O . GLN B 1 68 ? -10.625 5.957 12.055 1 86.31 68 GLN B O 1
ATOM 2935 N N . SER B 1 69 ? -9.773 4.262 10.82 1 85.94 69 SER B N 1
ATOM 2936 C CA . SER B 1 69 ? -9.562 5.145 9.68 1 85.94 69 SER B CA 1
ATOM 2937 C C . SER B 1 69 ? -10.891 5.633 9.109 1 85.94 69 SER B C 1
ATOM 2939 O O . SER B 1 69 ? -11.859 4.879 9.047 1 85.94 69 SER B O 1
ATOM 2941 N N . ALA B 1 70 ? -10.867 6.867 8.734 1 84.19 70 ALA B N 1
ATOM 2942 C CA . ALA B 1 70 ? -12.062 7.488 8.18 1 84.19 70 ALA B CA 1
ATOM 2943 C C . ALA B 1 70 ? -12.578 6.715 6.969 1 84.19 70 ALA B C 1
ATOM 2945 O O . ALA B 1 70 ? -11.789 6.121 6.23 1 84.19 70 ALA B O 1
ATOM 2946 N N . ARG B 1 71 ? -13.922 6.766 6.844 1 84.12 71 ARG B N 1
ATOM 2947 C CA . ARG B 1 71 ? -14.562 6.148 5.688 1 84.12 71 ARG B CA 1
ATOM 2948 C C . ARG B 1 71 ? -15.023 7.203 4.691 1 84.12 71 ARG B C 1
ATOM 2950 O O . ARG B 1 71 ? -15.523 8.258 5.082 1 84.12 71 ARG B O 1
ATOM 2957 N N . TYR B 1 72 ? -14.766 6.922 3.516 1 85.56 72 TYR B N 1
ATOM 2958 C CA . TYR B 1 72 ? -15.219 7.793 2.436 1 85.56 72 TYR B CA 1
ATOM 2959 C C . TYR B 1 72 ? -16.141 7.039 1.486 1 85.56 72 TYR B C 1
ATOM 2961 O O . TYR B 1 72 ? -16.047 5.816 1.357 1 85.56 72 TYR B O 1
ATOM 2969 N N . ARG B 1 73 ? -17.141 7.789 1.029 1 78.81 73 ARG B N 1
ATOM 2970 C CA . ARG B 1 73 ? -18.125 7.176 0.15 1 78.81 73 ARG B CA 1
ATOM 2971 C C . ARG B 1 73 ? -17.453 6.449 -1.009 1 78.81 73 ARG B C 1
ATOM 2973 O O . ARG B 1 73 ? -16.391 6.875 -1.488 1 78.81 73 ARG B O 1
ATOM 2980 N N . ASN B 1 74 ? -18.109 5.297 -1.173 1 62.03 74 ASN B N 1
ATOM 2981 C CA . ASN B 1 74 ? -17.656 4.312 -2.154 1 62.03 74 ASN B CA 1
ATOM 2982 C C . ASN B 1 74 ? -17.688 4.887 -3.568 1 62.03 74 ASN B C 1
ATOM 2984 O O . ASN B 1 74 ? -18.688 4.785 -4.27 1 62.03 74 ASN B O 1
ATOM 2988 N N . ASP B 1 75 ? -16.812 5.789 -3.77 1 66.88 75 ASP B N 1
ATOM 2989 C CA . ASP B 1 75 ? -16.641 6.215 -5.156 1 66.88 75 ASP B CA 1
ATOM 2990 C C . ASP B 1 75 ? -15.68 5.285 -5.898 1 66.88 75 ASP B C 1
ATOM 2992 O O . ASP B 1 75 ? -15.234 4.277 -5.348 1 66.88 75 ASP B O 1
ATOM 2996 N N . ASN B 1 76 ? -15.508 5.324 -7.164 1 69.75 76 ASN B N 1
ATOM 2997 C CA . ASN B 1 76 ? -14.688 4.527 -8.07 1 69.75 76 ASN B CA 1
ATOM 2998 C C . ASN B 1 76 ? -13.281 4.316 -7.523 1 69.75 76 ASN B C 1
ATOM 3000 O O . ASN B 1 76 ? -12.625 3.326 -7.848 1 69.75 76 ASN B O 1
ATOM 3004 N N . TRP B 1 77 ? -12.93 5.066 -6.461 1 79.31 77 TRP B N 1
ATOM 3005 C CA . TRP B 1 77 ? -11.539 5.035 -6.023 1 79.31 77 TRP B CA 1
ATOM 3006 C C . TRP B 1 77 ? -11.422 4.414 -4.633 1 79.31 77 TRP B C 1
ATOM 3008 O O . TRP B 1 77 ? -10.352 3.936 -4.246 1 79.31 77 TRP B O 1
ATOM 3018 N N . ASN B 1 78 ? -12.516 4.367 -3.912 1 77.75 78 ASN B N 1
ATOM 3019 C CA . ASN B 1 78 ? -12.469 3.898 -2.529 1 77.75 78 ASN B CA 1
ATOM 3020 C C . ASN B 1 78 ? -13.188 2.566 -2.363 1 77.75 78 ASN B C 1
ATOM 3022 O O . ASN B 1 78 ? -13.203 1.995 -1.271 1 77.75 78 ASN B O 1
ATOM 3026 N N . LYS B 1 79 ? -13.625 2.062 -3.395 1 76.06 79 LYS B N 1
ATOM 3027 C CA . LYS B 1 79 ? -14.391 0.822 -3.326 1 76.06 79 LYS B CA 1
ATOM 3028 C C . LYS B 1 79 ? -13.469 -0.387 -3.201 1 76.06 79 LYS B C 1
ATOM 3030 O O . LYS B 1 79 ? -12.484 -0.507 -3.939 1 76.06 79 LYS B O 1
ATOM 3035 N N . GLN B 1 80 ? -13.852 -1.184 -2.189 1 76.56 80 GLN B N 1
ATOM 3036 C CA . GLN B 1 80 ? -13.133 -2.445 -2.041 1 76.56 80 GLN B CA 1
ATOM 3037 C C . GLN B 1 80 ? -13.656 -3.494 -3.021 1 76.56 80 GLN B C 1
ATOM 3039 O O . GLN B 1 80 ? -14.867 -3.713 -3.117 1 76.56 80 GLN B O 1
ATOM 3044 N N . HIS B 1 81 ? -12.758 -4.043 -3.748 1 79.25 81 HIS B N 1
ATOM 3045 C CA . HIS B 1 81 ? -13.141 -5.059 -4.719 1 79.25 81 HIS B CA 1
ATOM 3046 C C . HIS B 1 81 ? -12.945 -6.465 -4.16 1 79.25 81 HIS B C 1
ATOM 3048 O O . HIS B 1 81 ? -12.047 -6.688 -3.338 1 79.25 81 HIS B O 1
ATOM 3054 N N . GLN B 1 82 ? -13.938 -7.246 -4.504 1 79 82 GLN B N 1
ATOM 3055 C CA . GLN B 1 82 ? -13.836 -8.672 -4.195 1 79 82 GLN B CA 1
ATOM 3056 C C . GLN B 1 82 ? -14.164 -9.523 -5.418 1 79 82 GLN B C 1
ATOM 3058 O O . GLN B 1 82 ? -14.844 -9.062 -6.34 1 79 82 GLN B O 1
ATOM 3063 N N . ILE B 1 83 ? -13.664 -10.609 -5.352 1 83.12 83 ILE B N 1
ATOM 3064 C CA . ILE B 1 83 ? -13.906 -11.508 -6.48 1 83.12 83 ILE B CA 1
ATOM 3065 C C . ILE B 1 83 ? -15.281 -12.148 -6.34 1 83.12 83 ILE B C 1
ATOM 3067 O O . ILE B 1 83 ? -15.711 -12.477 -5.234 1 83.12 83 ILE B O 1
ATOM 3071 N N . ASN B 1 84 ? -15.93 -12.211 -7.48 1 84.12 84 ASN B N 1
ATOM 3072 C CA . ASN B 1 84 ? -17.188 -12.961 -7.539 1 84.12 84 ASN B CA 1
ATOM 3073 C C . ASN B 1 84 ? -16.969 -14.43 -7.172 1 84.12 84 ASN B C 1
ATOM 3075 O O . ASN B 1 84 ? -16.172 -15.125 -7.801 1 84.12 84 ASN B O 1
ATOM 3079 N N . LYS B 1 85 ? -17.75 -14.867 -6.238 1 86.44 85 LYS B N 1
ATOM 3080 C CA . LYS B 1 85 ? -17.562 -16.203 -5.684 1 86.44 85 LYS B CA 1
ATOM 3081 C C . LYS B 1 85 ? -17.797 -17.281 -6.742 1 86.44 85 LYS B C 1
ATOM 3083 O O . LYS B 1 85 ? -17.266 -18.375 -6.641 1 86.44 85 LYS B O 1
ATOM 3088 N N . GLU B 1 86 ? -18.5 -16.953 -7.793 1 87.38 86 GLU B N 1
ATOM 3089 C CA . GLU B 1 86 ? -18.859 -17.922 -8.828 1 87.38 86 GLU B CA 1
ATOM 3090 C C . GLU B 1 86 ? -17.641 -18.359 -9.625 1 87.38 86 GLU B C 1
ATOM 3092 O O . GLU B 1 86 ? -17.625 -19.438 -10.219 1 87.38 86 GLU B O 1
ATOM 3097 N N . ILE B 1 87 ? -16.672 -17.531 -9.578 1 90.25 87 ILE B N 1
ATOM 3098 C CA . ILE B 1 87 ? -15.555 -17.859 -10.461 1 90.25 87 ILE B CA 1
ATOM 3099 C C . ILE B 1 87 ? -14.43 -18.5 -9.656 1 90.25 87 ILE B C 1
ATOM 3101 O O . ILE B 1 87 ? -13.398 -18.875 -10.211 1 90.25 87 ILE B O 1
ATOM 3105 N N . ILE B 1 88 ? -14.578 -18.719 -8.336 1 91.19 88 ILE B N 1
ATOM 3106 C CA . ILE B 1 88 ? -13.539 -19.203 -7.438 1 91.19 88 ILE B CA 1
ATOM 3107 C C . ILE B 1 88 ? -13.055 -20.578 -7.898 1 91.19 88 ILE B C 1
ATOM 3109 O O . ILE B 1 88 ? -11.852 -20.844 -7.965 1 91.19 88 ILE B O 1
ATOM 3113 N N . PRO B 1 89 ? -14.008 -21.484 -8.289 1 90 89 PRO B N 1
ATOM 3114 C CA . PRO B 1 89 ? -13.539 -22.797 -8.719 1 90 89 PRO B CA 1
ATOM 3115 C C . PRO B 1 89 ? -12.617 -22.719 -9.938 1 90 89 PRO B C 1
ATOM 3117 O O . PRO B 1 89 ? -11.633 -23.453 -10.016 1 90 89 PRO B O 1
ATOM 3120 N N . GLU B 1 90 ? -12.891 -21.859 -10.852 1 90.31 90 GLU B N 1
ATOM 3121 C CA . GLU B 1 90 ? -12.055 -21.703 -12.039 1 90.31 90 GLU B CA 1
ATOM 3122 C C . GLU B 1 90 ? -10.711 -21.062 -11.68 1 90.31 90 GLU B C 1
ATOM 3124 O O . GLU B 1 90 ? -9.68 -21.453 -12.234 1 90.31 90 GLU B O 1
ATOM 3129 N N . LEU B 1 91 ? -10.75 -20.156 -10.766 1 92.75 91 LEU B N 1
ATOM 3130 C CA . LEU B 1 91 ? -9.508 -19.531 -10.328 1 92.75 91 LEU B CA 1
ATOM 3131 C C . LEU B 1 91 ? -8.594 -20.531 -9.641 1 92.75 91 LEU B C 1
ATOM 3133 O O . LEU B 1 91 ? -7.371 -20.484 -9.812 1 92.75 91 LEU B O 1
ATOM 3137 N N . LYS B 1 92 ? -9.156 -21.406 -8.883 1 91.44 92 LYS B N 1
ATOM 3138 C CA . LYS B 1 92 ? -8.375 -22.406 -8.164 1 91.44 92 LYS B CA 1
ATOM 3139 C C . LYS B 1 92 ? -7.723 -23.391 -9.125 1 91.44 92 LYS B C 1
ATOM 3141 O O . LYS B 1 92 ? -6.652 -23.938 -8.844 1 91.44 92 LYS B O 1
ATOM 3146 N N . LYS B 1 93 ? -8.305 -23.625 -10.281 1 90.94 93 LYS B N 1
ATOM 3147 C CA . LYS B 1 93 ? -7.805 -24.562 -11.273 1 90.94 93 LYS B CA 1
ATOM 3148 C C . LYS B 1 93 ? -6.645 -23.984 -12.062 1 90.94 93 LYS B C 1
ATOM 3150 O O . LYS B 1 93 ? -5.75 -24.703 -12.508 1 90.94 93 LYS B O 1
ATOM 3155 N N . TRP B 1 94 ? -6.719 -22.719 -12.172 1 90.44 94 TRP B N 1
ATOM 3156 C CA . TRP B 1 94 ? -5.691 -22.047 -12.961 1 90.44 94 TRP B CA 1
ATOM 3157 C C . TRP B 1 94 ? -4.457 -21.75 -12.109 1 90.44 94 TRP B C 1
ATOM 3159 O O . TRP B 1 94 ? -4.574 -21.25 -10.992 1 90.44 94 TRP B O 1
ATOM 3169 N N . LYS B 1 95 ? -3.312 -22.141 -12.805 1 89.62 95 LYS B N 1
ATOM 3170 C CA . LYS B 1 95 ? -2.062 -21.953 -12.07 1 89.62 95 LYS B CA 1
ATOM 3171 C C . LYS B 1 95 ? -1.237 -20.812 -12.664 1 89.62 95 LYS B C 1
ATOM 3173 O O . LYS B 1 95 ? -1.142 -20.672 -13.883 1 89.62 95 LYS B O 1
ATOM 3178 N N . THR B 1 96 ? -0.791 -20 -11.75 1 91.81 96 THR B N 1
ATOM 3179 C CA . THR B 1 96 ? 0.01 -18.844 -12.133 1 91.81 96 THR B CA 1
ATOM 3180 C C . THR B 1 96 ? 1.474 -19.047 -11.75 1 91.81 96 THR B C 1
ATOM 3182 O O . THR B 1 96 ? 1.773 -19.656 -10.727 1 91.81 96 THR B O 1
ATOM 3185 N N . ASP B 1 97 ? 2.277 -18.438 -12.602 1 91.38 97 ASP B N 1
ATOM 3186 C CA . ASP B 1 97 ? 3.719 -18.469 -12.375 1 91.38 97 ASP B CA 1
ATOM 3187 C C . ASP B 1 97 ? 4.09 -17.75 -11.078 1 91.38 97 ASP B C 1
ATOM 3189 O O . ASP B 1 97 ? 3.822 -16.562 -10.922 1 91.38 97 ASP B O 1
ATOM 3193 N N . THR B 1 98 ? 4.887 -18.5 -10.219 1 93.88 98 THR B N 1
ATOM 3194 C CA . THR B 1 98 ? 5.195 -17.953 -8.898 1 93.88 98 THR B CA 1
ATOM 3195 C C . THR B 1 98 ? 6.156 -16.781 -9.016 1 93.88 98 THR B C 1
ATOM 3197 O O . THR B 1 98 ? 6.121 -15.852 -8.203 1 93.88 98 THR B O 1
ATOM 3200 N N . HIS B 1 99 ? 7.008 -16.766 -9.992 1 94.19 99 HIS B N 1
ATOM 3201 C CA . HIS B 1 99 ? 7.918 -15.648 -10.188 1 94.19 99 HIS B CA 1
ATOM 3202 C C . HIS B 1 99 ? 7.152 -14.352 -10.414 1 94.19 99 HIS B C 1
ATOM 3204 O O . HIS B 1 99 ? 7.492 -13.312 -9.836 1 94.19 99 HIS B O 1
ATOM 3210 N N . GLN B 1 100 ? 6.129 -14.445 -11.242 1 93.69 100 GLN B N 1
ATOM 3211 C CA . GLN B 1 100 ? 5.301 -13.281 -11.516 1 93.69 100 GLN B CA 1
ATOM 3212 C C . GLN B 1 100 ? 4.613 -12.781 -10.242 1 93.69 100 GLN B C 1
ATOM 3214 O O . GLN B 1 100 ? 4.551 -11.578 -9.992 1 93.69 100 GLN B O 1
ATOM 3219 N N . VAL B 1 101 ? 4.176 -13.703 -9.469 1 95.06 101 VAL B N 1
ATOM 3220 C CA . VAL B 1 101 ? 3.467 -13.383 -8.242 1 95.06 101 VAL B CA 1
ATOM 3221 C C . VAL B 1 101 ? 4.414 -12.68 -7.266 1 95.06 101 VAL B C 1
ATOM 3223 O O . VAL B 1 101 ? 4.105 -11.602 -6.758 1 95.06 101 VAL B O 1
ATOM 3226 N N . VAL B 1 102 ? 5.578 -13.227 -7.059 1 94.44 102 VAL B N 1
ATOM 3227 C CA . VAL B 1 102 ? 6.559 -12.695 -6.117 1 94.44 102 VAL B CA 1
ATOM 3228 C C . VAL B 1 102 ? 7.016 -11.312 -6.566 1 94.44 102 VAL B C 1
ATOM 3230 O O . VAL B 1 102 ? 7.098 -10.383 -5.758 1 94.44 102 VAL B O 1
ATOM 3233 N N . THR B 1 103 ? 7.285 -11.141 -7.801 1 93.38 103 THR B N 1
ATOM 3234 C CA . THR B 1 103 ? 7.719 -9.859 -8.352 1 93.38 103 THR B CA 1
ATOM 3235 C C . THR B 1 103 ? 6.652 -8.789 -8.141 1 93.38 103 THR B C 1
ATOM 3237 O O . THR B 1 103 ? 6.965 -7.656 -7.762 1 93.38 103 THR B O 1
ATOM 3240 N N . SER B 1 104 ? 5.414 -9.133 -8.359 1 94.38 104 SER B N 1
ATOM 3241 C CA . SER B 1 104 ? 4.316 -8.188 -8.164 1 94.38 104 SER B CA 1
ATOM 3242 C C . SER B 1 104 ? 4.199 -7.773 -6.699 1 94.38 104 SER B C 1
ATOM 3244 O O . SER B 1 104 ? 4.008 -6.594 -6.398 1 94.38 104 SER B O 1
ATOM 3246 N N . ILE B 1 105 ? 4.32 -8.727 -5.812 1 95.25 105 ILE B N 1
ATOM 3247 C CA . ILE B 1 105 ? 4.176 -8.43 -4.391 1 95.25 105 ILE B CA 1
ATOM 3248 C C . ILE B 1 105 ? 5.289 -7.48 -3.947 1 95.25 105 ILE B C 1
ATOM 3250 O O . ILE B 1 105 ? 5.043 -6.539 -3.193 1 95.25 105 ILE B O 1
ATOM 3254 N N . TYR B 1 106 ? 6.504 -7.695 -4.406 1 92.94 106 TYR B N 1
ATOM 3255 C CA . TYR B 1 106 ? 7.598 -6.801 -4.047 1 92.94 106 TYR B CA 1
ATOM 3256 C C . TYR B 1 106 ? 7.367 -5.402 -4.605 1 92.94 106 TYR B C 1
ATOM 3258 O O . TYR B 1 106 ? 7.73 -4.406 -3.977 1 92.94 106 TYR B O 1
ATOM 3266 N N . LYS B 1 107 ? 6.797 -5.328 -5.766 1 93 107 LYS B N 1
ATOM 3267 C CA . LYS B 1 107 ? 6.43 -4.023 -6.309 1 93 107 LYS B CA 1
ATOM 3268 C C . LYS B 1 107 ? 5.406 -3.322 -5.418 1 93 107 LYS B C 1
ATOM 3270 O O . LYS B 1 107 ? 5.531 -2.127 -5.141 1 93 107 LYS B O 1
ATOM 3275 N N . TYR B 1 108 ? 4.395 -4.082 -4.984 1 95.94 108 TYR B N 1
ATOM 3276 C CA . TYR B 1 108 ? 3.381 -3.525 -4.094 1 95.94 108 TYR B CA 1
ATOM 3277 C C . TYR B 1 108 ? 4 -3.072 -2.777 1 95.94 108 TYR B C 1
ATOM 3279 O O . TYR B 1 108 ? 3.666 -2 -2.266 1 95.94 108 TYR B O 1
ATOM 3287 N N . SER B 1 109 ? 4.887 -3.934 -2.273 1 94.5 109 SER B N 1
ATOM 3288 C CA . SER B 1 109 ? 5.535 -3.619 -1.003 1 94.5 109 SER B CA 1
ATOM 3289 C C . SER B 1 109 ? 6.359 -2.342 -1.104 1 94.5 109 SER B C 1
ATOM 3291 O O . SER B 1 109 ? 6.391 -1.54 -0.167 1 94.5 109 SER B O 1
ATOM 3293 N N . GLU B 1 110 ? 7 -2.137 -2.207 1 93.25 110 GLU B N 1
ATOM 3294 C CA . GLU B 1 110 ? 7.785 -0.921 -2.408 1 93.25 110 GLU B CA 1
ATOM 3295 C C . GLU B 1 110 ? 6.891 0.313 -2.451 1 93.25 110 GLU B C 1
ATOM 3297 O O . GLU B 1 110 ? 7.223 1.347 -1.865 1 93.25 110 GLU B O 1
ATOM 3302 N N . ASN B 1 111 ? 5.828 0.214 -3.182 1 94.94 111 ASN B N 1
ATOM 3303 C CA . ASN B 1 111 ? 4.887 1.329 -3.232 1 94.94 111 ASN B CA 1
ATOM 3304 C C . ASN B 1 111 ? 4.332 1.654 -1.85 1 94.94 111 ASN B C 1
ATOM 3306 O O . ASN B 1 111 ? 4.129 2.822 -1.516 1 94.94 111 ASN B O 1
ATOM 3310 N N . THR B 1 112 ? 4.043 0.616 -1.083 1 96.56 112 THR B N 1
ATOM 3311 C CA . THR B 1 112 ? 3.574 0.788 0.287 1 96.56 112 THR B CA 1
ATOM 3312 C C . THR B 1 112 ? 4.625 1.504 1.133 1 96.56 112 THR B C 1
ATOM 3314 O O . THR B 1 112 ? 4.293 2.383 1.931 1 96.56 112 THR B O 1
ATOM 3317 N N . ARG B 1 113 ? 5.891 1.168 0.946 1 94.19 113 ARG B N 1
ATOM 3318 C CA . ARG B 1 113 ? 6.98 1.811 1.671 1 94.19 113 ARG B CA 1
ATOM 3319 C C . ARG B 1 113 ? 7.121 3.275 1.268 1 94.19 113 ARG B C 1
ATOM 3321 O O . ARG B 1 113 ? 7.414 4.129 2.105 1 94.19 113 ARG B O 1
ATOM 3328 N N . ILE B 1 114 ? 6.945 3.494 0.012 1 94.81 114 ILE B N 1
ATOM 3329 C CA . ILE B 1 114 ? 7.02 4.871 -0.469 1 94.81 114 ILE B CA 1
ATOM 3330 C C . ILE B 1 114 ? 5.949 5.715 0.216 1 94.81 114 ILE B C 1
ATOM 3332 O O . ILE B 1 114 ? 6.211 6.852 0.617 1 94.81 114 ILE B O 1
ATOM 3336 N N . GLN B 1 115 ? 4.727 5.195 0.377 1 97.25 115 GLN B N 1
ATOM 3337 C CA . GLN B 1 115 ? 3.67 5.898 1.1 1 97.25 115 GLN B CA 1
ATOM 3338 C C . GLN B 1 115 ? 4.074 6.156 2.549 1 97.25 115 GLN B C 1
ATOM 3340 O O . GLN B 1 115 ? 3.842 7.242 3.08 1 97.25 115 GLN B O 1
ATOM 3345 N N . ALA B 1 116 ? 4.695 5.121 3.139 1 96.5 116 ALA B N 1
ATOM 3346 C CA . ALA B 1 116 ? 5.133 5.246 4.527 1 96.5 116 ALA B CA 1
ATOM 3347 C C . ALA B 1 116 ? 6.219 6.312 4.664 1 96.5 116 ALA B C 1
ATOM 3349 O O . ALA B 1 116 ? 6.195 7.109 5.605 1 96.5 116 ALA B O 1
ATOM 3350 N N . ARG B 1 117 ? 7.145 6.383 3.738 1 95 117 ARG B N 1
ATOM 3351 C CA . ARG B 1 117 ? 8.211 7.375 3.754 1 95 117 ARG B CA 1
ATOM 3352 C C . ARG B 1 117 ? 7.656 8.781 3.596 1 95 117 ARG B C 1
ATOM 3354 O O . ARG B 1 117 ? 8.062 9.703 4.312 1 95 117 ARG B O 1
ATOM 3361 N N . ALA B 1 118 ? 6.762 8.867 2.645 1 96.19 118 ALA B N 1
ATOM 3362 C CA . ALA B 1 118 ? 6.148 10.18 2.428 1 96.19 118 ALA B CA 1
ATOM 3363 C C . ALA B 1 118 ? 5.395 10.641 3.672 1 96.19 118 ALA B C 1
ATOM 3365 O O . ALA B 1 118 ? 5.426 11.828 4.016 1 96.19 118 ALA B O 1
ATOM 3366 N N . THR B 1 119 ? 4.715 9.734 4.316 1 97.75 119 THR B N 1
ATOM 3367 C CA . THR B 1 119 ? 4.004 10.047 5.551 1 97.75 119 THR B CA 1
ATOM 3368 C C . THR B 1 119 ? 4.984 10.438 6.652 1 97.75 119 THR B C 1
ATOM 3370 O O . THR B 1 119 ? 4.699 11.328 7.457 1 97.75 119 THR B O 1
ATOM 3373 N N . THR B 1 120 ? 6.086 9.719 6.699 1 96.44 120 THR B N 1
ATOM 3374 C CA . THR B 1 120 ? 7.121 10.047 7.676 1 96.44 120 THR B CA 1
ATOM 3375 C C . THR B 1 120 ? 7.617 11.477 7.48 1 96.44 120 THR B C 1
ATOM 3377 O O . THR B 1 120 ? 7.836 12.203 8.453 1 96.44 120 THR B O 1
ATOM 3380 N N . GLU B 1 121 ? 7.789 11.836 6.238 1 95.31 121 GLU B N 1
ATOM 3381 C CA . GLU B 1 121 ? 8.195 13.203 5.934 1 95.31 121 GLU B CA 1
ATOM 3382 C C . GLU B 1 121 ? 7.18 14.211 6.453 1 95.31 121 GLU B C 1
ATOM 3384 O O . GLU B 1 121 ? 7.551 15.234 7.039 1 95.31 121 GLU B O 1
ATOM 3389 N N . ILE B 1 122 ? 5.906 13.938 6.258 1 96.31 122 ILE B N 1
ATOM 3390 C CA . ILE B 1 122 ? 4.836 14.789 6.766 1 96.31 122 ILE B CA 1
ATOM 3391 C C . ILE B 1 122 ? 4.938 14.891 8.289 1 96.31 122 ILE B C 1
ATOM 3393 O O . ILE B 1 122 ? 4.84 15.984 8.852 1 96.31 122 ILE B O 1
ATOM 3397 N N . TYR B 1 123 ? 5.172 13.766 8.945 1 97.44 123 TYR B N 1
ATOM 3398 C CA . TYR B 1 123 ? 5.324 13.711 10.391 1 97.44 123 TYR B CA 1
ATOM 3399 C C . TYR B 1 123 ? 6.457 14.617 10.859 1 97.44 123 TYR B C 1
ATOM 3401 O O . TYR B 1 123 ? 6.289 15.398 11.797 1 97.44 123 TYR B O 1
ATOM 3409 N N . GLU B 1 124 ? 7.578 14.516 10.211 1 95.69 124 GLU B N 1
ATOM 3410 C CA . GLU B 1 124 ? 8.75 15.289 10.586 1 95.69 124 GLU B CA 1
ATOM 3411 C C . GLU B 1 124 ? 8.5 16.781 10.422 1 95.69 124 GLU B C 1
ATOM 3413 O O . GLU B 1 124 ? 8.883 17.578 11.281 1 95.69 124 GLU B O 1
ATOM 3418 N N . GLN B 1 125 ? 7.875 17.156 9.328 1 95.5 125 GLN B N 1
ATOM 3419 C CA . GLN B 1 125 ? 7.586 18.562 9.07 1 95.5 125 GLN B CA 1
ATOM 3420 C C . GLN B 1 125 ? 6.582 19.109 10.078 1 95.5 125 GLN B C 1
ATOM 3422 O O . GLN B 1 125 ? 6.723 20.234 10.547 1 95.5 125 GLN B O 1
ATOM 3427 N N . LEU B 1 126 ? 5.598 18.312 10.422 1 96.94 126 LEU B N 1
ATOM 3428 C CA . LEU B 1 126 ? 4.621 18.719 11.422 1 96.94 126 LEU B CA 1
ATOM 3429 C C . LEU B 1 126 ? 5.281 18.891 12.781 1 96.94 126 LEU B C 1
ATOM 3431 O O . LEU B 1 126 ? 4.996 19.859 13.5 1 96.94 126 LEU B O 1
ATOM 3435 N N . ARG B 1 127 ? 6.152 17.984 13.148 1 94.75 127 ARG B N 1
ATOM 3436 C CA . ARG B 1 127 ? 6.879 18.062 14.414 1 94.75 127 ARG B CA 1
ATOM 3437 C C . ARG B 1 127 ? 7.742 19.328 14.461 1 94.75 127 ARG B C 1
ATOM 3439 O O . ARG B 1 127 ? 7.84 19.984 15.5 1 94.75 127 ARG B O 1
ATOM 3446 N N . TYR B 1 128 ? 8.328 19.594 13.328 1 94.06 128 TYR B N 1
ATOM 3447 C CA . TYR B 1 128 ? 9.141 20.797 13.219 1 94.06 128 TYR B CA 1
ATOM 3448 C C . TYR B 1 128 ? 8.312 22.047 13.484 1 94.06 128 TYR B C 1
ATOM 3450 O O . TYR B 1 128 ? 8.766 22.969 14.172 1 94.06 128 TYR B O 1
ATOM 3458 N N . LEU B 1 129 ? 7.09 22.125 13.078 1 95.12 129 LEU B N 1
ATOM 3459 C CA . LEU B 1 129 ? 6.23 23.297 13.164 1 95.12 129 LEU B CA 1
ATOM 3460 C C . LEU B 1 129 ? 5.555 23.375 14.523 1 95.12 129 LEU B C 1
ATOM 3462 O O . LEU B 1 129 ? 5.039 24.422 14.906 1 95.12 129 LEU B O 1
ATOM 3466 N N . GLN B 1 130 ? 5.438 22.25 15.266 1 93.19 130 GLN B N 1
ATOM 3467 C CA . GLN B 1 130 ? 4.668 22.125 16.5 1 93.19 130 GLN B CA 1
ATOM 3468 C C . GLN B 1 130 ? 5.043 23.219 17.5 1 93.19 130 GLN B C 1
ATOM 3470 O O . GLN B 1 130 ? 4.172 23.797 18.141 1 93.19 130 GLN B O 1
ATOM 3475 N N . GLY B 1 131 ? 6.266 23.656 17.578 1 89.69 131 GLY B N 1
ATOM 3476 C CA . GLY B 1 131 ? 6.699 24.672 18.516 1 89.69 131 GLY B CA 1
ATOM 3477 C C . GLY B 1 131 ? 6.75 26.062 17.906 1 89.69 131 GLY B C 1
ATOM 3478 O O . GLY B 1 131 ? 7.047 27.031 18.609 1 89.69 131 GLY B O 1
ATOM 3479 N N . LYS B 1 132 ? 6.352 26.156 16.656 1 91.62 132 LYS B N 1
ATOM 3480 C CA . LYS B 1 132 ? 6.566 27.406 15.945 1 91.62 132 LYS B CA 1
ATOM 3481 C C . LYS B 1 132 ? 5.238 28.047 15.555 1 91.62 132 LYS B C 1
ATOM 3483 O O . LYS B 1 132 ? 5.215 29.156 15.023 1 91.62 132 LYS B O 1
ATOM 3488 N N . ILE B 1 133 ? 4.164 27.344 15.773 1 91.94 133 ILE B N 1
ATOM 3489 C CA . ILE B 1 133 ? 2.836 27.797 15.383 1 91.94 133 ILE B CA 1
ATOM 3490 C C . ILE B 1 133 ? 2.059 28.234 16.625 1 91.94 133 ILE B C 1
ATOM 3492 O O . ILE B 1 133 ? 2.182 27.625 17.688 1 91.94 133 ILE B O 1
ATOM 3496 N N . GLN B 1 134 ? 1.351 29.312 16.5 1 93.06 134 GLN B N 1
ATOM 3497 C CA . GLN B 1 134 ? 0.456 29.797 17.547 1 93.06 134 GLN B CA 1
ATOM 3498 C C . GLN B 1 134 ? -1.002 29.5 17.203 1 93.06 134 GLN B C 1
ATOM 3500 O O . GLN B 1 134 ? -1.42 29.672 16.047 1 93.06 134 GLN B O 1
ATOM 3505 N N . PHE B 1 135 ? -1.588 29.016 18.203 1 91 135 PHE B N 1
ATOM 3506 C CA . PHE B 1 135 ? -2.99 28.656 18.016 1 91 135 PHE B CA 1
ATOM 3507 C C . PHE B 1 135 ? -3.898 29.641 18.734 1 91 135 PHE B C 1
ATOM 3509 O O . PHE B 1 135 ? -3.568 30.125 19.812 1 91 135 PHE B O 1
ATOM 3516 N N . GLU B 1 136 ? -4.988 30.031 18.109 1 86.62 136 GLU B N 1
ATOM 3517 C CA . GLU B 1 136 ? -5.949 30.938 18.719 1 86.62 136 GLU B CA 1
ATOM 3518 C C . GLU B 1 136 ? -6.723 30.266 19.844 1 86.62 136 GLU B C 1
ATOM 3520 O O . GLU B 1 136 ? -7.051 30.891 20.844 1 86.62 136 GLU B O 1
ATOM 3525 N N . ASN B 1 137 ? -7.09 29 19.672 1 90.94 137 ASN B N 1
ATOM 3526 C CA . ASN B 1 137 ? -7.844 28.25 20.656 1 90.94 137 ASN B CA 1
ATOM 3527 C C . ASN B 1 137 ? -7.199 26.891 20.938 1 90.94 137 ASN B C 1
ATOM 3529 O O . ASN B 1 137 ? -6.539 26.328 20.062 1 90.94 137 ASN B O 1
ATOM 3533 N N . PRO B 1 138 ? -7.395 26.422 22.172 1 92.06 138 PRO B N 1
ATOM 3534 C CA . PRO B 1 138 ? -6.793 25.141 22.562 1 92.06 138 PRO B CA 1
ATOM 3535 C C . PRO B 1 138 ? -7.301 23.969 21.734 1 92.06 138 PRO B C 1
ATOM 3537 O O . PRO B 1 138 ? -6.578 22.984 21.547 1 92.06 138 PRO B O 1
ATOM 3540 N N . GLU B 1 139 ? -8.469 24.047 21.234 1 90.31 139 GLU B N 1
ATOM 3541 C CA . GLU B 1 139 ? -9.039 22.984 20.422 1 90.31 139 GLU B CA 1
ATOM 3542 C C . GLU B 1 139 ? -8.258 22.797 19.125 1 90.31 139 GLU B C 1
ATOM 3544 O O . GLU B 1 139 ? -8.039 21.672 18.688 1 90.31 139 GLU B O 1
ATOM 3549 N N . ASP B 1 140 ? -7.836 23.891 18.547 1 91.88 140 ASP B N 1
ATOM 3550 C CA . ASP B 1 140 ? -7.059 23.828 17.312 1 91.88 140 ASP B CA 1
ATOM 3551 C C . ASP B 1 140 ? -5.691 23.203 17.562 1 91.88 140 ASP B C 1
ATOM 3553 O O . ASP B 1 140 ? -5.188 22.453 16.719 1 91.88 140 ASP B O 1
ATOM 3557 N N . LYS B 1 141 ? -5.172 23.469 18.719 1 93.69 141 LYS B N 1
ATOM 3558 C CA . LYS B 1 141 ? -3.9 22.844 19.062 1 93.69 141 LYS B CA 1
ATOM 3559 C C . LYS B 1 141 ? -4.055 21.344 19.219 1 93.69 141 LYS B C 1
ATOM 3561 O O . LYS B 1 141 ? -3.186 20.578 18.797 1 93.69 141 LYS B O 1
ATOM 3566 N N . GLU B 1 142 ? -5.137 20.953 19.812 1 93.12 142 GLU B N 1
ATOM 3567 C CA . GLU B 1 142 ? -5.402 19.531 19.984 1 93.12 142 GLU B CA 1
ATOM 3568 C C . GLU B 1 142 ? -5.531 18.828 18.641 1 93.12 142 GLU B C 1
ATOM 3570 O O . GLU B 1 142 ? -5.039 17.703 18.484 1 93.12 142 GLU B O 1
ATOM 3575 N N . ILE B 1 143 ? -6.195 19.422 17.719 1 94.94 143 ILE B N 1
ATOM 3576 C CA . ILE B 1 143 ? -6.34 18.875 16.391 1 94.94 143 ILE B CA 1
ATOM 3577 C C . ILE B 1 143 ? -4.965 18.719 15.734 1 94.94 143 ILE B C 1
ATOM 3579 O O . ILE B 1 143 ? -4.656 17.672 15.156 1 94.94 143 ILE B O 1
ATOM 3583 N N . PHE B 1 144 ? -4.141 19.719 15.875 1 96.25 144 PHE B N 1
ATOM 3584 C CA . PHE B 1 144 ? -2.812 19.688 15.273 1 96.25 144 PHE B CA 1
ATOM 3585 C C . PHE B 1 144 ? -1.973 18.562 15.875 1 96.25 144 PHE B C 1
ATOM 3587 O O . PHE B 1 144 ? -1.324 17.812 15.141 1 96.25 144 PHE B O 1
ATOM 3594 N N . ASP B 1 145 ? -2.006 18.5 17.188 1 95 145 ASP B N 1
ATOM 3595 C CA . ASP B 1 145 ? -1.277 17.422 17.859 1 95 145 ASP B CA 1
ATOM 3596 C C . ASP B 1 145 ? -1.802 16.062 17.438 1 95 145 ASP B C 1
ATOM 3598 O O . ASP B 1 145 ? -1.028 15.109 17.281 1 95 145 ASP B O 1
ATOM 3602 N N . GLY B 1 146 ? -3.094 15.953 17.234 1 94.75 146 GLY B N 1
ATOM 3603 C CA . GLY B 1 146 ? -3.697 14.719 16.75 1 94.75 146 GLY B CA 1
ATOM 3604 C C . GLY B 1 146 ? -3.234 14.32 15.367 1 94.75 146 GLY B C 1
ATOM 3605 O O . GLY B 1 146 ? -3.068 13.133 15.078 1 94.75 146 GLY B O 1
ATOM 3606 N N . ILE B 1 147 ? -3.023 15.352 14.523 1 96.62 147 ILE B N 1
ATOM 3607 C CA . ILE B 1 147 ? -2.529 15.102 13.172 1 96.62 147 ILE B CA 1
ATOM 3608 C C . ILE B 1 147 ? -1.128 14.492 13.242 1 96.62 147 ILE B C 1
ATOM 3610 O O . ILE B 1 147 ? -0.801 13.578 12.484 1 96.62 147 ILE B O 1
ATOM 3614 N N . ILE B 1 148 ? -0.293 15.023 14.141 1 96.88 148 ILE B N 1
ATOM 3615 C CA . ILE B 1 148 ? 1.067 14.531 14.312 1 96.88 148 ILE B CA 1
ATOM 3616 C C . ILE B 1 148 ? 1.032 13.055 14.711 1 96.88 148 ILE B C 1
ATOM 3618 O O . ILE B 1 148 ? 1.736 12.227 14.117 1 96.88 148 ILE B O 1
ATOM 3622 N N . ASP B 1 149 ? 0.186 12.727 15.633 1 95.12 149 ASP B N 1
ATOM 3623 C CA . ASP B 1 149 ? 0.052 11.352 16.094 1 95.12 149 ASP B CA 1
ATOM 3624 C C . ASP B 1 149 ? -0.46 10.445 14.984 1 95.12 149 ASP B C 1
ATOM 3626 O O . ASP B 1 149 ? 0.03 9.32 14.82 1 95.12 149 ASP B O 1
ATOM 3630 N N . GLN B 1 150 ? -1.397 10.922 14.297 1 95.19 150 GLN B N 1
ATOM 3631 C CA . GLN B 1 150 ? -1.972 10.148 13.203 1 95.19 150 GLN B CA 1
ATOM 3632 C C . GLN B 1 150 ? -0.934 9.875 12.117 1 95.19 150 GLN B C 1
ATOM 3634 O O . GLN B 1 150 ? -0.898 8.781 11.539 1 95.19 150 GLN B O 1
ATOM 3639 N N . ALA B 1 151 ? -0.161 10.875 11.797 1 97.31 151 ALA B N 1
ATOM 3640 C CA . ALA B 1 151 ? 0.884 10.711 10.789 1 97.31 151 ALA B CA 1
ATOM 3641 C C . ALA B 1 151 ? 1.895 9.648 11.219 1 97.31 151 ALA B C 1
ATOM 3643 O O . ALA B 1 151 ? 2.322 8.828 10.406 1 97.31 151 ALA B O 1
ATOM 3644 N N . ALA B 1 152 ? 2.252 9.656 12.5 1 96.62 152 ALA B N 1
ATOM 3645 C CA . ALA B 1 152 ? 3.174 8.648 13.016 1 96.62 152 ALA B CA 1
ATOM 3646 C C . ALA B 1 152 ? 2.576 7.25 12.898 1 96.62 152 ALA B C 1
ATOM 3648 O O . ALA B 1 152 ? 3.227 6.332 12.398 1 96.62 152 ALA B O 1
ATOM 3649 N N . LYS B 1 153 ? 1.355 7.102 13.336 1 95.56 153 LYS B N 1
ATOM 3650 C CA . LYS B 1 153 ? 0.679 5.809 13.297 1 95.56 153 LYS B CA 1
ATOM 3651 C C . LYS B 1 153 ? 0.524 5.316 11.859 1 95.56 153 LYS B C 1
ATOM 3653 O O . LYS B 1 153 ? 0.683 4.125 11.586 1 95.56 153 LYS B O 1
ATOM 3658 N N . LEU B 1 154 ? 0.201 6.246 10.984 1 97.5 154 LEU B N 1
ATOM 3659 C CA . LEU B 1 154 ? 0.054 5.902 9.578 1 97.5 154 LEU B CA 1
ATOM 3660 C C . LEU B 1 154 ? 1.376 5.41 9 1 97.5 154 LEU B C 1
ATOM 3662 O O . LEU B 1 154 ? 1.403 4.434 8.25 1 97.5 154 LEU B O 1
ATOM 3666 N N . ALA B 1 155 ? 2.473 6.156 9.281 1 97.06 155 ALA B N 1
ATOM 3667 C CA . ALA B 1 155 ? 3.791 5.715 8.836 1 97.06 155 ALA B CA 1
ATOM 3668 C C . ALA B 1 155 ? 4.105 4.312 9.359 1 97.06 155 ALA B C 1
ATOM 3670 O O . ALA B 1 155 ? 4.551 3.449 8.602 1 97.06 155 ALA B O 1
ATOM 3671 N N . MET B 1 156 ? 3.873 4.051 10.664 1 95.88 156 MET B N 1
ATOM 3672 C CA . MET B 1 156 ? 4.105 2.746 11.281 1 95.88 156 MET B CA 1
ATOM 3673 C C . MET B 1 156 ? 3.275 1.665 10.602 1 95.88 156 MET B C 1
ATOM 3675 O O . MET B 1 156 ? 3.775 0.575 10.32 1 95.88 156 MET B O 1
ATOM 3679 N N . PHE B 1 157 ? 2.035 1.995 10.336 1 96.62 157 PHE B N 1
ATOM 3680 C CA . PHE B 1 157 ? 1.153 1.084 9.617 1 96.62 157 PHE B CA 1
ATOM 3681 C C . PHE B 1 157 ? 1.723 0.754 8.242 1 96.62 157 PHE B C 1
ATOM 3683 O O . PHE B 1 157 ? 1.755 -0.412 7.84 1 96.62 157 PHE B O 1
ATOM 3690 N N . GLY B 1 158 ? 2.146 1.792 7.5 1 96.75 158 GLY B N 1
ATOM 3691 C CA . GLY B 1 158 ? 2.695 1.598 6.168 1 96.75 158 GLY B CA 1
ATOM 3692 C C . GLY B 1 158 ? 3.922 0.706 6.152 1 96.75 158 GLY B C 1
ATOM 3693 O O . GLY B 1 158 ? 3.988 -0.255 5.383 1 96.75 158 GLY B O 1
ATOM 3694 N N . PHE B 1 159 ? 4.887 0.986 7.016 1 94.25 159 PHE B N 1
ATOM 3695 C CA . PHE B 1 159 ? 6.098 0.175 7.09 1 94.25 159 PHE B CA 1
ATOM 3696 C C . PHE B 1 159 ? 5.77 -1.252 7.512 1 94.25 159 PHE B C 1
ATOM 3698 O O . PHE B 1 159 ? 6.305 -2.211 6.953 1 94.25 159 PHE B O 1
ATOM 3705 N N . GLY B 1 160 ? 4.922 -1.385 8.492 1 93.5 160 GLY B N 1
ATOM 3706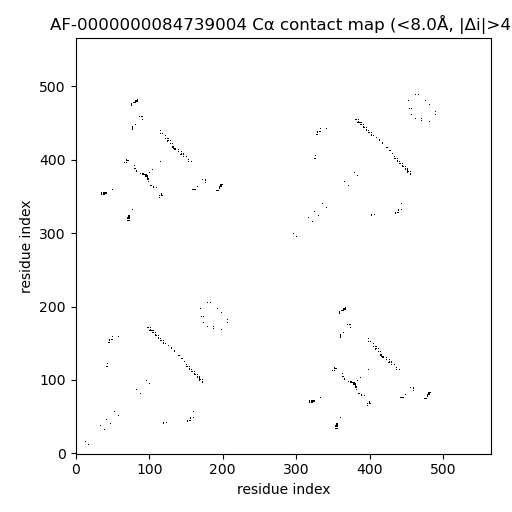 C CA . GLY B 1 160 ? 4.512 -2.709 8.93 1 93.5 160 GLY B CA 1
ATOM 3707 C C . GLY B 1 160 ? 3.855 -3.525 7.832 1 93.5 160 GLY B C 1
ATOM 3708 O O . GLY B 1 160 ? 4.176 -4.699 7.648 1 93.5 160 GLY B O 1
ATOM 3709 N N . GLN B 1 161 ? 2.939 -2.893 7.105 1 94.88 161 GLN B N 1
ATOM 3710 C CA . GLN B 1 161 ? 2.26 -3.578 6.016 1 94.88 161 GLN B CA 1
ATOM 3711 C C . GLN B 1 161 ? 3.246 -3.998 4.93 1 94.88 161 GLN B C 1
ATOM 3713 O O . GLN B 1 161 ? 3.117 -5.078 4.348 1 94.88 161 GLN B O 1
ATOM 3718 N N . ALA B 1 162 ? 4.195 -3.115 4.594 1 94.31 162 ALA B N 1
ATOM 3719 C CA . ALA B 1 162 ? 5.211 -3.461 3.605 1 94.31 162 ALA B CA 1
ATOM 3720 C C . ALA B 1 162 ? 5.996 -4.695 4.035 1 94.31 162 ALA B C 1
ATOM 3722 O O . ALA B 1 162 ? 6.262 -5.586 3.225 1 94.31 162 ALA B O 1
ATOM 3723 N N . LYS B 1 163 ? 6.305 -4.754 5.27 1 91.25 163 LYS B N 1
ATOM 3724 C CA . LYS B 1 163 ? 7.039 -5.898 5.801 1 91.25 163 LYS B CA 1
ATOM 3725 C C . LYS B 1 163 ? 6.207 -7.176 5.703 1 91.25 163 LYS B C 1
ATOM 3727 O O . LYS B 1 163 ? 6.73 -8.234 5.363 1 91.25 163 LYS B O 1
ATOM 3732 N N . PHE B 1 164 ? 4.945 -7.102 6.035 1 91.81 164 PHE B N 1
ATOM 3733 C CA . PHE B 1 164 ? 4.066 -8.258 5.902 1 91.81 164 PHE B CA 1
ATOM 3734 C C . PHE B 1 164 ? 4.008 -8.734 4.457 1 91.81 164 PHE B C 1
ATOM 3736 O O . PHE B 1 164 ? 3.992 -9.938 4.195 1 91.81 164 PHE B O 1
ATOM 3743 N N . GLN B 1 165 ? 3.971 -7.789 3.516 1 93.5 165 GLN B N 1
ATOM 3744 C CA . GLN B 1 165 ? 3.967 -8.133 2.098 1 93.5 165 GLN B CA 1
ATOM 3745 C C . GLN B 1 165 ? 5.266 -8.828 1.698 1 93.5 165 GLN B C 1
ATOM 3747 O O . GLN B 1 165 ? 5.242 -9.82 0.959 1 93.5 165 GLN B O 1
ATOM 3752 N N . ASP B 1 166 ? 6.355 -8.336 2.213 1 91.25 166 ASP B N 1
ATOM 3753 C CA . ASP B 1 166 ? 7.637 -8.984 1.955 1 91.25 166 ASP B CA 1
ATOM 3754 C C . ASP B 1 166 ? 7.625 -10.43 2.451 1 91.25 166 ASP B C 1
ATOM 3756 O O . ASP B 1 166 ? 8.117 -11.328 1.768 1 91.25 166 ASP B O 1
ATOM 3760 N N . ASN B 1 167 ? 7.086 -10.578 3.607 1 89.56 167 ASN B N 1
ATOM 3761 C CA . ASN B 1 167 ? 6.996 -11.922 4.176 1 89.56 167 ASN B CA 1
ATOM 3762 C C . ASN B 1 167 ? 6.117 -12.836 3.326 1 89.56 167 ASN B C 1
ATOM 3764 O O . ASN B 1 167 ? 6.422 -14.016 3.154 1 89.56 167 ASN B O 1
ATOM 3768 N N . ASP B 1 168 ? 5.043 -12.297 2.797 1 92.62 168 ASP B N 1
ATOM 3769 C CA . ASP B 1 168 ? 4.18 -13.07 1.912 1 92.62 168 ASP B CA 1
ATOM 3770 C C . ASP B 1 168 ? 4.926 -13.5 0.653 1 92.62 168 ASP B C 1
ATOM 3772 O O . ASP B 1 168 ? 4.824 -14.648 0.226 1 92.62 168 ASP B O 1
ATOM 3776 N N . ALA B 1 169 ? 5.621 -12.5 0.091 1 92.62 169 ALA B N 1
ATOM 3777 C CA . ALA B 1 169 ? 6.418 -12.82 -1.093 1 92.62 169 ALA B CA 1
ATOM 3778 C C . ALA B 1 169 ? 7.414 -13.938 -0.798 1 92.62 169 ALA B C 1
ATOM 3780 O O . ALA B 1 169 ? 7.574 -14.859 -1.598 1 92.62 169 ALA B O 1
ATOM 3781 N N . ARG B 1 170 ? 8.023 -13.867 0.312 1 89.94 170 ARG B N 1
ATOM 3782 C CA . ARG B 1 170 ? 8.984 -14.891 0.731 1 89.94 170 ARG B CA 1
ATOM 3783 C C . ARG B 1 170 ? 8.305 -16.25 0.888 1 89.94 170 ARG B C 1
ATOM 3785 O O . ARG B 1 170 ? 8.875 -17.281 0.534 1 89.94 170 ARG B O 1
ATOM 3792 N N . ASP B 1 171 ? 7.141 -16.25 1.438 1 90.56 171 ASP B N 1
ATOM 3793 C CA . ASP B 1 171 ? 6.387 -17.5 1.613 1 90.56 171 ASP B CA 1
ATOM 3794 C C . ASP B 1 171 ? 6.094 -18.156 0.267 1 90.56 171 ASP B C 1
ATOM 3796 O O . ASP B 1 171 ? 6.238 -19.375 0.12 1 90.56 171 ASP B O 1
ATOM 3800 N N . TYR B 1 172 ? 5.664 -17.328 -0.661 1 92.31 172 TYR B N 1
ATOM 3801 C CA . TYR B 1 172 ? 5.438 -17.859 -2.004 1 92.31 172 TYR B CA 1
ATOM 3802 C C . TYR B 1 172 ? 6.711 -18.469 -2.576 1 92.31 172 TYR B C 1
ATOM 3804 O O . TYR B 1 172 ? 6.684 -19.562 -3.15 1 92.31 172 TYR B O 1
ATOM 3812 N N . ALA B 1 173 ? 7.781 -17.781 -2.377 1 90.94 173 ALA B N 1
ATOM 3813 C CA . ALA B 1 173 ? 9.055 -18.234 -2.918 1 90.94 173 ALA B CA 1
ATOM 3814 C C . ALA B 1 173 ? 9.523 -19.516 -2.225 1 90.94 173 ALA B C 1
ATOM 3816 O O . ALA B 1 173 ? 10.023 -20.438 -2.877 1 90.94 173 ALA B O 1
ATOM 3817 N N . THR B 1 174 ? 9.359 -19.516 -0.944 1 90.06 174 THR B N 1
ATOM 3818 C CA . THR B 1 174 ? 9.781 -20.672 -0.16 1 90.06 174 THR B CA 1
ATOM 3819 C C . THR B 1 174 ? 9.008 -21.922 -0.58 1 90.06 174 THR B C 1
ATOM 3821 O O . THR B 1 174 ? 9.578 -23 -0.698 1 90.06 174 THR B O 1
ATOM 3824 N N . LYS B 1 175 ? 7.781 -21.812 -0.754 1 89 175 LYS B N 1
ATOM 3825 C CA . LYS B 1 175 ? 6.965 -22.938 -1.207 1 89 175 LYS B CA 1
ATOM 3826 C C . LYS B 1 175 ? 7.453 -23.469 -2.553 1 89 175 LYS B C 1
ATOM 3828 O O . LYS B 1 175 ? 7.48 -24.688 -2.779 1 89 175 LYS B O 1
ATOM 3833 N N . ALA B 1 176 ? 7.797 -22.578 -3.385 1 90.12 176 ALA B N 1
ATOM 3834 C CA . ALA B 1 176 ? 8.266 -22.938 -4.719 1 90.12 176 ALA B CA 1
ATOM 3835 C C . ALA B 1 176 ? 9.602 -23.688 -4.645 1 90.12 176 ALA B C 1
ATOM 3837 O O . ALA B 1 176 ? 9.898 -24.531 -5.496 1 90.12 176 ALA B O 1
ATOM 3838 N N . LEU B 1 177 ? 10.391 -23.391 -3.664 1 89.94 177 LEU B N 1
ATOM 3839 C CA . LEU B 1 177 ? 11.727 -23.969 -3.529 1 89.94 177 LEU B CA 1
ATOM 3840 C C . LEU B 1 177 ? 11.648 -25.375 -2.922 1 89.94 177 LEU B C 1
ATOM 3842 O O . LEU B 1 177 ? 12.625 -26.125 -2.955 1 89.94 177 LEU B O 1
ATOM 3846 N N . LYS B 1 178 ? 10.523 -25.781 -2.486 1 86.06 178 LYS B N 1
ATOM 3847 C CA . LYS B 1 178 ? 10.375 -27.078 -1.84 1 86.06 178 LYS B CA 1
ATOM 3848 C C . LYS B 1 178 ? 11.555 -27.375 -0.915 1 86.06 178 LYS B C 1
ATOM 3850 O O . LYS B 1 178 ? 12.227 -28.391 -1.064 1 86.06 178 LYS B O 1
ATOM 3855 N N . LEU B 1 179 ? 11.656 -26.516 0.011 1 86.62 179 LEU B N 1
ATOM 3856 C CA . LEU B 1 179 ? 12.82 -26.594 0.893 1 86.62 179 LEU B CA 1
ATOM 3857 C C . LEU B 1 179 ? 12.867 -27.953 1.589 1 86.62 179 LEU B C 1
ATOM 3859 O O . LEU B 1 179 ? 11.844 -28.469 2.043 1 86.62 179 LEU B O 1
ATOM 3863 N N . PRO B 1 180 ? 14.117 -28.438 1.608 1 86.38 180 PRO B N 1
ATOM 3864 C CA . PRO B 1 180 ? 14.297 -29.641 2.418 1 86.38 180 PRO B CA 1
ATOM 3865 C C . PRO B 1 180 ? 13.883 -29.438 3.875 1 86.38 180 PRO B C 1
ATOM 3867 O O . PRO B 1 180 ? 13.867 -28.312 4.363 1 86.38 180 PRO B O 1
ATOM 3870 N N . ALA B 1 181 ? 13.57 -30.547 4.559 1 80.81 181 ALA B N 1
ATOM 3871 C CA . ALA B 1 181 ? 13.086 -30.484 5.934 1 80.81 181 ALA B CA 1
ATOM 3872 C C . ALA B 1 181 ? 14.086 -29.781 6.84 1 80.81 181 ALA B C 1
ATOM 3874 O O . ALA B 1 181 ? 13.695 -29.031 7.738 1 80.81 181 ALA B O 1
ATOM 3875 N N . SER B 1 182 ? 15.352 -29.969 6.586 1 80.19 182 SER B N 1
ATOM 3876 C CA . SER B 1 182 ? 16.406 -29.391 7.414 1 80.19 182 SER B CA 1
ATOM 3877 C C . SER B 1 182 ? 16.469 -27.875 7.262 1 80.19 182 SER B C 1
ATOM 3879 O O . SER B 1 182 ? 17.062 -27.188 8.094 1 80.19 182 SER B O 1
ATOM 3881 N N . MET B 1 183 ? 15.812 -27.344 6.18 1 84.88 183 MET B N 1
ATOM 3882 C CA . MET B 1 183 ? 15.938 -25.922 5.887 1 84.88 183 MET B CA 1
ATOM 3883 C C . MET B 1 183 ? 14.617 -25.203 6.105 1 84.88 183 MET B C 1
ATOM 3885 O O . MET B 1 183 ? 14.516 -24 5.891 1 84.88 183 MET B O 1
ATOM 3889 N N . GLN B 1 184 ? 13.578 -25.828 6.496 1 80.62 184 GLN B N 1
ATOM 3890 C CA . GLN B 1 184 ? 12.242 -25.25 6.598 1 80.62 184 GLN B CA 1
ATOM 3891 C C . GLN B 1 184 ? 12.227 -24.062 7.566 1 80.62 184 GLN B C 1
ATOM 3893 O O . GLN B 1 184 ? 11.523 -23.078 7.332 1 80.62 184 GLN B O 1
ATOM 3898 N N . TYR B 1 185 ? 13.055 -24.203 8.602 1 77.31 185 TYR B N 1
ATOM 3899 C CA . TYR B 1 185 ? 13.078 -23.141 9.594 1 77.31 185 TYR B CA 1
ATOM 3900 C C . TYR B 1 185 ? 13.664 -21.859 9.008 1 77.31 185 TYR B C 1
ATOM 3902 O O . TYR B 1 185 ? 13.273 -20.75 9.391 1 77.31 185 TYR B O 1
ATOM 3910 N N . LYS B 1 186 ? 14.531 -21.906 8.117 1 75.25 186 LYS B N 1
ATOM 3911 C CA . LYS B 1 186 ? 15.164 -20.75 7.508 1 75.25 186 LYS B CA 1
ATOM 3912 C C . LYS B 1 186 ? 14.227 -20.062 6.52 1 75.25 186 LYS B C 1
ATOM 3914 O O . LYS B 1 186 ? 14.375 -18.875 6.242 1 75.25 186 LYS B O 1
ATOM 3919 N N . GLY B 1 187 ? 13.312 -20.844 5.957 1 69.94 187 GLY B N 1
ATOM 3920 C CA . GLY B 1 187 ? 12.344 -20.266 5.039 1 69.94 187 GLY B CA 1
ATOM 3921 C C . GLY B 1 187 ? 11.32 -19.391 5.73 1 69.94 187 GLY B C 1
ATOM 3922 O O . GLY B 1 187 ? 10.836 -18.406 5.148 1 69.94 187 GLY B O 1
ATOM 3923 N N . LYS B 1 188 ? 10.906 -19.719 6.91 1 63.5 188 LYS B N 1
ATOM 3924 C CA . LYS B 1 188 ? 9.828 -19.047 7.625 1 63.5 188 LYS B CA 1
ATOM 3925 C C . LYS B 1 188 ? 10.352 -17.812 8.359 1 63.5 188 LYS B C 1
ATOM 3927 O O . LYS B 1 188 ? 9.602 -16.859 8.602 1 63.5 188 LYS B O 1
ATOM 3932 N N . PHE B 1 189 ? 11.531 -17.969 8.867 1 59.28 189 PHE B N 1
ATOM 3933 C CA . PHE B 1 189 ? 12 -16.891 9.75 1 59.28 189 PHE B CA 1
ATOM 3934 C C . PHE B 1 189 ? 13.141 -16.125 9.094 1 59.28 189 PHE B C 1
ATOM 3936 O O . PHE B 1 189 ? 14.273 -16.594 9.047 1 59.28 189 PHE B O 1
ATOM 3943 N N . PRO B 1 190 ? 12.648 -15.172 8.297 1 55.94 190 PRO B N 1
ATOM 3944 C CA . PRO B 1 190 ? 13.766 -14.43 7.711 1 55.94 190 PRO B CA 1
ATOM 3945 C C . PRO B 1 190 ? 14.727 -13.883 8.758 1 55.94 190 PRO B C 1
ATOM 3947 O O . PRO B 1 190 ? 14.297 -13.32 9.766 1 55.94 190 PRO B O 1
ATOM 3950 N N . GLU B 1 191 ? 15.75 -14.539 9.094 1 50.56 191 GLU B N 1
ATOM 3951 C CA . GLU B 1 191 ? 16.75 -13.766 9.82 1 50.56 191 GLU B CA 1
ATOM 3952 C C . GLU B 1 191 ? 16.734 -12.305 9.398 1 50.56 191 GLU B C 1
ATOM 3954 O O . GLU B 1 191 ? 16.266 -11.969 8.305 1 50.56 191 GLU B O 1
ATOM 3959 N N . GLU B 1 192 ? 17.062 -11.367 10.367 1 51.12 192 GLU B N 1
ATOM 3960 C CA . GLU B 1 192 ? 17.297 -9.953 10.086 1 51.12 192 GLU B CA 1
ATOM 3961 C C . GLU B 1 192 ? 17.859 -9.758 8.68 1 51.12 192 GLU B C 1
ATOM 3963 O O . GLU B 1 192 ? 19 -10.125 8.406 1 51.12 192 GLU B O 1
ATOM 3968 N N . ASP B 1 193 ? 17.156 -10.156 7.844 1 50.88 193 ASP B N 1
ATOM 3969 C CA . ASP B 1 193 ? 17.609 -10.117 6.457 1 50.88 193 ASP B CA 1
ATOM 3970 C C . ASP B 1 193 ? 18.344 -8.805 6.16 1 50.88 193 ASP B C 1
ATOM 3972 O O . ASP B 1 193 ? 17.719 -7.742 6.09 1 50.88 193 ASP B O 1
ATOM 3976 N N . ARG B 1 194 ? 19.391 -8.656 6.664 1 50.25 194 ARG B N 1
ATOM 3977 C CA . ARG B 1 194 ? 20.266 -7.535 6.328 1 50.25 194 ARG B CA 1
ATOM 3978 C C . ARG B 1 194 ? 20.281 -7.289 4.82 1 50.25 194 ARG B C 1
ATOM 3980 O O . ARG B 1 194 ? 20.594 -6.184 4.371 1 50.25 194 ARG B O 1
ATOM 3987 N N . ALA B 1 195 ? 19.984 -8.344 4.043 1 53.72 195 ALA B N 1
ATOM 3988 C CA . ALA B 1 195 ? 20.344 -8.203 2.635 1 53.72 195 ALA B CA 1
ATOM 3989 C C . ALA B 1 195 ? 19.141 -7.75 1.812 1 53.72 195 ALA B C 1
ATOM 3991 O O . ALA B 1 195 ? 17.984 -8.023 2.176 1 53.72 195 ALA B O 1
ATOM 3992 N N . GLU B 1 196 ? 19.406 -7.004 0.88 1 60.16 196 GLU B N 1
ATOM 3993 C CA . GLU B 1 196 ? 18.5 -6.531 -0.153 1 60.16 196 GLU B CA 1
ATOM 3994 C C . GLU B 1 196 ? 17.812 -7.695 -0.856 1 60.16 196 GLU B C 1
ATOM 3996 O O . GLU B 1 196 ? 16.625 -7.605 -1.211 1 60.16 196 GLU B O 1
ATOM 4001 N N . ASN B 1 197 ? 18.547 -8.805 -0.913 1 65.62 197 ASN B N 1
ATOM 4002 C CA . ASN B 1 197 ? 17.969 -9.938 -1.628 1 65.62 197 ASN B CA 1
ATOM 4003 C C . ASN B 1 197 ? 17.281 -10.914 -0.675 1 65.62 197 ASN B C 1
ATOM 4005 O O . ASN B 1 197 ? 17.875 -11.32 0.327 1 65.62 197 ASN B O 1
ATOM 4009 N N . THR B 1 198 ? 16.062 -11.133 -1.062 1 76.38 198 THR B N 1
ATOM 4010 C CA . THR B 1 198 ? 15.406 -12.266 -0.411 1 76.38 198 THR B CA 1
ATOM 4011 C C . THR B 1 198 ? 16.109 -13.57 -0.774 1 76.38 198 THR B C 1
ATOM 4013 O O . THR B 1 198 ? 16.344 -13.852 -1.952 1 76.38 198 THR B O 1
ATOM 4016 N N . PHE B 1 199 ? 16.578 -14.32 0.187 1 80.44 199 PHE B N 1
ATOM 4017 C CA . PHE B 1 199 ? 17.375 -15.531 0.019 1 80.44 199 PHE B CA 1
ATOM 4018 C C . PHE B 1 199 ? 18.781 -15.188 -0.446 1 80.44 199 PHE B C 1
ATOM 4020 O O . PHE B 1 199 ? 19.125 -15.398 -1.609 1 80.44 199 PHE B O 1
ATOM 4027 N N . ASP B 1 200 ? 19.484 -14.688 0.365 1 78.75 200 ASP B N 1
ATOM 4028 C CA . ASP B 1 200 ? 20.828 -14.219 0.055 1 78.75 200 ASP B CA 1
ATOM 4029 C C . ASP B 1 200 ? 21.75 -15.391 -0.287 1 78.75 200 ASP B C 1
ATOM 4031 O O . ASP B 1 200 ? 21.312 -16.531 -0.357 1 78.75 200 ASP B O 1
ATOM 4035 N N . GLN B 1 201 ? 23 -15.07 -0.542 1 80.81 201 GLN B N 1
ATOM 4036 C CA . GLN B 1 201 ? 23.953 -16.062 -1.013 1 80.81 201 GLN B CA 1
ATOM 4037 C C . GLN B 1 201 ? 24.188 -17.141 0.037 1 80.81 201 GLN B C 1
ATOM 4039 O O . GLN B 1 201 ? 24.391 -18.312 -0.303 1 80.81 201 GLN B O 1
ATOM 4044 N N . GLU B 1 202 ? 24.172 -16.75 1.224 1 80.75 202 GLU B N 1
ATOM 4045 C CA . GLU B 1 202 ? 24.344 -17.719 2.303 1 80.75 202 GLU B CA 1
ATOM 4046 C C . GLU B 1 202 ? 23.203 -18.734 2.311 1 80.75 202 GLU B C 1
ATOM 4048 O O . GLU B 1 202 ? 23.438 -19.938 2.439 1 80.75 202 GLU B O 1
ATOM 4053 N N . PHE B 1 203 ? 22.047 -18.203 2.125 1 84.81 203 PHE B N 1
ATOM 4054 C CA . PHE B 1 203 ? 20.875 -19.078 2.045 1 84.81 203 PHE B CA 1
ATOM 4055 C C . PHE B 1 203 ? 21 -20.031 0.867 1 84.81 203 PHE B C 1
ATOM 4057 O O . PHE B 1 203 ? 20.703 -21.234 0.995 1 84.81 203 PHE B O 1
ATOM 4064 N N . MET B 1 204 ? 21.5 -19.516 -0.218 1 85.94 204 MET B N 1
ATOM 4065 C CA . MET B 1 204 ? 21.609 -20.344 -1.419 1 85.94 204 MET B CA 1
ATOM 4066 C C . MET B 1 204 ? 22.625 -21.453 -1.224 1 85.94 204 MET B C 1
ATOM 4068 O O . MET B 1 204 ? 22.406 -22.578 -1.664 1 85.94 204 MET B O 1
ATOM 4072 N N . THR B 1 205 ? 23.641 -21.125 -0.593 1 86.38 205 THR B N 1
ATOM 4073 C CA . THR B 1 205 ? 24.672 -22.125 -0.306 1 86.38 205 THR B CA 1
ATOM 4074 C C . THR B 1 205 ? 24.125 -23.234 0.594 1 86.38 205 THR B C 1
ATOM 4076 O O . THR B 1 205 ? 24.344 -24.406 0.337 1 86.38 205 THR B O 1
ATOM 4079 N N . ASP B 1 206 ? 23.438 -22.797 1.592 1 86.38 206 ASP B N 1
ATOM 4080 C CA . ASP B 1 206 ? 22.828 -23.766 2.506 1 86.38 206 ASP B CA 1
ATOM 4081 C C . ASP B 1 206 ? 21.812 -24.641 1.778 1 86.38 206 ASP B C 1
ATOM 4083 O O . ASP B 1 206 ? 21.734 -25.844 2.031 1 86.38 206 ASP B O 1
ATOM 4087 N N . LE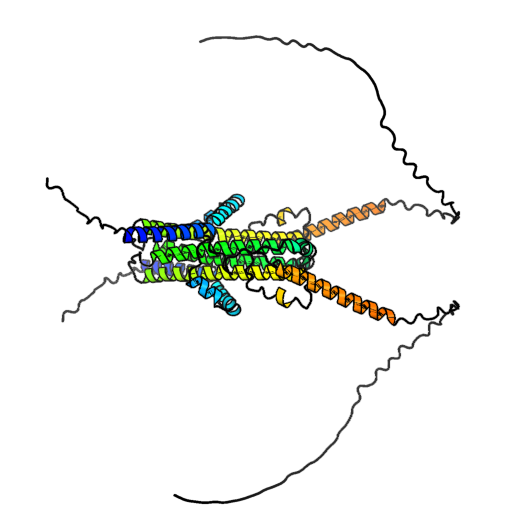U B 1 207 ? 21.078 -24 0.938 1 88.94 207 LEU B N 1
ATOM 4088 C CA . LEU B 1 207 ? 20.062 -24.719 0.188 1 88.94 207 LEU B CA 1
ATOM 4089 C C . LEU B 1 207 ? 20.688 -25.781 -0.718 1 88.94 207 LEU B C 1
ATOM 4091 O O . LEU B 1 207 ? 20.219 -26.922 -0.767 1 88.94 207 LEU B O 1
ATOM 4095 N N . HIS B 1 208 ? 21.75 -25.422 -1.371 1 89.75 208 HIS B N 1
ATOM 4096 C CA . HIS B 1 208 ? 22.438 -26.344 -2.25 1 89.75 208 HIS B CA 1
ATOM 4097 C C . HIS B 1 208 ? 23.016 -27.531 -1.463 1 89.75 208 HIS B C 1
ATOM 4099 O O . HIS B 1 208 ? 22.922 -28.672 -1.896 1 89.75 208 HIS B O 1
ATOM 4105 N N . GLN B 1 209 ? 23.547 -27.156 -0.368 1 89.44 209 GLN B N 1
ATOM 4106 C CA . GLN B 1 209 ? 24.125 -28.188 0.478 1 89.44 209 GLN B CA 1
ATOM 4107 C C . GLN B 1 209 ? 23.047 -29.141 1.002 1 89.44 209 GLN B C 1
ATOM 4109 O O . GLN B 1 209 ? 23.234 -30.359 0.991 1 89.44 209 GLN B O 1
ATOM 4114 N N . ALA B 1 210 ? 22.016 -28.594 1.46 1 90.12 210 ALA B N 1
ATOM 4115 C CA . ALA B 1 210 ? 20.922 -29.406 1.993 1 90.12 210 ALA B CA 1
ATOM 4116 C C . ALA B 1 210 ? 20.328 -30.312 0.914 1 90.12 210 ALA B C 1
ATOM 4118 O O . ALA B 1 210 ? 20 -31.469 1.174 1 90.12 210 ALA B O 1
ATOM 4119 N N . ARG B 1 211 ? 20.188 -29.844 -0.261 1 89.38 211 ARG B N 1
ATOM 4120 C CA . ARG B 1 211 ? 19.656 -30.625 -1.367 1 89.38 211 ARG B CA 1
ATOM 4121 C C . ARG B 1 211 ? 20.609 -31.734 -1.775 1 89.38 211 ARG B C 1
ATOM 4123 O O . ARG B 1 211 ? 20.188 -32.844 -2.109 1 89.38 211 ARG B O 1
ATOM 4130 N N . PHE B 1 212 ? 21.828 -31.328 -1.714 1 88.62 212 PHE B N 1
ATOM 4131 C CA . PHE B 1 212 ? 22.859 -32.312 -2.014 1 88.62 212 PHE B CA 1
ATOM 4132 C C . PHE B 1 212 ? 22.828 -33.469 -0.998 1 88.62 212 PHE B C 1
ATOM 4134 O O . PHE B 1 212 ? 22.859 -34.625 -1.37 1 88.62 212 PHE B O 1
ATOM 4141 N N . GLN B 1 213 ? 22.75 -33.094 0.182 1 88.12 213 GLN B N 1
ATOM 4142 C CA . GLN B 1 213 ? 22.688 -34.094 1.245 1 88.12 213 GLN B CA 1
ATOM 4143 C C . GLN B 1 213 ? 21.453 -34.969 1.113 1 88.12 213 GLN B C 1
ATOM 4145 O O . GLN B 1 213 ? 21.516 -36.188 1.336 1 88.12 213 GLN B O 1
ATOM 4150 N N . GLN B 1 214 ? 20.359 -34.438 0.802 1 86.69 214 GLN B N 1
ATOM 4151 C CA . GLN B 1 214 ? 19.109 -35.188 0.611 1 86.69 214 GLN B CA 1
ATOM 4152 C C . GLN B 1 214 ? 19.234 -36.156 -0.538 1 86.69 214 GLN B C 1
ATOM 4154 O O . GLN B 1 214 ? 18.75 -37.281 -0.446 1 86.69 214 GLN B O 1
ATOM 4159 N N . ARG B 1 215 ? 19.891 -35.812 -1.567 1 84.88 215 ARG B N 1
ATOM 4160 C CA . ARG B 1 215 ? 20.094 -36.688 -2.709 1 84.88 215 ARG B CA 1
ATOM 4161 C C . ARG B 1 215 ? 21 -37.875 -2.336 1 84.88 215 ARG B C 1
ATOM 4163 O O . ARG B 1 215 ? 20.75 -39 -2.76 1 84.88 215 ARG B O 1
ATOM 4170 N N . LEU B 1 216 ? 21.875 -37.5 -1.479 1 85.5 216 LEU B N 1
ATOM 4171 C CA . LEU B 1 216 ? 22.781 -38.562 -1.029 1 85.5 216 LEU B CA 1
ATOM 4172 C C . LEU B 1 216 ? 22.047 -39.562 -0.156 1 85.5 216 LEU B C 1
ATOM 4174 O O . LEU B 1 216 ? 22.266 -40.781 -0.272 1 85.5 216 LEU B O 1
ATOM 4178 N N . LEU B 1 217 ? 21.188 -39.062 0.623 1 83.94 217 LEU B N 1
ATOM 4179 C CA . LEU B 1 217 ? 20.406 -39.906 1.518 1 83.94 217 LEU B CA 1
ATOM 4180 C C . LEU B 1 217 ? 19.438 -40.781 0.732 1 83.94 217 LEU B C 1
ATOM 4182 O O . LEU B 1 217 ? 19.25 -41.969 1.041 1 83.94 217 LEU B O 1
ATOM 4186 N N . TYR B 1 218 ? 18.844 -40.25 -0.289 1 81.56 218 TYR B N 1
ATOM 4187 C CA . TYR B 1 218 ? 17.891 -41 -1.117 1 81.56 218 TYR B CA 1
ATOM 4188 C C . TYR B 1 218 ? 18.609 -42.062 -1.948 1 81.56 218 TYR B C 1
ATOM 4190 O O . TYR B 1 218 ? 18.125 -43.188 -2.098 1 81.56 218 TYR B O 1
ATOM 4198 N N . ASN B 1 219 ? 19.734 -41.75 -2.463 1 75.81 219 ASN B N 1
ATOM 4199 C CA . ASN B 1 219 ? 20.516 -42.719 -3.244 1 75.81 219 ASN B CA 1
ATOM 4200 C C . ASN B 1 219 ? 21.016 -43.844 -2.381 1 75.81 219 ASN B C 1
ATOM 4202 O O . ASN B 1 219 ? 21.062 -45 -2.828 1 75.81 219 ASN B O 1
ATOM 4206 N N . ASN B 1 220 ? 21.281 -43.562 -1.234 1 73.56 220 ASN B N 1
ATOM 4207 C CA . ASN B 1 220 ? 21.75 -44.594 -0.327 1 73.56 220 ASN B CA 1
ATOM 4208 C C . ASN B 1 220 ? 20.625 -45.562 0.084 1 73.56 220 ASN B C 1
ATOM 4210 O O . ASN B 1 220 ? 20.844 -46.75 0.224 1 73.56 220 ASN B O 1
ATOM 4214 N N . THR B 1 221 ? 19.5 -45.031 0.255 1 71.81 221 THR B N 1
ATOM 4215 C CA . THR B 1 221 ? 18.344 -45.844 0.632 1 71.81 221 THR B CA 1
ATOM 4216 C C . THR B 1 221 ? 17.891 -46.719 -0.539 1 71.81 221 THR B C 1
ATOM 4218 O O . THR B 1 221 ? 17.484 -47.844 -0.347 1 71.81 221 THR B O 1
ATOM 4221 N N . ASN B 1 222 ? 18.016 -46.219 -1.716 1 69.06 222 ASN B N 1
ATOM 4222 C CA . ASN B 1 222 ? 17.625 -46.969 -2.895 1 69.06 222 ASN B CA 1
ATOM 4223 C C . ASN B 1 222 ? 18.688 -48.031 -3.254 1 69.06 222 ASN B C 1
ATOM 4225 O O . ASN B 1 222 ? 18.359 -49.125 -3.705 1 69.06 222 ASN B O 1
ATOM 4229 N N . ASN B 1 223 ? 19.891 -47.75 -3.059 1 66.06 223 ASN B N 1
ATOM 4230 C CA . ASN B 1 223 ? 20.953 -48.719 -3.309 1 66.06 223 ASN B CA 1
ATOM 4231 C C . ASN B 1 223 ? 20.953 -49.844 -2.27 1 66.06 223 ASN B C 1
ATOM 4233 O O . ASN B 1 223 ? 21.219 -51 -2.594 1 66.06 223 ASN B O 1
ATOM 4237 N N . ASN B 1 224 ? 20.609 -49.594 -1.17 1 58.59 224 ASN B N 1
ATOM 4238 C CA . ASN B 1 224 ? 20.562 -50.656 -0.164 1 58.59 224 ASN B CA 1
ATOM 4239 C C . ASN B 1 224 ? 19.328 -51.531 -0.34 1 58.59 224 ASN B C 1
ATOM 4241 O O . ASN B 1 224 ? 19.312 -52.688 0.118 1 58.59 224 ASN B O 1
ATOM 4245 N N . GLN B 1 225 ? 18.359 -51.094 -0.924 1 56.66 225 GLN B N 1
ATOM 4246 C CA . GLN B 1 225 ? 17.188 -51.906 -1.154 1 56.66 225 GLN B CA 1
ATOM 4247 C C . GLN B 1 225 ? 17.391 -52.844 -2.355 1 56.66 225 GLN B C 1
ATOM 4249 O O . GLN B 1 225 ? 16.75 -53.875 -2.469 1 56.66 225 GLN B O 1
ATOM 4254 N N . GLN B 1 226 ? 18.312 -52.531 -3.139 1 53.12 226 GLN B N 1
ATOM 4255 C CA . GLN B 1 226 ? 18.531 -53.406 -4.277 1 53.12 226 GLN B CA 1
ATOM 4256 C C . GLN B 1 226 ? 19.406 -54.594 -3.889 1 53.12 226 GLN B C 1
ATOM 4258 O O . GLN B 1 226 ? 19.406 -55.625 -4.559 1 53.12 226 GLN B O 1
ATOM 4263 N N . HIS B 1 227 ? 20.109 -54.5 -2.824 1 49.16 227 HIS B N 1
ATOM 4264 C CA . HIS B 1 227 ? 20.953 -55.656 -2.58 1 49.16 227 HIS B CA 1
ATOM 4265 C C . HIS B 1 227 ? 20.156 -56.812 -2.014 1 49.16 227 HIS B C 1
ATOM 4267 O O . HIS B 1 227 ? 20.688 -57.938 -1.859 1 49.16 227 HIS B O 1
ATOM 4273 N N . GLY B 1 228 ? 18.969 -56.625 -1.461 1 43.09 228 GLY B N 1
ATOM 4274 C CA . GLY B 1 228 ? 18.312 -57.781 -0.895 1 43.09 228 GLY B CA 1
ATOM 4275 C C . GLY B 1 228 ? 17.453 -58.562 -1.9 1 43.09 228 GLY B C 1
ATOM 4276 O O . GLY B 1 228 ? 16.609 -59.344 -1.521 1 43.09 228 GLY B O 1
ATOM 4277 N N . ARG B 1 229 ? 17.406 -58.031 -3.162 1 43.5 229 ARG B N 1
ATOM 4278 C CA . ARG B 1 229 ? 16.625 -58.938 -4.012 1 43.5 229 ARG B CA 1
ATOM 4279 C C . ARG B 1 229 ? 17.406 -60.219 -4.285 1 43.5 229 ARG B C 1
ATOM 4281 O O . ARG B 1 229 ? 18.531 -60.188 -4.793 1 43.5 229 ARG B O 1
ATOM 4288 N N . PRO B 1 230 ? 17.141 -61.281 -3.545 1 39.69 230 PRO B N 1
ATOM 4289 C CA . PRO B 1 230 ? 17.75 -62.562 -3.926 1 39.69 230 PRO B CA 1
ATOM 4290 C C . PRO B 1 230 ? 17.609 -62.875 -5.418 1 39.69 230 PRO B C 1
ATOM 4292 O O . PRO B 1 230 ? 16.641 -62.438 -6.047 1 39.69 230 PRO B O 1
ATOM 4295 N N . TYR B 1 231 ? 18.641 -62.969 -6.18 1 37.5 231 TYR B N 1
ATOM 4296 C CA . TYR B 1 231 ? 18.656 -63.531 -7.527 1 37.5 231 TYR B CA 1
ATOM 4297 C C . TYR B 1 231 ? 17.828 -64.812 -7.59 1 37.5 231 TYR B C 1
ATOM 4299 O O . TYR B 1 231 ? 18.266 -65.875 -7.109 1 37.5 231 TYR B O 1
ATOM 4307 N N . GLY B 1 232 ? 16.531 -64.875 -7.344 1 34.16 232 GLY B N 1
ATOM 4308 C CA . GLY B 1 232 ? 15.758 -66.062 -7.547 1 34.16 232 GLY B CA 1
ATOM 4309 C C . GLY B 1 232 ? 15.93 -66.688 -8.93 1 34.16 232 GLY B C 1
ATOM 4310 O O . GLY B 1 232 ? 16.141 -65.938 -9.906 1 34.16 232 GLY B O 1
ATOM 4311 N N . ARG B 1 233 ? 16.359 -67.938 -9.109 1 35.62 233 ARG B N 1
ATOM 4312 C CA . ARG B 1 233 ? 16.438 -68.938 -10.219 1 35.62 233 ARG B CA 1
ATOM 4313 C C . ARG B 1 233 ? 15.156 -68.875 -11.055 1 35.62 233 ARG B C 1
ATOM 4315 O O . ARG B 1 233 ? 14.055 -69 -10.523 1 35.62 233 ARG B O 1
ATOM 4322 N N . GLY B 1 234 ? 15.102 -68.125 -12.172 1 34.62 234 GLY B N 1
ATOM 4323 C CA . GLY B 1 234 ? 14.062 -68.062 -13.18 1 34.62 234 GLY B CA 1
ATOM 4324 C C . GLY B 1 234 ? 13.516 -69.375 -13.602 1 34.62 234 GLY B C 1
ATOM 4325 O O . GLY B 1 234 ? 14.211 -70.188 -14.242 1 34.62 234 GLY B O 1
ATOM 4326 N N . GLY B 1 235 ? 12.812 -70.188 -12.719 1 32.12 235 GLY B N 1
ATOM 4327 C CA . GLY B 1 235 ? 12.117 -71.375 -13.133 1 32.12 235 GLY B CA 1
ATOM 4328 C C . GLY B 1 235 ? 11.234 -71.188 -14.344 1 32.12 235 GLY B C 1
ATOM 4329 O O . GLY B 1 235 ? 10.648 -70.125 -14.523 1 32.12 235 GLY B O 1
ATOM 4330 N N . TYR B 1 236 ? 11.516 -71.812 -15.539 1 32.41 236 TYR B N 1
ATOM 4331 C CA . TYR B 1 236 ? 10.797 -72 -16.797 1 32.41 236 TYR B CA 1
ATOM 4332 C C . TYR B 1 236 ? 9.344 -72.375 -16.547 1 32.41 236 TYR B C 1
ATOM 4334 O O . TYR B 1 236 ? 9.062 -73.5 -16.109 1 32.41 236 TYR B O 1
ATOM 4342 N N . ARG B 1 237 ? 8.492 -71.562 -15.953 1 30.27 237 ARG B N 1
ATOM 4343 C CA . ARG B 1 237 ? 7.082 -71.938 -15.781 1 30.27 237 ARG B CA 1
ATOM 4344 C C . ARG B 1 237 ? 6.406 -72.188 -17.125 1 30.27 237 ARG B C 1
ATOM 4346 O O . ARG B 1 237 ? 6.535 -71.375 -18.047 1 30.27 237 ARG B O 1
ATOM 4353 N N . GLY B 1 238 ? 6.203 -73.5 -17.562 1 29.64 238 GLY B N 1
ATOM 4354 C CA . GLY B 1 238 ? 5.41 -74.062 -18.625 1 29.64 238 GLY B CA 1
ATOM 4355 C C . GLY B 1 238 ? 4.051 -73.438 -18.781 1 29.64 238 GLY B C 1
ATOM 4356 O O . GLY B 1 238 ? 3.477 -72.938 -17.828 1 29.64 238 GLY B O 1
ATOM 4357 N N . ALA B 1 239 ? 3.699 -72.875 -19.984 1 29.61 239 ALA B N 1
ATOM 4358 C CA . ALA B 1 239 ? 2.643 -72.062 -20.594 1 29.61 239 ALA B CA 1
ATOM 4359 C C . ALA B 1 239 ? 1.29 -72.75 -20.469 1 29.61 239 ALA B C 1
ATOM 4361 O O . ALA B 1 239 ? 0.554 -72.875 -21.453 1 29.61 239 ALA B O 1
ATOM 4362 N N . ASN B 1 240 ? 1.109 -73.812 -19.672 1 26.91 240 ASN B N 1
ATOM 4363 C CA . ASN B 1 240 ? -0.171 -74.5 -19.953 1 26.91 240 ASN B CA 1
ATOM 4364 C C . ASN B 1 240 ? -1.341 -73.562 -19.688 1 26.91 240 ASN B C 1
ATOM 4366 O O . ASN B 1 240 ? -1.515 -73.062 -18.578 1 26.91 240 ASN B O 1
ATOM 4370 N N . ARG B 1 241 ? -1.793 -72.812 -20.688 1 29.66 241 ARG B N 1
ATOM 4371 C CA . ARG B 1 241 ? -2.871 -71.875 -20.859 1 29.66 241 ARG B CA 1
ATOM 4372 C C . ARG B 1 241 ? -4.219 -72.438 -20.484 1 29.66 241 ARG B C 1
ATOM 4374 O O . ARG B 1 241 ? -4.863 -73.125 -21.297 1 29.66 241 ARG B O 1
ATOM 4381 N N . GLY B 1 242 ? -4.27 -73.312 -19.375 1 26.28 242 GLY B N 1
ATOM 4382 C CA . GLY B 1 242 ? -5.578 -73.875 -19.234 1 26.28 242 GLY B CA 1
ATOM 4383 C C . GLY B 1 242 ? -6.711 -72.875 -19.156 1 26.28 242 GLY B C 1
ATOM 4384 O O . GLY B 1 242 ? -6.5 -71.75 -18.766 1 26.28 242 GLY B O 1
ATOM 4385 N N . TYR B 1 243 ? -7.758 -73 -20 1 28.17 243 TYR B N 1
ATOM 4386 C CA . TYR B 1 243 ? -9.039 -72.312 -20.266 1 28.17 243 TYR B CA 1
ATOM 4387 C C . TYR B 1 243 ? -9.875 -72.25 -19 1 28.17 243 TYR B C 1
ATOM 4389 O O . TYR B 1 243 ? -10.445 -73.25 -18.562 1 28.17 243 TYR B O 1
ATOM 4397 N N . THR B 1 244 ? -9.281 -71.625 -17.922 1 26.58 244 THR B N 1
ATOM 4398 C CA . THR B 1 244 ? -10.031 -71.75 -16.672 1 26.58 244 THR B CA 1
ATOM 4399 C C . THR B 1 244 ? -11.391 -71.062 -16.797 1 26.58 244 THR B C 1
ATOM 4401 O O . THR B 1 244 ? -11.508 -70 -17.391 1 26.58 244 THR B O 1
ATOM 4404 N N . LYS B 1 245 ? -12.445 -71.875 -16.625 1 29.81 245 LYS B N 1
ATOM 4405 C CA . LYS B 1 245 ? -13.906 -71.75 -16.625 1 29.81 245 LYS B CA 1
ATOM 4406 C C . LYS B 1 245 ? -14.352 -70.625 -15.703 1 29.81 245 LYS B C 1
ATOM 4408 O O . LYS B 1 245 ? -13.781 -70.375 -14.625 1 29.81 245 LYS B O 1
ATOM 4413 N N . PHE B 1 246 ? -15.031 -69.562 -16.234 1 28.2 246 PHE B N 1
ATOM 4414 C CA . PHE B 1 246 ? -15.578 -68.312 -15.773 1 28.2 246 PHE B CA 1
ATOM 4415 C C . PHE B 1 246 ? -16.531 -68.5 -14.602 1 28.2 246 PHE B C 1
ATOM 4417 O O . PHE B 1 246 ? -17.703 -68.875 -14.805 1 28.2 246 PHE B O 1
ATOM 4424 N N . ILE B 1 247 ? -16.172 -69.375 -13.602 1 24.36 247 ILE B N 1
ATOM 4425 C CA . ILE B 1 247 ? -17.266 -69.688 -12.695 1 24.36 247 ILE B CA 1
ATOM 4426 C C . ILE B 1 247 ? -17.781 -68.438 -12.031 1 24.36 247 ILE B C 1
ATOM 4428 O O . ILE B 1 247 ? -16.984 -67.625 -11.586 1 24.36 247 ILE B O 1
ATOM 4432 N N . SER B 1 248 ? -19.094 -68.125 -12.273 1 25.39 248 SER B N 1
ATOM 4433 C CA . SER B 1 248 ? -20.031 -67.062 -11.867 1 25.39 248 SER B CA 1
ATOM 4434 C C . SER B 1 248 ? -20.047 -66.875 -10.352 1 25.39 248 SER B C 1
ATOM 4436 O O . SER B 1 248 ? -20.281 -67.812 -9.617 1 25.39 248 SER B O 1
ATOM 4438 N N . ARG B 1 249 ? -19.094 -66.062 -9.828 1 24.41 249 ARG B N 1
ATOM 4439 C CA . ARG B 1 249 ? -18.922 -65.938 -8.391 1 24.41 249 ARG B CA 1
ATOM 4440 C C . ARG B 1 249 ? -20.188 -65.375 -7.738 1 24.41 249 ARG B C 1
ATOM 4442 O O . ARG B 1 249 ? -20.703 -64.312 -8.148 1 24.41 249 ARG B O 1
ATOM 4449 N N . PRO B 1 250 ? -21.016 -66.312 -7.297 1 25.31 250 PRO B N 1
ATOM 4450 C CA . PRO B 1 250 ? -22.25 -65.938 -6.66 1 25.31 250 PRO B CA 1
ATOM 4451 C C . PRO B 1 250 ? -22.031 -64.875 -5.566 1 25.31 250 PRO B C 1
ATOM 4453 O O . PRO B 1 250 ? -20.969 -64.875 -4.945 1 25.31 250 PRO B O 1
ATOM 4456 N N . PHE B 1 251 ? -22.516 -63.656 -5.672 1 25.03 251 PHE B N 1
ATOM 4457 C CA . PHE B 1 251 ? -22.453 -62.438 -4.898 1 25.03 251 PHE B CA 1
ATOM 4458 C C . PHE B 1 251 ? -22.922 -62.656 -3.469 1 25.03 251 PHE B C 1
ATOM 4460 O O . PHE B 1 251 ? -23.125 -61.719 -2.713 1 25.03 251 PHE B O 1
ATOM 4467 N N . GLY B 1 252 ? -23.078 -63.906 -2.992 1 22.3 252 GLY B N 1
ATOM 4468 C CA . GLY B 1 252 ? -24.016 -63.969 -1.875 1 22.3 252 GLY B CA 1
ATOM 4469 C C . GLY B 1 252 ? -23.531 -63.188 -0.669 1 22.3 252 GLY B C 1
ATOM 4470 O O . GLY B 1 252 ? -22.547 -63.562 -0.031 1 22.3 252 GLY B O 1
ATOM 4471 N N . GLY B 1 253 ? -23.266 -61.906 -0.669 1 22.03 253 GLY B N 1
ATOM 4472 C CA . GLY B 1 253 ? -22.812 -61.312 0.588 1 22.03 253 GLY B CA 1
ATOM 4473 C C . GLY B 1 253 ? -23.812 -61.5 1.72 1 22.03 253 GLY B C 1
ATOM 4474 O O . GLY B 1 253 ? -24.938 -61 1.643 1 22.03 253 GLY B O 1
ATOM 4475 N N . ASN B 1 254 ? -23.906 -62.625 2.35 1 20.41 254 ASN B N 1
ATOM 4476 C CA . ASN B 1 254 ? -24.781 -62.781 3.502 1 20.41 254 ASN B CA 1
ATOM 4477 C C . ASN B 1 254 ? -24.469 -61.781 4.609 1 20.41 254 ASN B C 1
ATOM 4479 O O . ASN B 1 254 ? -23.312 -61.531 4.918 1 20.41 254 ASN B O 1
ATOM 4483 N N . PHE B 1 255 ? -25.312 -60.844 4.945 1 25.23 255 PHE B N 1
ATOM 4484 C CA . PHE B 1 255 ? -25.375 -59.875 6.047 1 25.23 255 PHE B CA 1
ATOM 4485 C C . PHE B 1 255 ? -25.375 -60.594 7.387 1 25.23 255 PHE B C 1
ATOM 4487 O O . PHE B 1 255 ? -26.281 -61.375 7.688 1 25.23 255 PHE B O 1
ATOM 4494 N N . HIS B 1 256 ? -24.234 -61 7.832 1 21.8 256 HIS B N 1
ATOM 4495 C CA . HIS B 1 256 ? -24.234 -61.719 9.109 1 21.8 256 HIS B CA 1
ATOM 4496 C C . HIS B 1 256 ? -24.844 -60.844 10.211 1 21.8 256 HIS B C 1
ATOM 4498 O O . HIS B 1 256 ? -24.594 -59.656 10.266 1 21.8 256 HIS B O 1
ATOM 4504 N N . GLN B 1 257 ? -25.922 -61.25 10.867 1 20.66 257 GLN B N 1
ATOM 4505 C CA . GLN B 1 257 ? -26.672 -60.875 12.062 1 20.66 257 GLN B CA 1
ATOM 4506 C C . GLN B 1 257 ? -25.781 -60.906 13.297 1 20.66 257 GLN B C 1
ATOM 4508 O O . GLN B 1 257 ? -25.078 -61.906 13.555 1 20.66 257 GLN B O 1
ATOM 4513 N N . ARG B 1 258 ? -25.266 -59.781 13.672 1 19.12 258 ARG B N 1
ATOM 4514 C CA . ARG B 1 258 ? -24.531 -59.656 14.922 1 19.12 258 ARG B CA 1
ATOM 4515 C C . ARG B 1 258 ? -25.344 -60.219 16.094 1 19.12 258 ARG B C 1
ATOM 4517 O O . ARG B 1 258 ? -26.391 -59.688 16.438 1 19.12 258 ARG B O 1
ATOM 4524 N N . GLY B 1 259 ? -25.281 -61.438 16.406 1 17.42 259 GLY B N 1
ATOM 4525 C CA . GLY B 1 259 ? -25.922 -62.031 17.562 1 17.42 259 GLY B CA 1
ATOM 4526 C C . GLY B 1 259 ? -25.469 -61.406 18.875 1 17.42 259 GLY B C 1
ATOM 4527 O O . GLY B 1 259 ? -24.547 -60.594 18.906 1 17.42 259 GLY B O 1
ATOM 4528 N N . ASN B 1 260 ? -25.203 -62.281 20.094 1 16.98 260 ASN B N 1
ATOM 4529 C CA . ASN B 1 260 ? -25.719 -62.656 21.406 1 16.98 260 ASN B CA 1
ATOM 4530 C C . ASN B 1 260 ? -24.75 -62.281 22.516 1 16.98 260 ASN B C 1
ATOM 4532 O O . ASN B 1 260 ? -25.109 -62.25 23.688 1 16.98 260 ASN B O 1
ATOM 4536 N N . GLY B 1 261 ? -23.5 -62.375 22.609 1 16.97 261 GLY B N 1
ATOM 4537 C CA . GLY B 1 261 ? -22.969 -63.156 23.719 1 16.97 261 GLY B CA 1
ATOM 4538 C C . GLY B 1 261 ? -23.234 -62.5 25.078 1 16.97 261 GLY B C 1
ATOM 4539 O O . GLY B 1 261 ? -23.5 -61.312 25.156 1 16.97 261 GLY B O 1
ATOM 4540 N N . ARG B 1 262 ? -22.688 -63.219 26.422 1 18.05 262 ARG B N 1
ATOM 4541 C CA . ARG B 1 262 ? -22.922 -63.844 27.719 1 18.05 262 ARG B CA 1
ATOM 4542 C C . ARG B 1 262 ? -22.578 -62.875 28.859 1 18.05 262 ARG B C 1
ATOM 4544 O O . ARG B 1 262 ? -22.016 -61.812 28.625 1 18.05 262 ARG B O 1
ATOM 4551 N N . GLY B 1 263 ? -21.766 -63.5 30.078 1 17.75 263 GLY B N 1
ATOM 4552 C CA . GLY B 1 263 ? -21.797 -63.844 31.484 1 17.75 263 GLY B CA 1
ATOM 4553 C C . GLY B 1 263 ? -21.109 -62.844 32.375 1 17.75 263 GLY B C 1
ATOM 4554 O O . GLY B 1 263 ? -21.75 -62.156 33.156 1 17.75 263 GLY B O 1
ATOM 4555 N N . ASN B 1 264 ? -19.875 -63.219 33.219 1 17.12 264 ASN B N 1
ATOM 4556 C CA . ASN B 1 264 ? -19.75 -63.594 34.625 1 17.12 264 ASN B CA 1
ATOM 4557 C C . ASN B 1 264 ? -19.344 -62.406 35.5 1 17.12 264 ASN B C 1
ATOM 4559 O O . ASN B 1 264 ? -20 -62.094 36.5 1 17.12 264 ASN B O 1
ATOM 4563 N N . ARG B 1 265 ? -17.922 -62.406 36.219 1 17.28 265 ARG B N 1
ATOM 4564 C CA . ARG B 1 265 ? -17.469 -62.844 37.531 1 17.28 265 ARG B CA 1
ATOM 4565 C C . ARG B 1 265 ? -17.203 -61.625 38.438 1 17.28 265 ARG B C 1
ATOM 4567 O O . ARG B 1 265 ? -17.016 -60.5 37.938 1 17.28 265 ARG B O 1
ATOM 4574 N N . PHE B 1 266 ? -16.297 -61.844 39.688 1 18 266 PHE B N 1
ATOM 4575 C CA . PHE B 1 266 ? -16.281 -61.781 41.125 1 18 266 PHE B CA 1
ATOM 4576 C C . PHE B 1 266 ? -15.719 -60.469 41.625 1 18 266 PHE B C 1
ATOM 4578 O O . PHE B 1 266 ? -16.344 -59.781 42.438 1 18 266 PHE B O 1
ATOM 4585 N N . ALA B 1 267 ? -14.305 -60.344 42.094 1 17.91 267 ALA B N 1
ATOM 4586 C CA . ALA B 1 267 ? -13.797 -60.531 43.469 1 17.91 267 ALA B CA 1
ATOM 4587 C C . ALA B 1 267 ? -13.578 -59.219 44.188 1 17.91 267 ALA B C 1
ATOM 4589 O O . ALA B 1 267 ? -13.594 -58.156 43.531 1 17.91 267 ALA B O 1
ATOM 4590 N N . SER B 1 268 ? -12.336 -59.062 44.938 1 17.53 268 SER B N 1
ATOM 4591 C CA . SER B 1 268 ? -11.992 -59 46.344 1 17.53 268 SER B CA 1
ATOM 4592 C C . SER B 1 268 ? -11.883 -57.562 46.844 1 17.53 268 SER B C 1
ATOM 4594 O O . SER B 1 268 ? -11.719 -56.656 46.031 1 17.53 268 SER B O 1
ATOM 4596 N N . PRO B 1 269 ? -11.078 -57.344 48.156 1 18.38 269 PRO B N 1
ATOM 4597 C CA . PRO B 1 269 ? -11.25 -56.969 49.562 1 18.38 269 PRO B CA 1
ATOM 4598 C C . PRO B 1 269 ? -10.695 -55.594 49.875 1 18.38 269 PRO B C 1
ATOM 4600 O O . PRO B 1 269 ? -11.305 -54.812 50.625 1 18.38 269 PRO B O 1
ATOM 4603 N N . ILE B 1 270 ? -9.289 -55.25 49.75 1 18.7 270 ILE B N 1
ATOM 4604 C CA . ILE B 1 270 ? -8.43 -55.094 50.906 1 18.7 270 ILE B CA 1
ATOM 4605 C C . ILE B 1 270 ? -8.625 -53.688 51.5 1 18.7 270 ILE B C 1
ATOM 4607 O O . ILE B 1 270 ? -8.797 -52.719 50.781 1 18.7 270 ILE B O 1
ATOM 4611 N N . ASN B 1 271 ? -8.055 -53.469 52.969 1 17.11 271 ASN B N 1
ATOM 4612 C CA . ASN B 1 271 ? -8.094 -52.969 54.344 1 17.11 271 ASN B CA 1
ATOM 4613 C C . ASN B 1 271 ? -7.418 -51.625 54.469 1 17.11 271 ASN B C 1
ATOM 4615 O O . ASN B 1 271 ? -7.805 -50.812 55.312 1 17.11 271 ASN B O 1
ATOM 4619 N N . ASN B 1 272 ? -6.125 -51.312 54.156 1 18.3 272 ASN B N 1
ATOM 4620 C CA . ASN B 1 272 ? -5.273 -51.062 55.312 1 18.3 272 ASN B CA 1
ATOM 4621 C C . ASN B 1 272 ? -5.586 -49.688 55.938 1 18.3 272 ASN B C 1
ATOM 4623 O O . ASN B 1 272 ? -5.941 -48.75 55.25 1 18.3 272 ASN B O 1
ATOM 4627 N N . PRO B 1 273 ? -4.953 -49.469 57.312 1 18.59 273 PRO B N 1
ATOM 4628 C CA . PRO B 1 273 ? -5.043 -48.969 58.688 1 18.59 273 PRO B CA 1
ATOM 4629 C C . PRO B 1 273 ? -4.555 -47.5 58.812 1 18.59 273 PRO B C 1
ATOM 4631 O O . PRO B 1 273 ? -5.031 -46.781 59.656 1 18.59 273 PRO B O 1
ATOM 4634 N N . ASN B 1 274 ? -3.33 -47.094 58.375 1 18.23 274 ASN B N 1
ATOM 4635 C CA . ASN B 1 274 ? -2.43 -46.656 59.438 1 18.23 274 ASN B CA 1
ATOM 4636 C C . ASN B 1 274 ? -2.936 -45.375 60.094 1 18.23 274 ASN B C 1
ATOM 4638 O O . ASN B 1 274 ? -3.645 -44.594 59.469 1 18.23 274 ASN B O 1
ATOM 4642 N N . THR B 1 275 ? -2.141 -45.031 61.312 1 18.41 275 THR B N 1
ATOM 4643 C CA . THR B 1 275 ? -1.938 -44.625 62.719 1 18.41 275 THR B CA 1
ATOM 4644 C C . THR B 1 275 ? -1.833 -43.094 62.844 1 18.41 275 THR B C 1
ATOM 4646 O O . THR B 1 275 ? -2.486 -42.5 63.688 1 18.41 275 THR B O 1
ATOM 4649 N N . SER B 1 276 ? -0.57 -42.562 62.969 1 18.38 276 SER B N 1
ATOM 4650 C CA . SER B 1 276 ? -0.055 -42.062 64.25 1 18.38 276 SER B CA 1
ATOM 4651 C C . SER B 1 276 ? -0.518 -40.656 64.5 1 18.38 276 SER B C 1
ATOM 4653 O O . SER B 1 276 ? -0.948 -39.938 63.625 1 18.38 276 SER B O 1
ATOM 4655 N N . THR B 1 277 ? 0.4 -39.969 65.375 1 19.02 277 THR B N 1
ATOM 4656 C CA . THR B 1 277 ? 0.643 -39.469 66.75 1 19.02 277 THR B CA 1
ATOM 4657 C C . THR B 1 277 ? 0.472 -37.938 66.75 1 19.02 277 THR B C 1
ATOM 4659 O O . THR B 1 277 ? -0.226 -37.406 67.625 1 19.02 277 THR B O 1
ATOM 4662 N N . ASP B 1 278 ? 1.641 -37.281 67 1 18.12 278 ASP B N 1
ATOM 4663 C CA . ASP B 1 278 ? 2.039 -36.625 68.25 1 18.12 278 ASP B CA 1
ATOM 4664 C C . ASP B 1 278 ? 1.562 -35.188 68.312 1 18.12 278 ASP B C 1
ATOM 4666 O O . ASP B 1 278 ? 0.952 -34.75 69.312 1 18.12 278 ASP B O 1
ATOM 4670 N N . ASN B 1 279 ? 2.596 -34.375 68.375 1 19.38 279 ASN B N 1
ATOM 4671 C CA . ASN B 1 279 ? 3.043 -33.656 69.625 1 19.38 279 ASN B CA 1
ATOM 4672 C C . ASN B 1 279 ? 2.352 -32.281 69.75 1 19.38 279 ASN B C 1
ATOM 4674 O O . ASN B 1 279 ? 1.84 -31.75 68.75 1 19.38 279 ASN B O 1
ATOM 4678 N N . ASN B 1 280 ? 3.172 -31.438 70.25 1 20.05 280 ASN B N 1
ATOM 4679 C CA . ASN B 1 280 ? 3.344 -30.656 71.438 1 20.05 280 ASN B CA 1
ATOM 4680 C C . ASN B 1 280 ? 2.68 -29.297 71.375 1 20.05 280 ASN B C 1
ATOM 4682 O O . ASN B 1 280 ? 2.379 -28.828 70.25 1 20.05 280 ASN B O 1
ATOM 4686 N N . GLN B 1 281 ? 3.529 -28.406 71.812 1 20.12 281 GLN B N 1
ATOM 4687 C CA . GLN B 1 281 ? 3.582 -27.5 73 1 20.12 281 GLN B CA 1
ATOM 4688 C C . GLN B 1 281 ? 2.879 -26.188 72.688 1 20.12 281 GLN B C 1
ATOM 4690 O O . GLN B 1 281 ? 1.854 -25.859 73.312 1 20.12 281 GLN B O 1
ATOM 4695 N N . GLN B 1 282 ? 3.641 -25.172 73.125 1 22.14 282 GLN B N 1
ATOM 4696 C CA . GLN B 1 282 ? 3.568 -24.156 74.188 1 22.14 282 GLN B CA 1
ATOM 4697 C C . GLN B 1 282 ? 2.871 -22.891 73.688 1 22.14 282 GLN B C 1
ATOM 4699 O O . GLN B 1 282 ? 1.94 -22.391 74.312 1 22.14 282 GLN B O 1
ATOM 4704 N N . GLN B 1 283 ? 3.701 -21.719 73.875 1 24.69 283 GLN B N 1
ATOM 4705 C CA . GLN B 1 283 ? 3.352 -20.406 74.438 1 24.69 283 GLN B CA 1
ATOM 4706 C C . GLN B 1 283 ? 2.676 -19.547 73.312 1 24.69 283 GLN B C 1
ATOM 4708 O O . GLN B 1 283 ? 3.125 -19.516 72.188 1 24.69 283 GLN B O 1
#